Protein 3LY0 (pdb70)

Foldseek 3Di:
DFFAFEALEAALLVVCLVPVVCLLCCADPNDPDFFDHLVLCLLLRHQAYEHEQEDADPCGCVRPVNQVQLQDDQHWDDADAEDAQVRSQVSSVSSLVSVVVSCVSVPQLEEEDQALVVSVVSNVVNRYYYAYEYAAVRNAHLVRPVVVVVVVVGHAEYENHACHDYLFAHFNTWGPQDALQHDAATDPSNLVVLVVCLVSLRHYACQRHGPNNLVSSLVRHPFQYEHREAWECVQARISRHDYLVSLLSNLVRLAAYAYEQQPQRQHNSSRRDLADDCVSVVVRVVVSCVRNNLLHYAHHYHGRNHRGHPCQRHSSSNVVNLVVVVVVPQDDVSSNSHRPPSVSVSSVRRD/DFEAFEALEAALLVVCLVPVVCLLCCADPNPPDFFDHLVLCLLLRHQAYEHEQEDADPCGCVHPVNQVQLQDDQHWDDADAEAAQVRSQVSSVSSVVSVVVSPVSVPQQEEEDQALVVSVVSNVVNRYYYAYEYAAVRNAHLVRPVVVVVNVSGHQAYANHACHDYLFAHFNTWGPQDALQHDAATDPSNLVVLVVCLVSLRHYACQRHGDNNLVSSLVRHPFQYEHREAWECVQARISRHDYLVSLLSNLVRLEAYAYEQQPLRQDSRSRRDLADDCVSVVVRVVVSCVRNNLLHYAHHYHGRNHRGHPCQVHSSSNVVNVVVVVVVPQDDVSSNNHRPVSVSVSSVRRND

B-factor: mean 16.58, std 6.33, range [4.58, 47.88]

Sequence (703 aa):
DTIPVFDGHNDFLLRLLRNPANRETIWLKGDGTGHLDLPRMKEGGFAGGFFAIYVPSPQAHDAAHFEAMMDAPPFELPLPPMIRAEQAQPVALAMAGHLLWMERAARGRFKVCRTAAEVRSCHADGIVSGIMHMEGAEAIGADLDALHLFHSLGLRSLGPVWSRPTVFGHGVPFRFPGSPDTGEGLTEAGRRLVAECNRLKIMLDLSHLNEKGFDDVARLSDAPLVATHSNAHAVTPSTRNLTDRQLAMMIRESRGMVGLNFATSFLREDGRRSAEMGWEPVLRHLDHLIDRLGEDHVGMGSDFDGATIPQGIADVTGLPALQAAMRAHGYDEPLMRKLCHENWYGLLERTWDTIPVFDGHNDFLLRLLRNPANRETIWLKGDGTGHLDLPRMKEGGFAGGFFAIYVPSPQAHDAAHFEAMMDAPPFELPLPPMIRAEQAQPVALAMAGHLLWMERAARGRFKVCRTAAEVRSCHADGIVSGIMHMEGAEAIGADLDALHLFHSLGLRSSLGPVWSRPTVFGHGVPFRFPGSPDTGEGLTEAGRRLVAECNRLKIMLDLSHLNEKGFDDVARLSDAPLVATHSNAHAVTPSTRNLTDRQLAMIRESRGMVGLNFATSFLREDGRRSAEMGWEPVLRHLDHLIDRLGEDHVGMGSDFDGATIPQGIADVTGLPALQAAMRAHGYDEPLMRKLCHENWYGLLERTWG

Radius of gyration: 28.45 Å; Cα contacts (8 Å, |Δi|>4): 1675; chains: 2; bounding box: 44×56×81 Å

CATH classification: 3.20.20.140

Structure (mmCIF, N/CA/C/O backbone):
data_3LY0
#
_entry.id   3LY0
#
_cell.length_a   46.649
_cell.length_b   50.325
_cell.length_c   81.436
_cell.angle_alpha   83.65
_cell.angle_beta   73.64
_cell.angle_gamma   67.65
#
_symmetry.space_group_name_H-M   'P 1'
#
loop_
_entity.id
_entity.type
_entity.pdbx_description
1 polymer 'Dipeptidase AC. Metallo peptidase. MEROPS family M19'
2 non-polymer '(2R)-3-[(R)-[(1R)-1-aminoethyl](hydroxy)phosphoryl]-2-methylpropanoic acid'
3 non-polymer 'ZINC ION'
4 water water
#
loop_
_atom_site.group_PDB
_atom_site.id
_atom_site.type_symbol
_atom_site.label_atom_id
_atom_site.label_alt_id
_atom_site.label_comp_id
_atom_site.label_asym_id
_atom_site.label_entity_id
_atom_site.label_seq_id
_atom_site.pdbx_PDB_ins_code
_atom_site.Cartn_x
_atom_site.Cartn_y
_atom_site.Cartn_z
_atom_site.occupancy
_atom_site.B_iso_or_equiv
_atom_site.auth_seq_id
_atom_site.auth_comp_id
_atom_site.auth_asym_id
_atom_site.auth_atom_id
_atom_site.pdbx_PDB_model_num
ATOM 1 N N . ASP A 1 5 ? 41.465 12.504 36.185 1.00 38.23 3 ASP A N 1
ATOM 2 C CA . ASP A 1 5 ? 41.089 13.804 36.732 1.00 36.83 3 ASP A CA 1
ATOM 3 C C . ASP A 1 5 ? 42.191 14.850 36.561 1.00 30.21 3 ASP A C 1
ATOM 4 O O . ASP A 1 5 ? 42.338 15.747 37.392 1.00 33.68 3 ASP A O 1
ATOM 9 N N . THR A 1 6 ? 42.965 14.729 35.487 1.00 29.11 4 THR A N 1
ATOM 10 C CA . THR A 1 6 ? 43.979 15.730 35.170 1.00 25.60 4 THR A CA 1
ATOM 11 C C . THR A 1 6 ? 43.323 16.972 34.588 1.00 22.51 4 THR A C 1
ATOM 12 O O . THR A 1 6 ? 42.598 16.893 33.598 1.00 25.07 4 THR A O 1
ATOM 16 N N . ILE A 1 7 ? 43.576 18.122 35.198 1.00 16.77 5 ILE A N 1
ATOM 17 C CA . ILE A 1 7 ? 43.046 19.372 34.671 1.00 16.39 5 ILE A CA 1
ATOM 18 C C . ILE A 1 7 ? 43.987 19.881 33.589 1.00 15.20 5 ILE A C 1
ATOM 19 O O . ILE A 1 7 ? 45.188 19.881 33.786 1.00 15.70 5 ILE A O 1
ATOM 24 N N . PRO A 1 8 ? 43.450 20.299 32.433 1.00 12.53 6 PRO A N 1
ATOM 25 C CA . PRO A 1 8 ? 44.361 20.788 31.394 1.00 12.69 6 PRO A CA 1
ATOM 26 C C . PRO A 1 8 ? 45.147 21.995 31.896 1.00 13.40 6 PRO A C 1
ATOM 27 O O . PRO A 1 8 ? 44.612 22.823 32.632 1.00 13.43 6 PRO A O 1
ATOM 31 N N . VAL A 1 9 ? 46.412 22.073 31.503 1.00 12.62 7 VAL A N 1
ATOM 32 C CA . VAL A 1 9 ? 47.278 23.161 31.942 1.00 12.08 7 VAL A CA 1
ATOM 33 C C . VAL A 1 9 ? 47.634 24.053 30.773 1.00 11.93 7 VAL A C 1
ATOM 34 O O . VAL A 1 9 ? 48.116 23.573 29.746 1.00 12.76 7 VAL A O 1
ATOM 38 N N . PHE A 1 10 ? 47.359 25.346 30.921 1.00 10.65 8 PHE A N 1
ATOM 39 C CA . PHE A 1 10 ? 47.901 26.323 29.992 1.00 10.20 8 PHE A CA 1
ATOM 40 C C . PHE A 1 10 ? 49.110 26.945 30.666 1.00 8.48 8 PHE A C 1
ATOM 41 O O . PHE A 1 10 ? 49.036 27.406 31.812 1.00 10.43 8 PHE A O 1
ATOM 49 N N . ASP A 1 11 ? 50.220 26.969 29.935 1.00 9.69 9 ASP A N 1
ATOM 50 C CA . ASP A 1 11 ? 51.507 27.287 30.545 1.00 9.07 9 ASP A CA 1
ATOM 51 C C . ASP A 1 11 ? 52.124 28.606 30.094 1.00 8.60 9 ASP A C 1
ATOM 52 O O . ASP A 1 11 ? 52.013 29.008 28.927 1.00 10.71 9 ASP A O 1
ATOM 57 N N . GLY A 1 12 ? 52.838 29.241 31.016 1.00 8.49 10 GLY A N 1
ATOM 58 C CA . GLY A 1 12 ? 53.372 30.580 30.804 1.00 9.59 10 GLY A CA 1
ATOM 59 C C . GLY A 1 12 ? 54.652 30.706 29.988 1.00 7.79 10 GLY A C 1
ATOM 60 O O . GLY A 1 12 ? 54.945 31.795 29.504 1.00 8.58 10 GLY A O 1
ATOM 61 N N . HIS A 1 13 ? 55.426 29.635 29.838 1.00 9.20 11 HIS A N 1
ATOM 62 C CA . HIS A 1 13 ? 56.722 29.755 29.170 1.00 6.96 11 HIS A CA 1
ATOM 63 C C . HIS A 1 13 ? 57.393 28.426 28.878 1.00 7.95 11 HIS A C 1
ATOM 64 O O . HIS A 1 13 ? 57.692 27.674 29.804 1.00 8.76 11 HIS A O 1
ATOM 71 N N . ASN A 1 14 ? 57.670 28.156 27.603 1.00 9.23 12 ASN A N 1
ATOM 72 C CA . ASN A 1 14 ? 58.537 27.024 27.281 1.00 9.10 12 ASN A CA 1
ATOM 73 C C . ASN A 1 14 ? 59.508 27.369 26.171 1.00 9.16 12 ASN A C 1
ATOM 74 O O . ASN A 1 14 ? 59.259 28.288 25.389 1.00 9.78 12 ASN A O 1
ATOM 79 N N . ASP A 1 15 ? 60.616 26.631 26.126 1.00 10.20 13 ASP A N 1
ATOM 80 C CA . ASP A 1 15 ? 61.647 26.834 25.124 1.00 10.27 13 ASP A CA 1
ATOM 81 C C . ASP A 1 15 ? 61.772 25.663 24.153 1.00 10.23 13 ASP A C 1
ATOM 82 O O . ASP A 1 15 ? 62.855 25.375 23.654 1.00 9.99 13 ASP A O 1
ATOM 87 N N . PHE A 1 16 ? 60.656 24.999 23.869 1.00 9.85 14 PHE A N 1
ATOM 88 C CA . PHE A 1 16 ? 60.680 23.926 22.888 1.00 12.51 14 PHE A CA 1
ATOM 89 C C . PHE A 1 16 ? 61.280 24.367 21.551 1.00 10.27 14 PHE A C 1
ATOM 90 O O . PHE A 1 16 ? 61.966 23.588 20.898 1.00 10.35 14 PHE A O 1
ATOM 98 N N . LEU A 1 17 ? 61.032 25.607 21.140 1.00 9.44 15 LEU A N 1
ATOM 99 C CA . LEU A 1 17 ? 61.542 26.071 19.852 1.00 9.78 15 LEU A CA 1
ATOM 100 C C . LEU A 1 17 ? 63.071 26.019 19.790 1.00 10.63 15 LEU A C 1
ATOM 101 O O . LEU A 1 17 ? 63.647 25.871 18.714 1.00 12.24 15 LEU A O 1
ATOM 106 N N . LEU A 1 18 ? 63.731 26.130 20.939 1.00 12.51 16 LEU A N 1
ATOM 107 C CA . LEU A 1 18 ? 65.182 26.060 20.943 1.00 11.82 16 LEU A CA 1
ATOM 108 C C . LEU A 1 18 ? 65.647 24.689 20.469 1.00 11.76 16 LEU A C 1
ATOM 109 O O . LEU A 1 18 ? 66.697 24.553 19.835 1.00 13.43 16 LEU A O 1
ATOM 114 N N . ARG A 1 19 ? 64.856 23.663 20.753 1.00 11.46 17 ARG A N 1
ATOM 115 C CA . ARG A 1 19 ? 65.226 22.324 20.321 1.00 12.68 17 ARG A CA 1
ATOM 116 C C . ARG A 1 19 ? 65.112 22.165 18.817 1.00 13.41 17 ARG A C 1
ATOM 117 O O . ARG A 1 19 ? 65.904 21.448 18.199 1.00 14.93 17 ARG A O 1
ATOM 125 N N . LEU A 1 20 ? 64.150 22.858 18.220 1.00 11.46 18 LEU A N 1
ATOM 126 C CA . LEU A 1 20 ? 64.033 22.842 16.767 1.00 12.93 18 LEU A CA 1
ATOM 127 C C . LEU A 1 20 ? 65.139 23.672 16.123 1.00 12.62 18 LEU A C 1
ATOM 128 O O . LEU A 1 20 ? 65.668 23.299 15.074 1.00 14.84 18 LEU A O 1
ATOM 133 N N . LEU A 1 21 ? 65.496 24.785 16.757 1.00 12.83 19 LEU A N 1
ATOM 134 C CA . LEU A 1 21 ? 66.613 25.608 16.292 1.00 14.36 19 LEU A CA 1
ATOM 135 C C . LEU A 1 21 ? 67.890 24.781 16.245 1.00 16.52 19 LEU A C 1
ATOM 136 O O . LEU A 1 21 ? 68.682 24.898 15.306 1.00 18.81 19 LEU A O 1
ATOM 141 N N . ARG A 1 22 ? 68.079 23.942 17.257 1.00 16.24 20 ARG A N 1
ATOM 142 C CA . ARG A 1 22 ? 69.327 23.195 17.406 1.00 17.73 20 ARG A CA 1
ATOM 143 C C . ARG A 1 22 ? 69.426 21.955 16.522 1.00 16.98 20 ARG A C 1
ATOM 144 O O . ARG A 1 22 ? 70.524 21.469 16.264 1.00 19.89 20 ARG A O 1
ATOM 152 N N . ASN A 1 23 ? 68.291 21.450 16.051 1.00 16.59 21 ASN A N 1
ATOM 153 C CA . ASN A 1 23 ? 68.293 20.281 15.167 1.00 17.55 21 ASN A CA 1
ATOM 154 C C . ASN A 1 23 ? 67.145 20.348 14.162 1.00 17.35 21 ASN A C 1
ATOM 155 O O . ASN A 1 23 ? 66.231 19.528 14.197 1.00 16.25 21 ASN A O 1
ATOM 160 N N . PRO A 1 24 ? 67.179 21.347 13.271 1.00 18.17 22 PRO A N 1
ATOM 161 C CA . PRO A 1 24 ? 66.045 21.541 12.365 1.00 17.01 22 PRO A CA 1
ATOM 162 C C . PRO A 1 24 ? 65.821 20.355 11.427 1.00 17.71 22 PRO A C 1
ATOM 163 O O . PRO A 1 24 ? 64.688 20.086 11.032 1.00 18.15 22 PRO A O 1
ATOM 167 N N . ALA A 1 25 ? 66.895 19.651 11.084 1.00 17.59 23 ALA A N 1
ATOM 168 C CA . ALA A 1 25 ? 66.793 18.518 10.173 1.00 21.02 23 ALA A CA 1
ATOM 169 C C . ALA A 1 25 ? 65.913 17.412 10.746 1.00 19.61 23 ALA A C 1
ATOM 170 O O . ALA A 1 25 ? 65.276 16.672 9.997 1.00 20.24 23 ALA A O 1
ATOM 172 N N . ASN A 1 26 ? 65.871 17.304 12.072 1.00 19.38 24 ASN A N 1
ATOM 173 C CA . ASN A 1 26 ? 65.085 16.253 12.704 1.00 17.69 24 ASN A CA 1
ATOM 174 C C . ASN A 1 26 ? 63.756 16.738 13.289 1.00 16.68 24 ASN A C 1
ATOM 175 O O . ASN A 1 26 ? 63.142 16.054 14.107 1.00 16.82 24 ASN A O 1
ATOM 180 N N . ARG A 1 27 ? 63.298 17.909 12.854 1.00 15.29 25 ARG A N 1
ATOM 181 C CA . ARG A 1 27 ? 62.127 18.508 13.481 1.00 13.97 25 ARG A CA 1
ATOM 182 C C . ARG A 1 27 ? 60.839 17.686 13.393 1.00 15.18 25 ARG A C 1
ATOM 183 O O . ARG A 1 27 ? 60.059 17.672 14.340 1.00 13.99 25 ARG A O 1
ATOM 191 N N . GLU A 1 28 ? 60.605 17.007 12.272 1.00 15.31 26 GLU A N 1
ATOM 192 C CA . GLU A 1 28 ? 59.401 16.193 12.144 1.00 14.69 26 GLU A CA 1
ATOM 193 C C . GLU A 1 28 ? 59.296 15.166 13.282 1.00 15.11 26 GLU A C 1
ATOM 194 O O . GLU A 1 28 ? 58.249 15.018 13.921 1.00 15.86 26 GLU A O 1
ATOM 200 N N . THR A 1 29 ? 60.397 14.471 13.539 1.00 15.85 27 THR A N 1
ATOM 201 C CA . THR A 1 29 ? 60.422 13.482 14.607 1.00 16.07 27 THR A CA 1
ATOM 202 C C . THR A 1 29 ? 60.341 14.146 15.980 1.00 16.34 27 THR A C 1
ATOM 203 O O . THR A 1 29 ? 59.546 13.738 16.824 1.00 15.69 27 THR A O 1
ATOM 207 N N . ILE A 1 30 ? 61.157 15.174 16.198 1.00 15.09 28 ILE A N 1
ATOM 208 C CA . ILE A 1 30 ? 61.203 15.825 17.505 1.00 14.98 28 ILE A CA 1
ATOM 209 C C . ILE A 1 30 ? 59.813 16.289 17.939 1.00 15.07 28 ILE A C 1
ATOM 210 O O . ILE A 1 30 ? 59.399 16.062 19.066 1.00 15.02 28 ILE A O 1
ATOM 215 N N . TRP A 1 31 ? 59.094 16.937 17.033 1.00 13.29 29 TRP A N 1
ATOM 216 C CA . TRP A 1 31 ? 57.781 17.496 17.343 1.00 10.29 29 TRP A CA 1
ATOM 217 C C . TRP A 1 31 ? 56.669 16.453 17.328 1.00 13.11 29 TRP A C 1
ATOM 218 O O . TRP A 1 31 ? 55.897 16.356 18.275 1.00 12.21 29 TRP A O 1
ATOM 229 N N . LEU A 1 32 ? 56.579 15.679 16.251 1.00 15.27 30 LEU A N 1
ATOM 230 C CA . LEU A 1 32 ? 55.434 14.790 16.094 1.00 13.12 30 LEU A CA 1
ATOM 231 C C . LEU A 1 32 ? 55.559 13.462 16.844 1.00 14.91 30 LEU A C 1
ATOM 232 O O . LEU A 1 32 ? 54.553 12.847 17.171 1.00 17.92 30 LEU A O 1
ATOM 237 N N . LYS A 1 33 ? 56.787 13.034 17.107 1.00 15.10 31 LYS A N 1
ATOM 238 C CA . LYS A 1 33 ? 57.015 11.753 17.775 1.00 17.02 31 LYS A CA 1
ATOM 239 C C . LYS A 1 33 ? 57.726 11.882 19.118 1.00 16.34 31 LYS A C 1
ATOM 240 O O . LYS A 1 33 ? 57.548 11.047 20.007 1.00 16.37 31 LYS A O 1
ATOM 246 N N . GLY A 1 34 ? 58.537 12.923 19.264 1.00 15.51 32 GLY A N 1
ATOM 247 C CA . GLY A 1 34 ? 59.475 13.000 20.366 1.00 15.37 32 GLY A CA 1
ATOM 248 C C . GLY A 1 34 ? 60.756 12.314 19.926 1.00 16.74 32 GLY A C 1
ATOM 249 O O . GLY A 1 34 ? 60.723 11.449 19.044 1.00 19.60 32 GLY A O 1
ATOM 250 N N . ASP A 1 35 ? 61.885 12.705 20.505 1.00 14.85 33 ASP A N 1
ATOM 251 C CA . ASP A 1 35 ? 63.156 12.062 20.186 1.00 16.62 33 ASP A CA 1
ATOM 252 C C . ASP A 1 35 ? 63.799 11.427 21.414 1.00 17.43 33 ASP A C 1
ATOM 253 O O . ASP A 1 35 ? 64.980 11.090 21.392 1.00 17.54 33 ASP A O 1
ATOM 258 N N . GLY A 1 36 ? 63.018 11.271 22.477 1.00 16.98 34 GLY A N 1
ATOM 259 C CA . GLY A 1 36 ? 63.508 10.650 23.695 1.00 18.69 34 GLY A CA 1
ATOM 260 C C . GLY A 1 36 ? 64.245 11.593 24.623 1.00 18.47 34 GLY A C 1
ATOM 261 O O . GLY A 1 36 ? 64.771 11.166 25.657 1.00 23.31 34 GLY A O 1
ATOM 262 N N . THR A 1 37 ? 64.292 12.876 24.265 1.00 16.01 35 THR A N 1
ATOM 263 C CA . THR A 1 37 ? 64.983 13.862 25.088 1.00 17.52 35 THR A CA 1
ATOM 264 C C . THR A 1 37 ? 64.068 15.007 25.503 1.00 15.58 35 THR A C 1
ATOM 265 O O . THR A 1 37 ? 62.953 15.154 25.001 1.00 14.27 35 THR A O 1
ATOM 269 N N . GLY A 1 38 ? 64.556 15.823 26.427 1.00 13.38 36 GLY A N 1
ATOM 270 C CA . GLY A 1 38 ? 63.879 17.060 26.768 1.00 14.30 36 GLY A CA 1
ATOM 271 C C . GLY A 1 38 ? 62.545 16.863 27.458 1.00 13.02 36 GLY A C 1
ATOM 272 O O . GLY A 1 38 ? 62.237 15.778 27.966 1.00 13.07 36 GLY A O 1
ATOM 273 N N . HIS A 1 39 ? 61.748 17.925 27.472 1.00 11.24 37 HIS A N 1
ATOM 274 C CA . HIS A 1 39 ? 60.547 17.976 28.292 1.00 11.58 37 HIS A CA 1
ATOM 275 C C . HIS A 1 39 ? 59.259 17.890 27.497 1.00 10.84 37 HIS A C 1
ATOM 276 O O . HIS A 1 39 ? 58.256 17.386 28.000 1.00 12.96 37 HIS A O 1
ATOM 283 N N . LEU A 1 40 ? 59.286 18.400 26.270 1.00 9.93 38 LEU A N 1
ATOM 284 C CA . LEU A 1 40 ? 58.080 18.558 25.459 1.00 11.09 38 LEU A CA 1
ATOM 285 C C . LEU A 1 40 ? 58.176 17.883 24.096 1.00 12.62 38 LEU A C 1
ATOM 286 O O . LEU A 1 40 ? 59.262 17.757 23.517 1.00 13.25 38 LEU A O 1
ATOM 291 N N . ASP A 1 41 ? 57.012 17.470 23.596 1.00 10.64 39 ASP A N 1
ATOM 292 C CA . ASP A 1 41 ? 56.761 17.126 22.201 1.00 12.47 39 ASP A CA 1
ATOM 293 C C . ASP A 1 41 ? 55.259 16.880 22.132 1.00 10.98 39 ASP A C 1
ATOM 294 O O . ASP A 1 41 ? 54.596 16.842 23.168 1.00 11.82 39 ASP A O 1
ATOM 299 N N . LEU A 1 42 ? 54.709 16.745 20.936 1.00 12.80 40 LEU A N 1
ATOM 300 C CA . LEU A 1 42 ? 53.252 16.676 20.836 1.00 13.99 40 LEU A CA 1
ATOM 301 C C . LEU A 1 42 ? 52.639 15.472 21.588 1.00 13.51 40 LEU A C 1
ATOM 302 O O . LEU A 1 42 ? 51.696 15.647 22.364 1.00 13.02 40 LEU A O 1
ATOM 307 N N . PRO A 1 43 ? 53.185 14.257 21.380 1.00 13.37 41 PRO A N 1
ATOM 308 C CA . PRO A 1 43 ? 52.607 13.119 22.103 1.00 14.12 41 PRO A CA 1
ATOM 309 C C . PRO A 1 43 ? 52.659 13.288 23.620 1.00 13.90 41 PRO A C 1
ATOM 310 O O . PRO A 1 43 ? 51.657 13.008 24.289 1.00 13.96 41 PRO A O 1
ATOM 314 N N . ARG A 1 44 ? 53.788 13.733 24.167 1.00 11.84 42 ARG A N 1
ATOM 315 C CA . ARG A 1 44 ? 53.862 13.888 25.615 1.00 11.76 42 ARG A CA 1
ATOM 316 C C . ARG A 1 44 ? 52.960 15.009 26.130 1.00 10.59 42 ARG A C 1
ATOM 317 O O . ARG A 1 44 ? 52.438 14.922 27.242 1.00 11.87 42 ARG A O 1
ATOM 325 N N . MET A 1 45 ? 52.782 16.068 25.335 1.00 11.18 43 MET A N 1
ATOM 326 C CA . MET A 1 45 ? 51.818 17.103 25.704 1.00 10.38 43 MET A CA 1
ATOM 327 C C . MET A 1 45 ? 50.442 16.496 25.929 1.00 12.44 43 MET A C 1
ATOM 328 O O . MET A 1 45 ? 49.760 16.819 26.899 1.00 12.70 43 MET A O 1
ATOM 333 N N . LYS A 1 46 ? 50.015 15.626 25.015 1.00 12.56 44 LYS A N 1
ATOM 334 C CA . LYS A 1 46 ? 48.687 15.031 25.157 1.00 13.91 44 LYS A CA 1
ATOM 335 C C . LYS A 1 46 ? 48.615 14.131 26.390 1.00 14.05 44 LYS A C 1
ATOM 336 O O . LYS A 1 46 ? 47.616 14.139 27.100 1.00 14.96 44 LYS A O 1
ATOM 342 N N . GLU A 1 47 ? 49.676 13.379 26.658 1.00 13.35 45 GLU A N 1
ATOM 343 C CA . GLU A 1 47 ? 49.679 12.490 27.823 1.00 13.73 45 GLU A CA 1
ATOM 344 C C . GLU A 1 47 ? 49.662 13.256 29.142 1.00 13.98 45 GLU A C 1
ATOM 345 O O . GLU A 1 47 ? 49.063 12.813 30.119 1.00 17.38 45 GLU A O 1
ATOM 351 N N . GLY A 1 48 ? 50.321 14.411 29.172 1.00 12.97 46 GLY A N 1
ATOM 352 C CA . GLY A 1 48 ? 50.456 15.169 30.403 1.00 13.15 46 GLY A CA 1
ATOM 353 C C . GLY A 1 48 ? 49.361 16.183 30.657 1.00 12.06 46 GLY A C 1
ATOM 354 O O . GLY A 1 48 ? 49.340 16.798 31.725 1.00 13.18 46 GLY A O 1
ATOM 355 N N . GLY A 1 49 ? 48.457 16.356 29.699 1.00 13.13 47 GLY A N 1
ATOM 356 C CA . GLY A 1 49 ? 47.371 17.306 29.850 1.00 12.47 47 GLY A CA 1
ATOM 357 C C . GLY A 1 49 ? 47.797 18.746 29.620 1.00 15.58 47 GLY A C 1
ATOM 358 O O . GLY A 1 49 ? 47.246 19.670 30.230 1.00 14.76 47 GLY A O 1
ATOM 359 N N . PHE A 1 50 ? 48.781 18.934 28.743 1.00 13.22 48 PHE A N 1
ATOM 360 C CA . PHE A 1 50 ? 49.258 20.268 28.383 1.00 12.79 48 PHE A CA 1
ATOM 361 C C . PHE A 1 50 ? 48.291 20.821 27.348 1.00 11.10 48 PHE A C 1
ATOM 362 O O . PHE A 1 50 ? 48.258 20.347 26.212 1.00 12.59 48 PHE A O 1
ATOM 370 N N . ALA A 1 51 ? 47.489 21.810 27.750 1.00 11.38 49 ALA A N 1
ATOM 371 C CA . ALA A 1 51 ? 46.488 22.426 26.863 1.00 11.69 49 ALA A CA 1
ATOM 372 C C . ALA A 1 51 ? 47.089 23.402 25.852 1.00 11.38 49 ALA A C 1
ATOM 373 O O . ALA A 1 51 ? 46.519 23.657 24.794 1.00 12.47 49 ALA A O 1
ATOM 375 N N . GLY A 1 52 ? 48.244 23.949 26.198 1.00 11.15 50 GLY A N 1
ATOM 376 C CA . GLY A 1 52 ? 48.876 24.960 25.378 1.00 10.37 50 GLY A CA 1
ATOM 377 C C . GLY A 1 52 ? 49.759 25.844 26.231 1.00 8.62 50 GLY A C 1
ATOM 378 O O . GLY A 1 52 ? 49.880 25.657 27.441 1.00 8.99 50 GLY A O 1
ATOM 379 N N . GLY A 1 53 ? 50.374 26.829 25.587 1.00 9.06 51 GLY A N 1
ATOM 380 C CA . GLY A 1 53 ? 51.220 27.751 26.319 1.00 10.47 51 GLY A CA 1
ATOM 381 C C . GLY A 1 53 ? 51.894 28.791 25.456 1.00 8.21 51 GLY A C 1
ATOM 382 O O . GLY A 1 53 ? 51.693 28.855 24.236 1.00 9.69 51 GLY A O 1
ATOM 383 N N . PHE A 1 54 ? 52.697 29.623 26.119 1.00 8.81 52 PHE A N 1
ATOM 384 C CA . PHE A 1 54 ? 53.562 30.565 25.428 1.00 8.81 52 PHE A CA 1
ATOM 385 C C . PHE A 1 54 ? 54.806 29.817 24.949 1.00 7.59 52 PHE A C 1
ATOM 386 O O . PHE A 1 54 ? 55.504 29.184 25.762 1.00 9.55 52 PHE A O 1
ATOM 394 N N . PHE A 1 55 ? 55.082 29.923 23.651 1.00 8.97 53 PHE A N 1
ATOM 395 C CA . PHE A 1 55 ? 56.272 29.342 23.033 1.00 9.00 53 PHE A CA 1
ATOM 396 C C . PHE A 1 55 ? 57.284 30.449 22.768 1.00 8.74 53 PHE A C 1
ATOM 397 O O . PHE A 1 55 ? 57.068 31.309 21.919 1.00 10.17 53 PHE A O 1
ATOM 405 N N . ALA A 1 56 ? 58.372 30.424 23.528 1.00 8.42 54 ALA A N 1
ATOM 406 C CA . ALA A 1 56 ? 59.357 31.491 23.482 1.00 8.36 54 ALA A CA 1
ATOM 407 C C . ALA A 1 56 ? 60.298 31.388 22.301 1.00 10.45 54 ALA A C 1
ATOM 408 O O . ALA A 1 56 ? 60.847 30.320 22.006 1.00 9.47 54 ALA A O 1
ATOM 410 N N . ILE A 1 57 ? 60.478 32.531 21.649 1.00 9.79 55 ILE A N 1
ATOM 411 C CA . ILE A 1 57 ? 61.562 32.760 20.709 1.00 9.45 55 ILE A CA 1
ATOM 412 C C . ILE A 1 57 ? 62.651 33.455 21.514 1.00 10.48 55 ILE A C 1
ATOM 413 O O . ILE A 1 57 ? 62.472 34.586 21.959 1.00 10.82 55 ILE A O 1
ATOM 418 N N . TYR A 1 58 ? 63.767 32.765 21.717 1.00 12.00 56 TYR A N 1
ATOM 419 C CA . TYR A 1 58 ? 64.858 33.264 22.541 1.00 11.22 56 TYR A CA 1
ATOM 420 C C . TYR A 1 58 ? 66.152 33.056 21.776 1.00 10.04 56 TYR A C 1
ATOM 421 O O . TYR A 1 58 ? 66.402 31.963 21.285 1.00 11.24 56 TYR A O 1
ATOM 430 N N . VAL A 1 59 ? 66.953 34.114 21.659 1.00 9.32 57 VAL A N 1
ATOM 431 C CA . VAL A 1 59 ? 68.188 34.067 20.883 1.00 11.96 57 VAL A CA 1
ATOM 432 C C . VAL A 1 59 ? 69.361 33.752 21.807 1.00 10.68 57 VAL A C 1
ATOM 433 O O . VAL A 1 59 ? 69.694 34.548 22.682 1.00 11.65 57 VAL A O 1
ATOM 437 N N . PRO A 1 60 ? 69.991 32.576 21.631 1.00 12.20 58 PRO A N 1
ATOM 438 C CA . PRO A 1 60 ? 71.112 32.237 22.523 1.00 14.13 58 PRO 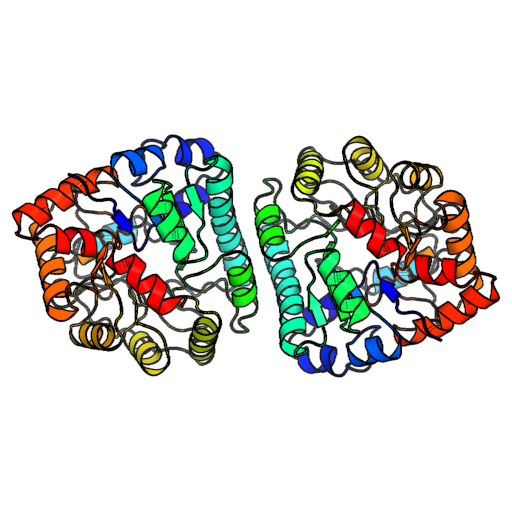A CA 1
ATOM 439 C C . PRO A 1 60 ? 72.379 33.033 22.232 1.00 13.41 58 PRO A C 1
ATOM 440 O O . PRO A 1 60 ? 72.651 33.385 21.085 1.00 14.24 58 PRO A O 1
ATOM 444 N N . SER A 1 61 ? 73.152 33.292 23.285 1.00 12.79 59 SER A N 1
ATOM 445 C CA . SER A 1 61 ? 74.485 33.874 23.162 1.00 15.12 59 SER A CA 1
ATOM 446 C C . SER A 1 61 ? 75.489 32.789 22.780 1.00 15.97 59 SER A C 1
ATOM 447 O O . SER A 1 61 ? 75.203 31.599 22.931 1.00 16.32 59 SER A O 1
ATOM 450 N N . PRO A 1 62 ? 76.679 33.194 22.294 1.00 17.34 60 PRO A N 1
ATOM 451 C CA . PRO A 1 62 ? 77.698 32.217 21.881 1.00 19.68 60 PRO A CA 1
ATOM 452 C C . PRO A 1 62 ? 78.044 31.225 22.992 1.00 20.45 60 PRO A C 1
ATOM 453 O O . PRO A 1 62 ? 78.210 30.030 22.716 1.00 19.79 60 PRO A O 1
ATOM 457 N N . GLN A 1 63 ? 78.156 31.712 24.226 1.00 19.03 61 GLN A N 1
ATOM 458 C CA . GLN A 1 63 ? 78.168 30.842 25.391 1.00 19.36 61 GLN A CA 1
ATOM 459 C C . GLN A 1 63 ? 76.710 30.694 25.802 1.00 19.91 61 GLN A C 1
ATOM 460 O O . GLN A 1 63 ? 76.176 31.549 26.505 1.00 22.77 61 GLN A O 1
ATOM 466 N N . ALA A 1 64 ? 76.062 29.627 25.355 1.00 20.32 62 ALA A N 1
ATOM 467 C CA . ALA A 1 64 ? 74.628 29.486 25.593 1.00 23.30 62 ALA A CA 1
ATOM 468 C C . ALA A 1 64 ? 74.329 29.290 27.079 1.00 22.25 62 ALA A C 1
ATOM 469 O O . ALA A 1 64 ? 75.224 28.978 27.870 1.00 20.69 62 ALA A O 1
ATOM 471 N N . HIS A 1 65 ? 73.065 29.482 27.451 1.00 20.75 63 HIS A N 1
ATOM 472 C CA . HIS A 1 65 ? 72.636 29.385 28.848 1.00 21.33 63 HIS A CA 1
ATOM 473 C C . HIS A 1 65 ? 72.982 28.041 29.474 1.00 19.91 63 HIS A C 1
ATOM 474 O O . HIS A 1 65 ? 73.199 27.953 30.683 1.00 20.52 63 HIS A O 1
ATOM 481 N N . ASP A 1 66 ? 73.024 26.991 28.660 1.00 19.19 64 ASP A N 1
ATOM 482 C CA . ASP A 1 66 ? 73.323 25.658 29.172 1.00 21.86 64 ASP A CA 1
ATOM 483 C C . ASP A 1 66 ? 74.762 25.215 28.896 1.00 23.13 64 ASP A C 1
ATOM 484 O O . ASP A 1 66 ? 75.068 24.024 28.936 1.00 22.39 64 ASP A O 1
ATOM 489 N N . ALA A 1 67 ? 75.640 26.175 28.626 1.00 20.65 65 ALA A N 1
ATOM 490 C CA . ALA A 1 67 ? 77.067 25.878 28.522 1.00 21.22 65 ALA A CA 1
ATOM 491 C C . ALA A 1 67 ? 77.530 25.186 29.806 1.00 24.13 65 ALA A C 1
ATOM 492 O O . ALA A 1 67 ? 77.034 25.481 30.897 1.00 22.01 65 ALA A O 1
ATOM 494 N N . ALA A 1 68 ? 78.473 24.258 29.673 1.00 20.39 66 ALA A N 1
ATOM 495 C CA . ALA A 1 68 ? 78.913 23.436 30.797 1.00 24.22 66 ALA A CA 1
ATOM 496 C C . ALA A 1 68 ? 79.391 24.263 31.985 1.00 20.05 66 ALA A C 1
ATOM 497 O O . ALA A 1 68 ? 79.092 23.938 33.135 1.00 21.97 66 ALA A O 1
ATOM 499 N N . HIS A 1 69 ? 80.137 25.331 31.722 1.00 20.63 67 HIS A N 1
ATOM 500 C CA . HIS A 1 69 ? 80.670 26.129 32.822 1.00 19.66 67 HIS A CA 1
ATOM 501 C C . HIS A 1 69 ? 79.566 26.834 33.617 1.00 20.40 67 HIS A C 1
ATOM 502 O O . HIS A 1 69 ? 79.676 26.992 34.827 1.00 21.79 67 HIS A O 1
ATOM 509 N N . PHE A 1 70 ? 78.491 27.229 32.940 1.00 21.59 68 PHE A N 1
ATOM 510 C CA . PHE A 1 70 ? 77.370 27.866 33.625 1.00 20.58 68 PHE A CA 1
ATOM 511 C C . PHE A 1 70 ? 76.594 26.866 34.477 1.00 21.49 68 PHE A C 1
ATOM 512 O O . PHE A 1 70 ? 76.228 27.156 35.615 1.00 19.43 68 PHE A O 1
ATOM 520 N N . GLU A 1 71 ? 76.329 25.693 33.916 1.00 19.68 69 GLU A N 1
ATOM 521 C CA . GLU A 1 71 ? 75.630 24.658 34.663 1.00 21.86 69 GLU A CA 1
ATOM 522 C C . GLU A 1 71 ? 76.406 24.310 35.925 1.00 21.99 69 GLU A C 1
ATOM 523 O O . GLU A 1 71 ? 75.832 24.218 37.005 1.00 20.61 69 GLU A O 1
ATOM 529 N N . ALA A 1 72 ? 77.718 24.139 35.792 1.00 21.51 70 ALA A N 1
ATOM 530 C CA . ALA A 1 72 ? 78.549 23.802 36.943 1.00 21.58 70 ALA A CA 1
ATOM 531 C C . ALA A 1 72 ? 78.504 24.880 38.023 1.00 19.57 70 ALA A C 1
ATOM 532 O O . ALA A 1 72 ? 78.443 24.577 39.212 1.00 20.55 70 ALA A O 1
ATOM 534 N N . MET A 1 73 ? 78.543 26.141 37.610 1.00 21.07 71 MET A N 1
ATOM 535 C CA . MET A 1 73 ? 78.485 27.236 38.569 1.00 19.70 71 MET A CA 1
ATOM 536 C C . MET A 1 73 ? 77.158 27.241 39.315 1.00 20.29 71 MET A C 1
ATOM 537 O O . MET A 1 73 ? 77.117 27.414 40.533 1.00 21.27 71 MET A O 1
ATOM 542 N N . MET A 1 74 ? 76.069 27.047 38.580 1.00 19.33 72 MET A N 1
ATOM 543 C CA . MET A 1 74 ? 74.744 27.050 39.189 1.00 17.96 72 MET A CA 1
ATOM 544 C C . MET A 1 74 ? 74.499 25.830 40.088 1.00 18.81 72 MET A C 1
ATOM 545 O O . MET A 1 74 ? 73.561 25.823 40.884 1.00 18.19 72 MET A O 1
ATOM 550 N N . ASP A 1 75 ? 75.346 24.808 39.979 1.00 19.49 73 ASP A N 1
ATOM 551 C CA . ASP A 1 75 ? 75.228 23.624 40.837 1.00 20.60 73 ASP A CA 1
ATOM 552 C C . ASP A 1 75 ? 75.627 23.915 42.280 1.00 22.71 73 ASP A C 1
ATOM 553 O O . ASP A 1 75 ? 75.144 23.263 43.203 1.00 25.35 73 ASP A O 1
ATOM 558 N N . ALA A 1 76 ? 76.527 24.874 42.470 1.00 19.98 74 ALA A N 1
ATOM 559 C CA . ALA A 1 76 ? 77.084 25.132 43.792 1.00 22.57 74 ALA A CA 1
ATOM 560 C C . ALA A 1 76 ? 77.071 26.608 44.160 1.00 19.91 74 ALA A C 1
ATOM 561 O O . ALA A 1 76 ? 78.075 27.302 44.010 1.00 20.68 74 ALA A O 1
ATOM 563 N N . PRO A 1 77 ? 75.922 27.095 44.641 1.00 19.90 75 PRO A N 1
ATOM 564 C CA . PRO A 1 77 ? 75.830 28.462 45.149 1.00 18.75 75 PRO A CA 1
ATOM 565 C C . PRO A 1 77 ? 76.716 28.608 46.376 1.00 19.78 75 PRO A C 1
ATOM 566 O O . PRO A 1 77 ? 77.002 27.601 47.032 1.00 24.32 75 PRO A O 1
ATOM 570 N N . PRO A 1 78 ? 77.135 29.838 46.694 1.00 19.71 76 PRO A N 1
ATOM 571 C CA . PRO A 1 78 ? 76.760 31.067 45.981 1.00 19.11 76 PRO A CA 1
ATOM 572 C C . PRO A 1 78 ? 77.405 31.153 44.605 1.00 17.66 76 PRO A C 1
ATOM 573 O O . PRO A 1 78 ? 78.517 30.655 44.411 1.00 19.94 76 PRO A O 1
ATOM 577 N N . PHE A 1 79 ? 76.717 31.790 43.663 1.00 14.49 77 PHE A N 1
ATOM 578 C CA . PHE A 1 79 ? 77.271 31.993 42.335 1.00 17.17 77 PHE A CA 1
ATOM 579 C C . PHE A 1 79 ? 76.790 33.300 41.716 1.00 16.07 77 PHE A C 1
ATOM 580 O O . PHE A 1 79 ? 75.786 33.884 42.145 1.00 15.72 77 PHE A O 1
ATOM 588 N N . GLU A 1 80 ? 77.517 33.740 40.693 1.00 17.16 78 GLU A N 1
ATOM 589 C CA . GLU A 1 80 ? 77.202 34.932 39.918 1.00 17.27 78 GLU A CA 1
ATOM 590 C C . GLU A 1 80 ? 77.694 34.659 38.512 1.00 22.29 78 GLU A C 1
ATOM 591 O O . GLU A 1 80 ? 78.892 34.490 38.307 1.00 23.56 78 GLU A O 1
ATOM 597 N N . LEU A 1 81 ? 76.789 34.614 37.544 1.00 17.40 79 LEU A N 1
ATOM 598 C CA . LEU A 1 81 ? 77.190 34.421 36.161 1.00 17.07 79 LEU A CA 1
ATOM 599 C C . LEU A 1 81 ? 77.351 35.767 35.477 1.00 16.96 79 LEU A C 1
ATOM 600 O O . LEU A 1 81 ? 76.570 36.682 35.711 1.00 17.72 79 LEU A O 1
ATOM 605 N N . PRO A 1 82 ? 78.385 35.897 34.637 1.00 16.54 80 PRO A N 1
ATOM 606 C CA . PRO A 1 82 ? 78.625 37.139 33.901 1.00 17.82 80 PRO A CA 1
ATOM 607 C C . PRO A 1 82 ? 77.514 37.384 32.885 1.00 15.05 80 PRO A C 1
ATOM 608 O O . PRO A 1 82 ? 76.972 36.423 32.347 1.00 19.88 80 PRO A O 1
ATOM 612 N N . LEU A 1 83 ? 77.180 38.642 32.629 1.00 14.51 81 LEU A N 1
ATOM 613 C CA . LEU A 1 83 ? 76.230 38.964 31.560 1.00 15.84 81 LEU A CA 1
ATOM 614 C C . LEU A 1 83 ? 76.930 38.855 30.212 1.00 17.72 81 LEU A C 1
ATOM 615 O O . LEU A 1 83 ? 78.058 39.328 30.058 1.00 20.52 81 LEU A O 1
ATOM 620 N N . PRO A 1 84 ? 76.267 38.239 29.226 1.00 15.09 82 PRO A N 1
ATOM 621 C CA . PRO A 1 84 ? 76.816 38.208 27.869 1.00 14.55 82 PRO A CA 1
ATOM 622 C C . PRO A 1 84 ? 76.755 39.587 27.235 1.00 13.01 82 PRO A C 1
ATOM 623 O O . PRO A 1 84 ? 76.040 40.476 27.712 1.00 14.34 82 PRO A O 1
ATOM 627 N N . PRO A 1 85 ? 77.499 39.771 26.141 1.00 14.75 83 PRO A N 1
ATOM 628 C CA . PRO A 1 85 ? 77.415 41.016 25.376 1.00 15.23 83 PRO A CA 1
ATOM 629 C C . PRO A 1 85 ? 76.060 41.169 24.684 1.00 14.60 83 PRO A C 1
ATOM 630 O O . PRO A 1 85 ? 75.371 40.179 24.420 1.00 14.87 83 PRO A O 1
ATOM 634 N N . MET A 1 86 ? 75.693 42.413 24.395 1.00 15.15 84 MET A N 1
ATOM 635 C CA . MET A 1 86 ? 74.466 42.719 23.673 1.00 14.25 84 MET A CA 1
ATOM 636 C C . MET A 1 86 ? 74.499 42.099 22.272 1.00 16.49 84 MET A C 1
ATOM 637 O O . MET A 1 86 ? 75.537 42.086 21.613 1.00 17.90 84 MET A O 1
ATOM 642 N N . ILE A 1 87 ? 73.362 41.560 21.838 1.00 14.99 85 ILE A N 1
ATOM 643 C CA . ILE A 1 87 ? 73.196 41.093 20.466 1.00 14.48 85 ILE A CA 1
ATOM 644 C C . ILE A 1 87 ? 72.312 42.106 19.752 1.00 16.19 85 ILE A C 1
ATOM 645 O O . ILE A 1 87 ? 71.252 42.476 20.262 1.00 17.62 85 ILE A O 1
ATOM 650 N N . ARG A 1 88 ? 72.766 42.601 18.602 1.00 20.00 86 ARG A N 1
ATOM 651 C CA . ARG A 1 88 ? 72.008 43.614 17.879 1.00 20.49 86 ARG A CA 1
ATOM 652 C C . ARG A 1 88 ? 71.046 42.970 16.885 1.00 14.12 86 ARG A C 1
ATOM 653 O O . ARG A 1 88 ? 71.158 41.777 16.591 1.00 13.95 86 ARG A O 1
ATOM 661 N N . ALA A 1 89 ? 70.114 43.767 16.380 1.00 14.76 87 ALA A N 1
ATOM 662 C CA . ALA A 1 89 ? 69.059 43.262 15.501 1.00 12.87 87 ALA A CA 1
ATOM 663 C C . ALA A 1 89 ? 69.564 42.501 14.267 1.00 14.83 87 ALA A C 1
ATOM 664 O O . ALA A 1 89 ? 69.015 41.457 13.910 1.00 13.83 87 ALA A O 1
ATOM 666 N N . GLU A 1 90 ? 70.606 43.012 13.617 1.00 15.48 88 GLU A N 1
ATOM 667 C CA . GLU A 1 90 ? 71.132 42.353 12.426 1.00 15.84 88 GLU A CA 1
ATOM 668 C C . GLU A 1 90 ? 71.490 40.883 12.672 1.00 15.45 88 GLU A C 1
ATOM 669 O O . GLU A 1 90 ? 71.281 40.031 11.805 1.00 16.57 88 GLU A O 1
ATOM 675 N N . GLN A 1 91 ? 72.018 40.579 13.857 1.00 12.21 89 GLN A N 1
ATOM 676 C CA . GLN A 1 91 ? 72.385 39.213 14.199 1.00 13.99 89 GLN A CA 1
ATOM 677 C C . GLN A 1 91 ? 71.222 38.420 14.803 1.00 14.00 89 GLN A C 1
ATOM 678 O O . GLN A 1 91 ? 71.112 37.208 14.605 1.00 15.77 89 GLN A O 1
ATOM 684 N N . ALA A 1 92 ? 70.359 39.103 15.551 1.00 12.59 90 ALA A N 1
ATOM 685 C CA . ALA A 1 92 ? 69.257 38.428 16.227 1.00 10.71 90 ALA A CA 1
ATOM 686 C C . ALA A 1 92 ? 68.134 38.073 15.261 1.00 10.27 90 ALA A C 1
ATOM 687 O O . ALA A 1 92 ? 67.455 37.057 15.430 1.00 12.02 90 ALA A O 1
ATOM 689 N N . GLN A 1 93 ? 67.934 38.906 14.243 1.00 10.31 91 GLN A N 1
ATOM 690 C CA . GLN A 1 93 ? 66.775 38.719 13.369 1.00 10.12 91 GLN A CA 1
ATOM 691 C C . GLN A 1 93 ? 66.700 37.376 12.640 1.00 9.82 91 GLN A C 1
ATOM 692 O O . GLN A 1 93 ? 65.645 36.755 12.631 1.00 10.38 91 GLN A O 1
ATOM 698 N N . PRO A 1 94 ? 67.807 36.908 12.051 1.00 10.97 92 PRO A N 1
ATOM 699 C CA . PRO A 1 94 ? 67.736 35.600 11.387 1.00 12.53 92 PRO A CA 1
ATOM 700 C C . PRO A 1 94 ? 67.389 34.471 12.366 1.00 9.74 92 PRO A C 1
ATOM 701 O O . PRO A 1 94 ? 66.691 33.516 12.007 1.00 10.82 92 PRO A O 1
ATOM 705 N N . VAL A 1 95 ? 67.853 34.581 13.608 1.00 10.05 93 VAL A N 1
ATOM 706 C CA . VAL A 1 95 ? 67.607 33.514 14.577 1.00 11.34 93 VAL A CA 1
ATOM 707 C C . VAL A 1 95 ? 66.139 33.557 14.996 1.00 10.20 93 VAL A C 1
ATOM 708 O O . VAL A 1 95 ? 65.476 32.518 15.067 1.00 10.32 93 VAL A O 1
ATOM 712 N N . ALA A 1 96 ? 65.628 34.759 15.247 1.00 10.41 94 ALA A N 1
ATOM 713 C CA . ALA A 1 96 ? 64.235 34.928 15.641 1.00 9.30 94 ALA A CA 1
ATOM 714 C C . ALA A 1 96 ? 63.317 34.490 14.499 1.00 10.01 94 ALA A C 1
ATOM 715 O O . ALA A 1 96 ? 62.277 33.864 14.731 1.00 10.35 94 ALA A O 1
ATOM 717 N N . LEU A 1 97 ? 63.677 34.838 13.262 1.00 10.72 95 LEU A N 1
ATOM 718 C CA . LEU A 1 97 ? 62.904 34.363 12.111 1.00 10.55 95 LEU A CA 1
ATOM 719 C C . LEU A 1 97 ? 62.925 32.840 12.012 1.00 10.17 95 LEU A C 1
ATOM 720 O O . LEU A 1 97 ? 61.906 32.234 11.702 1.00 10.90 95 LEU A O 1
ATOM 725 N N . ALA A 1 98 ? 64.078 32.221 12.253 1.00 10.58 96 ALA A N 1
ATOM 726 C CA . ALA A 1 98 ? 64.155 30.766 12.215 1.00 10.65 96 ALA A CA 1
ATOM 727 C C . ALA A 1 98 ? 63.178 30.157 13.213 1.00 9.71 96 ALA A C 1
ATOM 728 O O . ALA A 1 98 ? 62.435 29.233 12.892 1.00 11.84 96 ALA A O 1
ATOM 730 N N . MET A 1 99 ? 63.172 30.676 14.436 1.00 9.91 97 MET A N 1
ATOM 731 C CA . MET A 1 99 ? 62.342 30.090 15.476 1.00 10.01 97 MET A CA 1
ATOM 732 C C . MET A 1 99 ? 60.852 30.359 15.217 1.00 8.88 97 MET A C 1
ATOM 733 O O . MET A 1 99 ? 60.011 29.475 15.384 1.00 9.67 97 MET A O 1
ATOM 738 N N . ALA A 1 100 ? 60.520 31.576 14.790 1.00 9.99 98 ALA A N 1
ATOM 739 C CA . ALA A 1 100 ? 59.135 31.863 14.406 1.00 9.58 98 ALA A CA 1
ATOM 740 C C . ALA A 1 100 ? 58.691 30.955 13.257 1.00 9.46 98 ALA A C 1
ATOM 741 O O . ALA A 1 100 ? 57.553 30.500 13.227 1.00 10.31 98 ALA A O 1
ATOM 743 N N . GLY A 1 101 ? 59.605 30.690 12.327 1.00 9.63 99 GLY A N 1
ATOM 744 C CA . GLY A 1 101 ? 59.324 29.803 11.209 1.00 11.40 99 GLY A CA 1
ATOM 745 C C . GLY A 1 101 ? 59.060 28.370 11.650 1.00 10.40 99 GLY A C 1
ATOM 746 O O . GLY A 1 101 ? 58.191 27.691 11.096 1.00 11.86 99 GLY A O 1
ATOM 747 N N . HIS A 1 102 ? 59.792 27.905 12.657 1.00 9.19 100 HIS A N 1
ATOM 748 C CA . HIS A 1 102 ? 59.548 26.571 13.222 1.00 9.38 100 HIS A CA 1
ATOM 749 C C . HIS A 1 102 ? 58.179 26.505 13.903 1.00 10.44 100 HIS A C 1
ATOM 750 O O . HIS A 1 102 ? 57.498 25.482 13.830 1.00 11.59 100 HIS A O 1
ATOM 757 N N . LEU A 1 103 ? 57.773 27.593 14.552 1.00 10.44 101 LEU A N 1
ATOM 758 C CA . LEU A 1 103 ? 56.496 27.615 15.254 1.00 10.73 101 LEU A CA 1
ATOM 759 C C . LEU A 1 103 ? 55.352 27.479 14.248 1.00 9.86 101 LEU A C 1
ATOM 760 O O . LEU A 1 103 ? 54.416 26.710 14.454 1.00 10.84 101 LEU A O 1
ATOM 765 N N . LEU A 1 104 ? 55.423 28.227 13.148 1.00 9.97 102 LEU A N 1
ATOM 766 C CA . LEU A 1 104 ? 54.392 28.114 12.119 1.00 10.32 102 LEU A CA 1
ATOM 767 C C . LEU A 1 104 ? 54.429 26.727 11.496 1.00 9.77 102 LEU A C 1
ATOM 768 O O . LEU A 1 104 ? 53.373 26.124 11.224 1.00 12.35 102 LEU A O 1
ATOM 773 N N . TRP A 1 105 ? 55.633 26.225 11.253 1.00 9.95 103 TRP A N 1
ATOM 774 C CA . TRP A 1 105 ? 55.780 24.865 10.748 1.00 9.95 103 TRP A CA 1
ATOM 775 C C . TRP A 1 105 ? 55.105 23.834 11.663 1.00 12.00 103 TRP A C 1
ATOM 776 O O . TRP A 1 105 ? 54.456 22.913 11.177 1.00 13.40 103 TRP A O 1
ATOM 787 N N . MET A 1 106 ? 55.258 23.983 12.981 1.00 10.08 104 MET A N 1
ATOM 788 C CA . MET A 1 106 ? 54.645 23.047 13.928 1.00 10.21 104 MET A CA 1
ATOM 789 C C . MET A 1 106 ? 53.140 22.929 13.691 1.00 11.57 104 MET A C 1
ATOM 790 O O . MET A 1 106 ? 52.556 21.841 13.759 1.00 11.89 104 MET A O 1
ATOM 795 N N . GLU A 1 107 ? 52.510 24.062 13.430 1.00 10.78 105 GLU A N 1
ATOM 796 C CA . GLU A 1 107 ? 51.081 24.101 13.162 1.00 11.53 105 GLU A CA 1
ATOM 797 C C . GLU A 1 107 ? 50.740 23.439 11.822 1.00 13.98 105 GLU A C 1
ATOM 798 O O . GLU A 1 107 ? 49.761 22.697 11.725 1.00 15.18 105 GLU A O 1
ATOM 804 N N . ARG A 1 108 ? 51.534 23.694 10.791 1.00 12.25 106 ARG A N 1
ATOM 805 C CA . ARG A 1 108 ? 51.300 23.031 9.510 1.00 12.66 106 ARG A CA 1
ATOM 806 C C . ARG A 1 108 ? 51.421 21.526 9.666 1.00 15.07 106 ARG A C 1
ATOM 807 O O . ARG A 1 108 ? 50.560 20.775 9.212 1.00 15.53 106 ARG A O 1
ATOM 815 N N . ALA A 1 109 ? 52.486 21.091 10.331 1.00 13.89 107 ALA A N 1
ATOM 816 C CA . ALA A 1 109 ? 52.823 19.669 10.438 1.00 13.20 107 ALA A CA 1
ATOM 817 C C . ALA A 1 109 ? 51.853 18.871 11.305 1.00 17.65 107 ALA A C 1
ATOM 818 O O . ALA A 1 109 ? 51.683 17.660 11.113 1.00 17.80 107 ALA A O 1
ATOM 820 N N . ALA A 1 110 ? 51.226 19.539 12.267 1.00 15.19 108 ALA A N 1
ATOM 821 C CA . ALA A 1 110 ? 50.367 18.850 13.223 1.00 16.51 108 ALA A CA 1
ATOM 822 C C . ALA A 1 110 ? 48.941 18.680 12.712 1.00 20.06 108 ALA A C 1
ATOM 823 O O . ALA A 1 110 ? 48.105 18.079 13.390 1.00 18.79 108 ALA A O 1
ATOM 825 N N . ARG A 1 111 ? 48.670 19.211 11.519 1.00 18.81 109 ARG A N 1
ATOM 826 C CA . ARG A 1 111 ? 47.397 18.965 10.837 1.00 20.47 109 ARG A CA 1
ATOM 827 C C . ARG A 1 111 ? 46.175 19.245 11.718 1.00 25.24 109 ARG A C 1
ATOM 828 O O . ARG A 1 111 ? 45.250 18.429 11.789 1.00 25.67 109 ARG A O 1
ATOM 836 N N . GLY A 1 112 ? 46.174 20.393 12.387 1.00 22.33 110 GLY A N 1
ATOM 837 C CA . GLY A 1 112 ? 45.027 20.818 13.169 1.00 20.73 110 GLY A CA 1
ATOM 838 C C . GLY A 1 112 ? 45.053 20.484 14.652 1.00 20.91 110 GLY A C 1
ATOM 839 O O . GLY A 1 112 ? 44.155 20.887 15.393 1.00 22.22 110 GLY A O 1
ATOM 840 N N . ARG A 1 113 ? 46.065 19.740 15.091 1.00 16.70 111 ARG A N 1
ATOM 841 C CA . ARG A 1 113 ? 46.176 19.348 16.498 1.00 16.45 111 ARG A CA 1
ATOM 842 C C . ARG A 1 113 ? 46.904 20.389 17.348 1.00 15.63 111 ARG A C 1
ATOM 843 O O . ARG A 1 113 ? 46.965 20.272 18.576 1.00 14.96 111 ARG A O 1
ATOM 851 N N . PHE A 1 114 ? 47.448 21.401 16.679 1.00 14.65 112 PHE A N 1
ATOM 852 C CA . PHE A 1 114 ? 48.152 22.494 17.343 1.00 13.10 112 PHE A CA 1
ATOM 853 C C . PHE A 1 114 ? 47.785 23.757 16.595 1.00 13.95 112 PHE A C 1
ATOM 854 O O . PHE A 1 114 ? 47.714 23.749 15.367 1.00 14.99 112 PHE A O 1
ATOM 862 N N . LYS A 1 115 ? 47.541 24.842 17.317 1.00 11.97 113 LYS A N 1
ATOM 863 C CA . LYS A 1 115 ? 47.187 26.098 16.661 1.00 11.12 113 LYS A CA 1
ATOM 864 C C . LYS A 1 115 ? 47.908 27.265 17.309 1.00 11.23 113 LYS A C 1
ATOM 865 O O . LYS A 1 115 ? 47.857 27.421 18.528 1.00 11.34 113 LYS A O 1
ATOM 871 N N . VAL A 1 116 ? 48.551 28.090 16.486 1.00 10.55 114 VAL A N 1
ATOM 872 C CA . VAL A 1 116 ? 49.095 29.361 16.945 1.00 12.17 114 VAL A CA 1
ATOM 873 C C . VAL A 1 116 ? 47.931 30.336 17.091 1.00 12.98 114 VAL A C 1
ATOM 874 O O . VAL A 1 116 ? 47.244 30.643 16.116 1.00 13.34 114 VAL A O 1
ATOM 878 N N . CYS A 1 117 ? 47.682 30.780 18.316 1.00 11.43 115 CYS A N 1
ATOM 879 C CA . CYS A 1 117 ? 46.539 31.636 18.599 1.00 11.06 115 CYS A CA 1
ATOM 880 C C . CYS A 1 117 ? 46.922 33.100 18.695 1.00 12.45 115 CYS A C 1
ATOM 881 O O . CYS A 1 117 ? 47.984 33.446 19.229 1.00 14.40 115 CYS A O 1
ATOM 884 N N . ARG A 1 118 ? 46.035 33.957 18.207 1.00 11.60 116 ARG A N 1
ATOM 885 C CA . ARG A 1 118 ? 46.283 35.387 18.158 1.00 12.08 116 ARG A CA 1
ATOM 886 C C . ARG A 1 118 ? 45.282 36.175 18.998 1.00 13.83 116 ARG A C 1
ATOM 887 O O . ARG A 1 118 ? 45.455 37.379 19.206 1.00 16.75 116 ARG A O 1
ATOM 895 N N . THR A 1 119 ? 44.245 35.496 19.484 1.00 13.94 117 THR A N 1
ATOM 896 C CA . THR A 1 119 ? 43.217 36.122 20.322 1.00 14.17 117 THR A CA 1
ATOM 897 C C . THR A 1 119 ? 42.847 35.215 21.497 1.00 14.46 117 THR A C 1
ATOM 898 O O . THR A 1 119 ? 43.065 34.003 21.441 1.00 13.45 117 THR A O 1
ATOM 902 N N . ALA A 1 120 ? 42.261 35.790 22.546 1.00 13.69 118 ALA A N 1
ATOM 903 C CA . ALA A 1 120 ? 41.859 35.000 23.708 1.00 14.29 118 ALA A CA 1
ATOM 904 C C . ALA A 1 120 ? 40.726 34.041 23.333 1.00 13.66 118 ALA A C 1
ATOM 905 O O . ALA A 1 120 ? 40.648 32.923 23.842 1.00 15.25 118 ALA A O 1
ATOM 907 N N . ALA A 1 121 ? 39.860 34.479 22.423 1.00 14.75 119 ALA A N 1
ATOM 908 C CA . ALA A 1 121 ? 38.773 33.629 21.961 1.00 16.23 119 ALA A CA 1
ATOM 909 C C . ALA A 1 121 ? 39.318 32.370 21.296 1.00 14.88 119 ALA A C 1
ATOM 910 O O . ALA A 1 121 ? 38.789 31.273 21.491 1.00 17.17 119 ALA A O 1
ATOM 912 N N . GLU A 1 122 ? 40.387 32.518 20.516 1.00 13.43 120 GLU A N 1
ATOM 913 C CA . GLU A 1 122 ? 40.992 31.359 19.878 1.00 14.01 120 GLU A CA 1
ATOM 914 C C . GLU A 1 122 ? 41.581 30.403 20.913 1.00 14.87 120 GLU A C 1
ATOM 915 O O . GLU A 1 122 ? 41.442 29.184 20.813 1.00 15.17 120 GLU A O 1
ATOM 921 N N . VAL A 1 123 ? 42.250 30.957 21.916 1.00 14.44 121 VAL A N 1
ATOM 922 C CA . VAL A 1 123 ? 42.787 30.127 22.980 1.00 14.53 121 VAL A CA 1
ATOM 923 C C . VAL A 1 123 ? 41.682 29.327 23.678 1.00 13.99 121 VAL A C 1
ATOM 924 O O . VAL A 1 123 ? 41.821 28.126 23.894 1.00 14.90 121 VAL A O 1
ATOM 928 N N . ARG A 1 124 ? 40.591 29.995 24.035 1.00 14.23 122 ARG A N 1
ATOM 929 C CA . ARG A 1 124 ? 39.495 29.311 24.716 1.00 14.79 122 ARG A CA 1
ATOM 930 C C . ARG A 1 124 ? 38.829 28.264 23.826 1.00 16.03 122 ARG A C 1
ATOM 931 O O . ARG A 1 124 ? 38.401 27.216 24.312 1.00 16.67 122 ARG A O 1
ATOM 939 N N . SER A 1 125 ? 38.745 28.540 22.530 1.00 14.93 123 SER A N 1
ATOM 940 C CA . SER A 1 125 ? 38.156 27.587 21.608 1.00 15.55 123 SER A CA 1
ATOM 941 C C . SER A 1 125 ? 39.043 26.354 21.538 1.00 17.23 123 SER A C 1
ATOM 942 O O . SER A 1 125 ? 38.558 25.232 21.556 1.00 18.08 123 SER A O 1
ATOM 945 N N . CYS A 1 126 ? 40.355 26.564 21.480 1.00 15.78 124 CYS A N 1
ATOM 946 C CA . CYS A 1 126 ? 41.286 25.445 21.495 1.00 15.96 124 CYS A CA 1
ATOM 947 C C . CYS A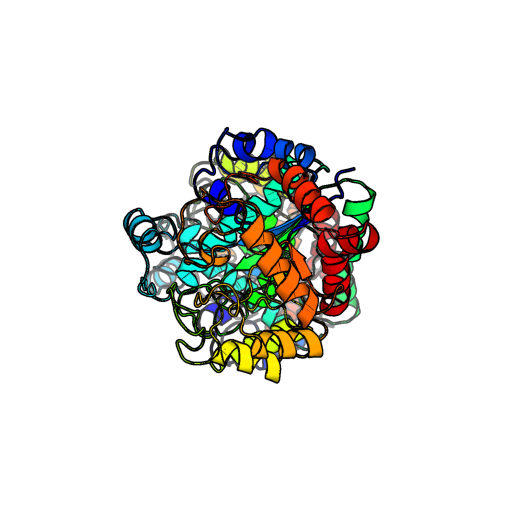 1 126 ? 41.121 24.599 22.751 1.00 16.30 124 CYS A C 1
ATOM 948 O O . CYS A 1 126 ? 41.155 23.369 22.683 1.00 16.10 124 CYS A O 1
ATOM 951 N N . HIS A 1 127 ? 40.938 25.263 23.890 1.00 14.86 125 HIS A N 1
ATOM 952 C CA . HIS A 1 127 ? 40.777 24.572 25.161 1.00 17.12 125 HIS A CA 1
ATOM 953 C C . HIS A 1 127 ? 39.554 23.665 25.088 1.00 17.80 125 HIS A C 1
ATOM 954 O O . HIS A 1 127 ? 39.627 22.477 25.413 1.00 20.23 125 HIS A O 1
ATOM 961 N N . ALA A 1 128 ? 38.436 24.224 24.640 1.00 16.83 126 ALA A N 1
ATOM 962 C CA . ALA A 1 128 ? 37.196 23.455 24.544 1.00 20.35 126 ALA A CA 1
ATOM 963 C C . ALA A 1 128 ? 37.320 22.279 23.577 1.00 20.27 126 ALA A C 1
ATOM 964 O O . ALA A 1 128 ? 36.750 21.207 23.813 1.00 22.87 126 ALA A O 1
ATOM 966 N N . ASP A 1 129 ? 38.080 22.472 22.505 1.00 19.48 127 ASP A N 1
ATOM 967 C CA . ASP A 1 129 ? 38.213 21.469 21.452 1.00 20.99 127 ASP A CA 1
ATOM 968 C C . 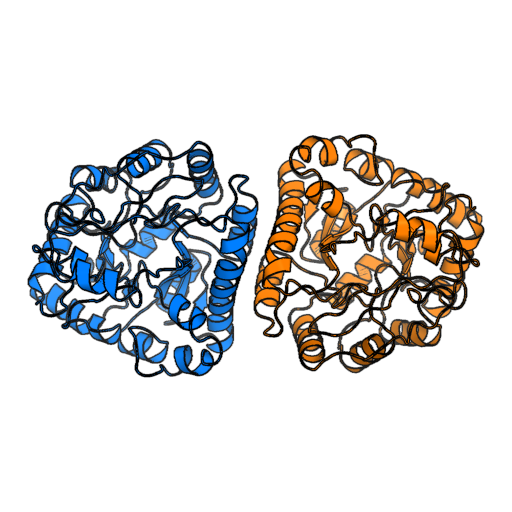ASP A 1 129 ? 39.339 20.462 21.685 1.00 22.71 127 ASP A C 1
ATOM 969 O O . ASP A 1 129 ? 39.498 19.525 20.906 1.00 24.23 127 ASP A O 1
ATOM 974 N N . GLY A 1 130 ? 40.125 20.655 22.741 1.00 18.24 128 GLY A N 1
ATOM 975 C CA . GLY A 1 130 ? 41.272 19.794 22.979 1.00 19.47 128 GLY A CA 1
ATOM 976 C C . GLY A 1 130 ? 42.381 19.928 21.941 1.00 21.20 128 GLY A C 1
ATOM 977 O O . GLY A 1 130 ? 43.133 18.983 21.700 1.00 21.25 128 GLY A O 1
ATOM 978 N N . ILE A 1 131 ? 42.478 21.099 21.316 1.00 16.78 129 ILE A N 1
ATOM 979 C CA . ILE A 1 131 ? 43.563 21.393 20.385 1.00 16.68 129 ILE A CA 1
ATOM 980 C C . ILE A 1 131 ? 44.640 22.154 21.157 1.00 14.68 129 ILE A C 1
ATOM 981 O O . ILE A 1 131 ? 44.333 23.092 21.882 1.00 16.07 129 ILE A O 1
ATOM 986 N N . VAL A 1 132 ? 45.896 21.739 21.037 1.00 12.75 130 VAL A N 1
ATOM 987 C CA . VAL A 1 132 ? 46.959 22.415 21.783 1.00 12.55 130 VAL A CA 1
ATOM 988 C C . VAL A 1 132 ? 47.152 23.828 21.231 1.00 11.56 130 VAL A C 1
ATOM 989 O O . VAL A 1 132 ? 47.274 24.020 20.015 1.00 11.51 130 VAL A O 1
ATOM 993 N N . SER A 1 133 ? 47.149 24.812 22.126 1.00 9.73 131 SER A N 1
ATOM 994 C CA . SER A 1 133 ? 47.302 26.205 21.723 1.00 9.97 131 SER A CA 1
ATOM 995 C C . SER A 1 133 ? 48.734 26.694 21.918 1.00 10.52 131 SER A C 1
ATOM 996 O O . SER A 1 133 ? 49.463 26.232 22.806 1.00 10.29 131 SER A O 1
ATOM 999 N N . GLY A 1 134 ? 49.129 27.641 21.076 1.00 10.71 132 GLY A N 1
ATOM 1000 C CA . GLY A 1 134 ? 50.437 28.257 21.203 1.00 10.60 132 GLY A CA 1
ATOM 1001 C C . GLY A 1 134 ? 50.347 29.756 21.056 1.00 11.22 132 GLY A C 1
ATOM 1002 O O . GLY A 1 134 ? 49.700 30.247 20.136 1.00 12.14 132 GLY A O 1
ATOM 1003 N N . ILE A 1 135 ? 51.004 30.485 21.953 1.00 8.87 133 ILE A N 1
ATOM 1004 C CA . ILE A 1 135 ? 51.167 31.928 21.803 1.00 9.14 133 ILE A CA 1
ATOM 1005 C C . ILE A 1 135 ? 52.610 32.206 21.398 1.00 9.75 133 ILE A C 1
ATOM 1006 O O . ILE A 1 135 ? 53.545 31.755 22.065 1.00 10.04 133 ILE A O 1
ATOM 1011 N N . MET A 1 136 ? 52.789 32.930 20.294 1.00 8.68 134 MET A N 1
ATOM 1012 C CA . MET A 1 136 ? 54.129 33.368 19.884 1.00 9.03 134 MET A CA 1
ATOM 1013 C C . MET A 1 136 ? 54.657 34.450 20.831 1.00 10.01 134 MET A C 1
ATOM 1014 O O . MET A 1 136 ? 54.066 35.533 20.957 1.00 10.11 134 MET A O 1
ATOM 1019 N N . HIS A 1 137 ? 55.778 34.140 21.474 1.00 10.56 135 HIS A N 1
ATOM 1020 C CA . HIS A 1 137 ? 56.365 34.966 22.518 1.00 8.98 135 HIS A CA 1
ATOM 1021 C C . HIS A 1 137 ? 57.814 35.241 22.173 1.00 9.55 135 HIS A C 1
ATOM 1022 O O . HIS A 1 137 ? 58.506 34.359 21.669 1.00 11.35 135 HIS A O 1
ATOM 1029 N N . MET A 1 138 ? 58.283 36.457 22.444 1.00 8.67 136 MET A N 1
ATOM 1030 C CA . MET A 1 138 ? 59.687 36.793 22.232 1.00 9.41 136 MET A CA 1
ATOM 1031 C C . MET A 1 138 ? 60.337 37.055 23.590 1.00 11.20 136 MET A C 1
ATOM 1032 O O . MET A 1 138 ? 59.902 37.931 24.326 1.00 10.91 136 MET A O 1
ATOM 1037 N N . GLU A 1 139 ? 61.355 36.269 23.932 1.00 7.85 137 GLU A N 1
ATOM 1038 C CA . GLU A 1 139 ? 62.040 36.391 25.214 1.00 8.39 137 GLU A CA 1
ATOM 1039 C C . GLU A 1 139 ? 63.329 37.145 24.967 1.00 10.66 137 GLU A C 1
ATOM 1040 O O . GLU A 1 139 ? 64.330 36.549 24.572 1.00 10.41 137 GLU A O 1
ATOM 1046 N N . GLY A 1 140 ? 63.304 38.453 25.217 1.00 9.12 138 GLY A N 1
ATOM 1047 C CA . GLY A 1 140 ? 64.396 39.339 24.827 1.00 9.05 138 GLY A CA 1
ATOM 1048 C C . GLY A 1 140 ? 64.061 39.910 23.469 1.00 10.34 138 GLY A C 1
ATOM 1049 O O . GLY A 1 140 ? 63.704 39.175 22.548 1.00 11.84 138 GLY A O 1
ATOM 1050 N N . ALA A 1 141 ? 64.137 41.229 23.343 1.00 9.00 139 ALA A N 1
ATOM 1051 C CA . ALA A 1 141 ? 63.649 41.895 22.146 1.00 10.03 139 ALA A CA 1
ATOM 1052 C C . ALA A 1 141 ? 64.758 42.317 21.178 1.00 10.48 139 ALA A C 1
ATOM 1053 O O . ALA A 1 141 ? 64.593 43.293 20.444 1.00 10.56 139 ALA A O 1
ATOM 1055 N N . GLU A 1 142 ? 65.860 41.574 21.156 1.00 10.27 140 GLU A N 1
ATOM 1056 C CA . GLU A 1 142 ? 66.977 41.913 20.282 1.00 11.14 140 GLU A CA 1
ATOM 1057 C C . GLU A 1 142 ? 66.599 41.966 18.808 1.00 10.59 140 GLU A C 1
ATOM 1058 O O . GLU A 1 142 ? 67.207 42.715 18.045 1.00 11.36 140 GLU A O 1
ATOM 1064 N N . ALA A 1 143 ? 65.620 41.172 18.394 1.00 11.13 141 ALA A N 1
ATOM 1065 C CA . ALA A 1 143 ? 65.205 41.183 17.000 1.00 10.98 141 ALA A CA 1
ATOM 1066 C C . ALA A 1 143 ? 64.409 42.435 16.639 1.00 11.38 141 ALA A C 1
ATOM 1067 O O . ALA A 1 143 ? 64.031 42.612 15.482 1.00 12.60 141 ALA A O 1
ATOM 1069 N N . ILE A 1 144 ? 64.137 43.281 17.630 1.00 11.98 142 ILE A N 1
ATOM 1070 C CA . ILE A 1 144 ? 63.439 44.543 17.406 1.00 12.48 142 ILE A CA 1
ATOM 1071 C C . ILE A 1 144 ? 64.439 45.694 17.499 1.00 11.54 142 ILE A C 1
ATOM 1072 O O . ILE A 1 144 ? 65.099 45.873 18.523 1.00 12.09 142 ILE A O 1
ATOM 1077 N N . GLY A 1 145 ? 64.585 46.463 16.429 1.00 12.47 143 GLY A N 1
ATOM 1078 C CA . GLY A 1 145 ? 65.461 47.618 16.496 1.00 12.48 143 GLY A CA 1
ATOM 1079 C C . GLY A 1 145 ? 64.872 48.707 17.373 1.00 12.14 143 GLY A C 1
ATOM 1080 O O . GLY A 1 145 ? 63.679 48.698 17.665 1.00 12.82 143 GLY A O 1
ATOM 1081 N N . ALA A 1 146 ? 65.707 49.660 17.785 1.00 14.84 144 ALA A N 1
ATOM 1082 C CA . ALA A 1 146 ? 65.238 50.757 18.632 1.00 14.79 144 ALA A CA 1
ATOM 1083 C C . ALA A 1 146 ? 64.158 51.605 17.950 1.00 13.47 144 ALA A C 1
ATOM 1084 O O . ALA A 1 146 ? 63.341 52.242 18.609 1.00 15.56 144 ALA A O 1
ATOM 1086 N N . ASP A 1 147 ? 64.149 51.581 16.621 1.00 14.49 145 ASP A N 1
ATOM 1087 C CA . ASP A 1 147 ? 63.126 52.255 15.826 1.00 15.83 145 ASP A CA 1
ATOM 1088 C C . ASP A 1 147 ? 61.735 51.623 15.977 1.00 12.62 145 ASP A C 1
ATOM 1089 O O . ASP A 1 147 ? 60.713 52.256 15.702 1.00 14.99 145 ASP A O 1
ATOM 1094 N N . LEU A 1 148 ? 61.714 50.367 16.423 1.00 12.08 146 LEU A N 1
ATOM 1095 C CA . LEU A 1 148 ? 60.487 49.594 16.629 1.00 12.61 146 LEU A CA 1
ATOM 1096 C C . LEU A 1 148 ? 59.799 49.082 15.361 1.00 11.83 146 LEU A C 1
ATOM 1097 O O . LEU A 1 148 ? 58.720 48.494 15.438 1.00 11.75 146 LEU A O 1
ATOM 1102 N N . ASP A 1 149 ? 60.403 49.306 14.196 1.00 11.50 147 ASP A N 1
ATOM 1103 C CA . ASP A 1 149 ? 59.750 48.896 12.955 1.00 11.52 147 ASP A CA 1
ATOM 1104 C C . ASP A 1 149 ? 59.425 47.411 12.948 1.00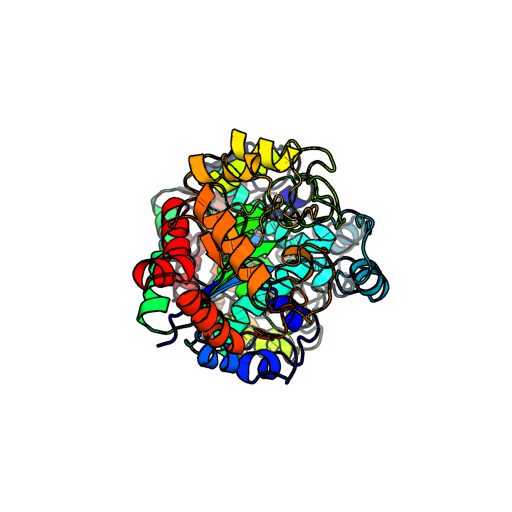 11.41 147 ASP A C 1
ATOM 1105 O O . ASP A 1 149 ? 58.358 47.008 12.477 1.00 11.80 147 ASP A O 1
ATOM 1110 N N . ALA A 1 150 ? 60.348 46.598 13.457 1.00 10.40 148 ALA A N 1
ATOM 1111 C CA . ALA A 1 150 ? 60.139 45.152 13.442 1.00 10.68 148 ALA A CA 1
ATOM 1112 C C . ALA A 1 150 ? 59.090 44.693 14.448 1.00 12.86 148 ALA A C 1
ATOM 1113 O O . ALA A 1 150 ? 58.574 43.595 14.329 1.00 11.92 148 ALA A O 1
ATOM 1115 N N . LEU A 1 151 ? 58.791 45.514 15.454 1.00 10.28 149 LEU A N 1
ATOM 1116 C CA . LEU A 1 151 ? 57.698 45.184 16.361 1.00 9.83 149 LEU A CA 1
ATOM 1117 C C . LEU A 1 151 ? 56.394 45.050 15.582 1.00 11.12 149 LEU A C 1
ATOM 1118 O O . LEU A 1 151 ? 55.620 44.126 15.802 1.00 10.88 149 LEU A O 1
ATOM 1123 N N . HIS A 1 152 ? 56.166 45.967 14.647 1.00 10.94 150 HIS A N 1
ATOM 1124 C CA . HIS A 1 152 ? 54.959 45.913 13.842 1.00 11.31 150 HIS A CA 1
ATOM 1125 C C . HIS A 1 152 ? 54.972 44.715 12.910 1.00 11.14 150 HIS A C 1
ATOM 1126 O O . HIS A 1 152 ? 53.949 44.061 12.723 1.00 12.17 150 HIS A O 1
ATOM 1133 N N . LEU A 1 153 ? 56.133 44.413 12.338 1.00 11.17 151 LEU A N 1
ATOM 1134 C CA . LEU A 1 153 ? 56.263 43.232 11.493 1.00 12.52 151 LEU A CA 1
ATOM 1135 C C . LEU A 1 153 ? 55.951 41.955 12.264 1.00 10.54 151 LEU A C 1
ATOM 1136 O O . LEU A 1 153 ? 55.124 41.151 11.832 1.00 11.79 151 LEU A O 1
ATOM 1141 N N . PHE A 1 154 ? 56.596 41.773 13.413 1.00 11.49 152 PHE A N 1
ATOM 1142 C CA . PHE A 1 154 ? 56.371 40.559 14.188 1.00 10.63 152 PHE A CA 1
ATOM 1143 C C . PHE A 1 154 ? 54.926 40.470 14.662 1.00 11.76 152 PHE A C 1
ATOM 1144 O O . PHE A 1 154 ? 54.342 39.395 14.659 1.00 10.76 152 PHE A O 1
ATOM 1152 N N . HIS A 1 155 ? 54.346 41.593 15.065 1.00 10.71 153 HIS A N 1
ATOM 1153 C CA . HIS A 1 155 ? 52.950 41.601 15.470 1.00 11.94 153 HIS A CA 1
ATOM 1154 C C . HIS A 1 155 ? 52.050 41.126 14.327 1.00 12.07 153 HIS A C 1
ATOM 1155 O O . HIS A 1 155 ? 51.113 40.345 14.541 1.00 11.36 153 HIS A O 1
ATOM 1162 N N . SER A 1 156 ? 52.348 41.590 13.120 1.00 12.12 154 SER A N 1
ATOM 1163 C CA . SER A 1 156 ? 51.554 41.245 11.953 1.00 12.95 154 SER A CA 1
ATOM 1164 C C . SER A 1 156 ? 51.561 39.754 11.687 1.00 16.35 154 SER A C 1
ATOM 1165 O O . SER A 1 156 ? 50.565 39.202 11.211 1.00 19.73 154 SER A O 1
ATOM 1168 N N . LEU A 1 157 ? 52.674 39.095 11.983 1.00 14.18 155 LEU A N 1
ATOM 1169 C CA . LEU A 1 157 ? 52.754 37.661 11.741 1.00 14.57 155 LEU A CA 1
ATOM 1170 C C . LEU A 1 157 ? 52.405 36.785 12.951 1.00 14.87 155 LEU A C 1
ATOM 1171 O O . LEU A 1 157 ? 52.483 35.556 12.872 1.00 17.15 155 LEU A O 1
ATOM 1176 N N . GLY A 1 158 ? 52.004 37.410 14.059 1.00 11.81 156 GLY A N 1
ATOM 1177 C CA . GLY A 1 158 ? 51.415 36.670 15.161 1.00 12.69 156 GLY A CA 1
ATOM 1178 C C . GLY A 1 158 ? 52.016 36.877 16.539 1.00 10.74 156 GLY A C 1
ATOM 1179 O O . GLY A 1 158 ? 51.558 36.272 17.501 1.00 11.05 156 GLY A O 1
ATOM 1180 N N . LEU A 1 159 ? 53.035 37.717 16.656 1.00 10.71 157 LEU A N 1
ATOM 1181 C CA . LEU A 1 159 ? 53.636 37.935 17.970 1.00 10.66 157 LEU A CA 1
ATOM 1182 C C . LEU A 1 159 ? 52.617 38.573 18.908 1.00 10.91 157 LEU A C 1
ATOM 1183 O O . LEU A 1 159 ? 52.022 39.607 18.565 1.00 10.45 157 LEU A O 1
ATOM 1188 N N . ARG A 1 160 ? 52.429 37.988 20.096 1.00 9.56 158 ARG A N 1
ATOM 1189 C CA . ARG A 1 160 ? 51.453 38.533 21.036 1.00 10.09 158 ARG A CA 1
ATOM 1190 C C . ARG A 1 160 ? 51.996 38.797 22.438 1.00 10.91 158 ARG A C 1
ATOM 1191 O O . ARG A 1 160 ? 51.271 39.292 23.304 1.00 10.93 158 ARG A O 1
ATOM 1199 N N . SER A 1 161 ? 53.273 38.488 22.650 1.00 8.92 159 SER A N 1
ATOM 1200 C CA . SER A 1 161 ? 53.881 38.587 23.965 1.00 8.95 159 SER A CA 1
ATOM 1201 C C . SER A 1 161 ? 55.359 38.850 23.794 1.00 10.65 159 SER A C 1
ATOM 1202 O O . SER A 1 161 ? 55.993 38.279 22.910 1.00 9.52 159 SER A O 1
ATOM 1205 N N . LEU A 1 162 ? 55.916 39.701 24.649 1.00 8.81 160 LEU A N 1
ATOM 1206 C CA . LEU A 1 162 ? 57.302 40.116 24.515 1.00 8.90 160 LEU A CA 1
ATOM 1207 C C . LEU A 1 162 ? 57.900 40.467 25.874 1.00 10.21 160 LEU A C 1
ATOM 1208 O O . LEU A 1 162 ? 57.362 41.304 26.611 1.00 10.15 160 LEU A O 1
ATOM 1213 N N . GLY A 1 163 ? 59.020 39.823 26.201 1.00 8.72 161 GLY A N 1
ATOM 1214 C CA . GLY A 1 163 ? 59.872 40.291 27.283 1.00 9.02 161 GLY A CA 1
ATOM 1215 C C . GLY A 1 163 ? 60.960 41.181 26.701 1.00 9.64 161 GLY A C 1
ATOM 1216 O O . GLY A 1 163 ? 61.739 40.746 25.860 1.00 10.82 161 GLY A O 1
ATOM 1217 N N . PRO A 1 164 ? 61.026 42.447 27.132 1.00 9.99 162 PRO A N 1
ATOM 1218 C CA . PRO A 1 164 ? 62.029 43.341 26.537 1.00 9.99 162 PRO A CA 1
ATOM 1219 C C . PRO A 1 164 ? 63.459 42.821 26.651 1.00 10.32 162 PRO A C 1
ATOM 1220 O O . PRO A 1 164 ? 64.284 43.089 25.768 1.00 11.85 162 PRO A O 1
ATOM 1224 N N . VAL A 1 165 ? 63.766 42.118 27.736 1.00 9.59 163 VAL A N 1
ATOM 1225 C CA . VAL A 1 165 ? 65.100 41.573 27.912 1.00 9.49 163 VAL A CA 1
ATOM 1226 C C . VAL A 1 165 ? 65.098 40.118 28.355 1.00 9.12 163 VAL A C 1
ATOM 1227 O O . VAL A 1 165 ? 64.155 39.644 28.998 1.00 9.62 163 VAL A O 1
ATOM 1231 N N . TRP A 1 166 ? 66.173 39.421 27.999 1.00 9.35 164 TRP A N 1
ATOM 1232 C CA . TRP A 1 166 ? 66.556 38.177 28.632 1.00 9.57 164 TRP A CA 1
ATOM 1233 C C . TRP A 1 166 ? 67.600 38.604 29.680 1.00 9.08 164 TRP A C 1
ATOM 1234 O O . TRP A 1 166 ? 67.667 39.791 30.027 1.00 10.73 164 TRP A O 1
ATOM 1245 N N . SER A 1 167 ? 68.401 37.670 30.185 1.00 10.12 165 SER A N 1
ATOM 1246 C CA . SER A 1 167 ? 69.437 38.029 31.159 1.00 9.16 165 SER A CA 1
ATOM 1247 C C . SER A 1 167 ? 70.695 38.507 30.419 1.00 12.73 165 SER A C 1
ATOM 1248 O O . SER A 1 167 ? 71.741 37.849 30.436 1.00 11.38 165 SER A O 1
ATOM 1251 N N . ARG A 1 168 ? 70.560 39.657 29.754 1.00 11.04 166 ARG A N 1
ATOM 1252 C CA . ARG A 1 168 ? 71.554 40.149 28.805 1.00 12.34 166 ARG A CA 1
ATOM 1253 C C . ARG A 1 168 ? 71.101 41.539 28.371 1.00 11.52 166 ARG A C 1
ATOM 1254 O O . ARG A 1 168 ? 69.909 41.768 28.209 1.00 11.62 166 ARG A O 1
ATOM 1262 N N . PRO A 1 169 ? 72.043 42.487 28.217 1.00 11.28 167 PRO A N 1
ATOM 1263 C CA . PRO A 1 169 ? 71.622 43.852 27.880 1.00 11.78 167 PRO A CA 1
ATOM 1264 C C . PRO A 1 169 ? 71.017 43.942 26.478 1.00 12.18 167 PRO A C 1
ATOM 1265 O O . PRO A 1 169 ? 71.450 43.212 25.585 1.00 14.28 167 PRO A O 1
ATOM 1269 N N . THR A 1 170 ? 70.041 44.829 26.300 1.00 12.91 168 THR A N 1
ATOM 1270 C CA . THR A 1 170 ? 69.476 45.104 24.979 1.00 10.45 168 THR A CA 1
ATOM 1271 C C . THR A 1 170 ? 69.404 46.616 24.787 1.00 12.23 168 THR A C 1
ATOM 1272 O O . THR A 1 170 ? 69.684 47.371 25.720 1.00 13.69 168 THR A O 1
ATOM 1276 N N . VAL A 1 171 ? 69.022 47.062 23.592 1.00 14.42 169 VAL A N 1
ATOM 1277 C CA . VAL A 1 171 ? 68.831 48.493 23.364 1.00 14.37 169 VAL A CA 1
ATOM 1278 C C . VAL A 1 171 ? 67.677 49.065 24.189 1.00 11.98 169 VAL A C 1
ATOM 1279 O O . VAL A 1 171 ? 67.475 50.275 24.225 1.00 13.36 169 VAL A O 1
ATOM 1283 N N . PHE A 1 172 ? 66.919 48.194 24.859 1.00 11.35 170 PHE A N 1
ATOM 1284 C CA . PHE A 1 172 ? 65.693 48.606 25.543 1.00 10.85 170 PHE A CA 1
ATOM 1285 C C . PHE A 1 172 ? 65.846 48.681 27.058 1.00 11.45 170 PHE A C 1
ATOM 1286 O O . PHE A 1 172 ? 65.016 49.272 27.734 1.00 12.02 170 PHE A O 1
ATOM 1294 N N . GLY A 1 173 ? 66.902 48.074 27.577 1.00 10.48 171 GLY A N 1
ATOM 1295 C CA . GLY A 1 173 ? 67.066 47.962 29.011 1.00 10.82 171 GLY A CA 1
ATOM 1296 C C . GLY A 1 173 ? 67.917 46.780 29.387 1.00 12.69 171 GLY A C 1
ATOM 1297 O O . GLY A 1 173 ? 68.648 46.223 28.559 1.00 11.57 171 GLY A O 1
ATOM 1298 N N . HIS A 1 174 ? 67.827 46.410 30.662 1.00 11.64 172 HIS A N 1
ATOM 1299 C CA . HIS A 1 174 ? 68.772 45.487 31.263 1.00 11.10 172 HIS A CA 1
ATOM 1300 C C . HIS A 1 174 ? 68.117 44.360 32.031 1.00 10.87 172 HIS A C 1
ATOM 1301 O O . HIS A 1 174 ? 67.182 44.578 32.800 1.00 11.86 172 HIS A O 1
ATOM 1308 N N . GLY A 1 175 ? 68.618 43.153 31.792 1.00 10.38 173 GLY A N 1
ATOM 1309 C CA . GLY A 1 175 ? 68.164 41.964 32.495 1.00 9.15 173 GLY A CA 1
ATOM 1310 C C . GLY A 1 175 ? 69.074 41.608 33.657 1.00 11.62 173 GLY A C 1
ATOM 1311 O O . GLY A 1 175 ? 70.231 42.048 33.737 1.00 11.75 173 GLY A O 1
ATOM 1312 N N . VAL A 1 176 ? 68.567 40.787 34.566 1.00 10.62 174 VAL A N 1
ATOM 1313 C CA . VAL A 1 176 ? 69.367 40.398 35.715 1.00 10.16 174 VAL A CA 1
ATOM 1314 C C . VAL A 1 176 ? 70.393 39.364 35.305 1.00 11.92 174 VAL A C 1
ATOM 1315 O O . VAL A 1 176 ? 70.117 38.495 34.488 1.00 11.63 174 VAL A O 1
ATOM 1319 N N . PRO A 1 177 ? 71.597 39.442 35.876 1.00 12.43 175 PRO A N 1
ATOM 1320 C CA . PRO A 1 177 ? 72.488 38.293 35.754 1.00 11.94 175 PRO A CA 1
ATOM 1321 C C . PRO A 1 177 ? 71.956 37.169 36.625 1.00 12.30 175 PRO A C 1
ATOM 1322 O O . PRO A 1 177 ? 71.205 37.442 37.572 1.00 14.79 175 PRO A O 1
ATOM 1326 N N . PHE A 1 178 ? 72.318 35.931 36.319 1.00 11.29 176 PHE A N 1
ATOM 1327 C CA . PHE A 1 178 ? 71.955 34.810 37.180 1.00 12.61 176 PHE A CA 1
ATOM 1328 C C . PHE A 1 178 ? 72.867 34.793 38.391 1.00 12.51 176 PHE A C 1
ATOM 1329 O O . PHE A 1 178 ? 74.077 34.606 38.258 1.00 14.65 176 PHE A O 1
ATOM 1337 N N . ARG A 1 179 ? 72.288 34.994 39.571 1.00 12.38 177 ARG A N 1
ATOM 1338 C CA . ARG A 1 179 ? 73.074 35.055 40.795 1.00 12.65 177 ARG A CA 1
ATOM 1339 C C . ARG A 1 179 ? 72.262 34.515 41.962 1.00 13.44 177 ARG A C 1
ATOM 1340 O O . ARG A 1 179 ? 71.044 34.652 42.000 1.00 12.53 177 ARG A O 1
ATOM 1348 N N . PHE A 1 180 ? 72.938 33.892 42.920 1.00 13.22 178 PHE A N 1
ATOM 1349 C CA . PHE A 1 180 ? 72.290 33.484 44.163 1.00 13.39 178 PHE A CA 1
ATOM 1350 C C . PHE A 1 180 ? 73.316 33.516 45.287 1.00 12.85 178 PHE A C 1
ATOM 1351 O O . PHE A 1 180 ? 74.394 32.956 45.131 1.00 14.76 178 PHE A O 1
ATOM 1359 N N . PRO A 1 181 ? 72.988 34.166 46.415 1.00 13.17 179 PRO A N 1
ATOM 1360 C CA . PRO A 1 181 ? 71.772 34.952 46.618 1.00 11.76 179 PRO A CA 1
ATOM 1361 C C . PRO A 1 181 ? 71.991 36.366 46.090 1.00 12.72 179 PRO A C 1
ATOM 1362 O O . PRO A 1 181 ? 73.135 36.809 45.964 1.00 14.11 179 PRO A O 1
ATOM 1366 N N . GLY A 1 182 ? 70.918 37.069 45.761 1.00 12.07 180 GLY A N 1
ATOM 1367 C CA . GLY A 1 182 ? 71.056 38.453 45.370 1.00 14.92 180 GLY A CA 1
ATOM 1368 C C . GLY A 1 182 ? 69.733 39.123 45.078 1.00 13.19 180 GLY A C 1
ATOM 1369 O O . GLY A 1 182 ? 68.748 38.463 44.758 1.00 13.49 180 GLY A O 1
ATOM 1370 N N . SER A 1 183 ? 69.732 40.445 45.194 1.00 13.97 181 SER A N 1
ATOM 1371 C CA . SER A 1 183 ? 68.580 41.276 44.899 1.00 13.20 181 SER A CA 1
ATOM 1372 C C . SER A 1 183 ? 68.382 41.366 43.388 1.00 13.61 181 SER A C 1
ATOM 1373 O O . SER A 1 183 ? 69.347 41.301 42.636 1.00 13.53 181 SER A O 1
ATOM 1376 N N . PRO A 1 184 ? 67.129 41.526 42.937 1.00 13.07 182 PRO A N 1
ATOM 1377 C CA . PRO A 1 184 ? 66.886 41.764 41.508 1.00 11.47 182 PRO A CA 1
ATOM 1378 C C . PRO A 1 184 ? 67.330 43.160 41.061 1.00 12.52 182 PRO A C 1
ATOM 1379 O O . PRO A 1 184 ? 67.272 43.465 39.875 1.00 11.75 182 PRO A O 1
ATOM 1383 N N . ASP A 1 185 ? 67.768 44.005 41.989 1.00 13.03 183 ASP A N 1
ATOM 1384 C CA . ASP A 1 185 ? 68.207 45.356 41.631 1.00 14.36 183 ASP A CA 1
ATOM 1385 C C . ASP A 1 185 ? 69.665 45.327 41.200 1.00 15.83 183 ASP A C 1
ATOM 1386 O O . ASP A 1 185 ? 70.563 45.722 41.946 1.00 16.91 183 ASP A O 1
ATOM 1391 N N . THR A 1 186 ? 69.889 44.868 39.974 1.00 13.84 184 THR A N 1
ATOM 1392 C CA . THR A 1 186 ? 71.228 44.552 39.496 1.00 13.60 184 THR A CA 1
ATOM 1393 C C . THR A 1 186 ? 71.806 45.553 38.502 1.00 13.33 184 THR A C 1
ATOM 1394 O O . THR A 1 186 ? 72.975 45.447 38.118 1.00 15.90 184 THR A O 1
ATOM 1398 N N . GLY A 1 187 ? 70.992 46.515 38.078 1.00 13.14 185 GLY A N 1
ATOM 1399 C CA . GLY A 1 187 ? 71.456 47.493 37.104 1.00 14.47 185 GLY A CA 1
ATOM 1400 C C . GLY A 1 187 ? 70.476 48.587 36.725 1.00 13.73 185 GLY A C 1
ATOM 1401 O O . GLY A 1 187 ? 69.502 48.859 37.435 1.00 15.21 185 GLY A O 1
ATOM 1402 N N . GLU A 1 188 ? 70.736 49.215 35.580 1.00 15.10 186 GLU A N 1
ATOM 1403 C CA . GLU A 1 188 ? 69.964 50.368 35.144 1.00 16.02 186 GLU A CA 1
ATOM 1404 C C . GLU A 1 188 ? 68.584 49.996 34.619 1.00 14.12 186 GLU A C 1
ATOM 1405 O O . GLU A 1 188 ? 68.338 48.851 34.231 1.00 14.17 186 GLU A O 1
ATOM 1411 N N . GLY A 1 189 ? 67.685 50.972 34.608 1.00 14.99 187 GLY A N 1
ATOM 1412 C CA . GLY A 1 189 ? 66.342 50.762 34.110 1.00 13.90 187 GLY A CA 1
ATOM 1413 C C . GLY A 1 189 ? 66.228 50.820 32.598 1.00 13.35 187 GLY A C 1
ATOM 1414 O O . GLY A 1 189 ? 67.219 50.661 31.880 1.00 13.43 187 GLY A O 1
ATOM 1415 N N . LEU A 1 190 ? 65.007 51.033 32.126 1.00 13.46 188 LEU A N 1
ATOM 1416 C CA . LEU A 1 190 ? 64.736 51.088 30.699 1.00 12.38 188 LEU A CA 1
ATOM 1417 C C . LEU A 1 190 ? 65.444 52.267 30.060 1.00 13.40 188 LEU A C 1
ATOM 1418 O O . LEU A 1 190 ? 65.617 53.324 30.680 1.00 15.67 188 LEU A O 1
ATOM 1423 N N . THR A 1 191 ? 65.856 52.071 28.813 1.00 12.01 189 THR A N 1
ATOM 1424 C CA . THR A 1 191 ? 66.355 53.157 27.981 1.00 12.08 189 THR A CA 1
ATOM 1425 C C . THR A 1 191 ? 65.168 53.911 27.392 1.00 14.22 189 THR A C 1
ATOM 1426 O O . THR A 1 191 ? 64.014 53.510 27.555 1.00 14.16 189 THR A O 1
ATOM 1430 N N . GLU A 1 192 ? 65.438 55.006 26.682 1.00 13.51 190 GLU A N 1
ATOM 1431 C CA . GLU A 1 192 ? 64.366 55.743 26.052 1.00 16.14 190 GLU A CA 1
ATOM 1432 C C . GLU A 1 192 ? 63.634 54.824 25.064 1.00 13.53 190 GLU A C 1
ATOM 1433 O O . GLU A 1 192 ? 62.404 54.836 24.980 1.00 14.44 190 GLU A O 1
ATOM 1439 N N . ALA A 1 193 ? 64.404 54.016 24.340 1.00 14.02 191 ALA A N 1
ATOM 1440 C CA . ALA A 1 193 ? 63.817 53.051 23.410 1.00 14.08 191 ALA A CA 1
ATOM 1441 C C . ALA A 1 193 ? 62.920 52.049 24.141 1.00 11.77 191 ALA A C 1
ATOM 1442 O O . ALA A 1 193 ? 61.853 51.688 23.640 1.00 11.72 191 ALA A O 1
ATOM 1444 N N . GLY A 1 194 ? 63.357 51.610 25.319 1.00 12.93 192 GLY A N 1
ATOM 1445 C CA . GLY A 1 194 ? 62.557 50.718 26.143 1.00 13.44 192 GLY A CA 1
ATOM 1446 C C . GLY A 1 194 ? 61.243 51.346 26.575 1.00 12.66 192 GLY A C 1
ATOM 1447 O O . GLY A 1 194 ? 60.201 50.692 26.609 1.00 13.21 192 GLY A O 1
ATOM 1448 N N . ARG A 1 195 ? 61.280 52.633 26.909 1.00 13.61 193 ARG A N 1
ATOM 1449 C CA . ARG A 1 195 ? 60.063 53.340 27.264 1.00 13.97 193 ARG A CA 1
ATOM 1450 C C . ARG A 1 195 ? 59.126 53.411 26.058 1.00 13.21 193 ARG A C 1
ATOM 1451 O O . ARG A 1 195 ? 57.925 53.181 26.185 1.00 14.60 193 ARG A O 1
ATOM 1459 N N . ARG A 1 196 ? 59.673 53.709 24.879 1.00 13.82 194 ARG A N 1
ATOM 1460 C CA . ARG A 1 196 ? 58.859 53.684 23.667 1.00 14.77 194 ARG A CA 1
ATOM 1461 C C . ARG A 1 196 ? 58.305 52.291 23.365 1.00 12.37 194 ARG A C 1
ATOM 1462 O O . ARG A 1 196 ? 57.168 52.154 22.909 1.00 13.12 194 ARG A O 1
ATOM 1470 N N . LEU A 1 197 ? 59.114 51.267 23.622 1.00 12.95 195 LEU A N 1
ATOM 1471 C CA . LEU A 1 197 ? 58.676 49.881 23.446 1.00 11.65 195 LEU A CA 1
ATOM 1472 C C . LEU A 1 197 ? 57.474 49.529 24.328 1.00 11.68 195 LEU A C 1
ATOM 1473 O O . LEU A 1 197 ? 56.528 48.885 23.873 1.00 11.28 195 LEU A O 1
ATOM 1478 N N . VAL A 1 198 ? 57.503 49.958 25.588 1.00 12.12 196 VAL A N 1
ATOM 1479 C CA . VAL A 1 198 ? 56.360 49.744 26.468 1.00 12.38 196 VAL A CA 1
ATOM 1480 C C . VAL A 1 198 ? 55.106 50.398 25.899 1.00 12.21 196 VAL A C 1
ATOM 1481 O O . VAL A 1 198 ? 54.051 49.784 25.826 1.00 12.57 196 VAL A O 1
ATOM 1485 N N . ALA A 1 199 ? 55.236 51.654 25.482 1.00 12.70 197 ALA A N 1
ATOM 1486 C CA . ALA A 1 199 ? 54.097 52.386 24.952 1.00 15.70 197 ALA A CA 1
ATOM 1487 C C . ALA A 1 199 ? 53.522 51.713 23.704 1.00 11.40 197 ALA A C 1
ATOM 1488 O O . ALA A 1 199 ? 52.309 51.614 23.551 1.00 13.33 197 ALA A O 1
ATOM 1490 N N . GLU A 1 200 ? 54.405 51.241 22.824 1.00 13.11 198 GLU A N 1
ATOM 1491 C CA . GLU A 1 200 ? 53.973 50.646 21.564 1.00 13.06 198 GLU A CA 1
ATOM 1492 C C . GLU A 1 200 ? 53.357 49.272 21.783 1.00 11.36 198 GLU A C 1
ATOM 1493 O O . GLU A 1 200 ? 52.375 48.915 21.127 1.00 12.90 198 GLU A O 1
ATOM 1499 N N . CYS A 1 201 ? 53.911 48.511 22.726 1.00 11.39 199 CYS A N 1
ATOM 1500 C CA . CYS A 1 201 ? 53.295 47.223 23.062 1.00 12.24 199 CYS A CA 1
ATOM 1501 C C . CYS A 1 201 ? 51.903 47.427 23.649 1.00 11.69 199 CYS A C 1
ATOM 1502 O O . CYS A 1 201 ? 50.971 46.687 23.327 1.00 12.11 199 CYS A O 1
ATOM 1505 N N . ASN A 1 202 ? 51.756 48.428 24.520 1.00 11.42 200 ASN A N 1
ATOM 1506 C CA . ASN A 1 202 ? 50.428 48.757 25.032 1.00 12.07 200 ASN A CA 1
ATOM 1507 C C . ASN A 1 202 ? 49.450 49.089 23.900 1.00 13.89 200 ASN A C 1
ATOM 1508 O O . ASN A 1 202 ? 48.306 48.645 23.899 1.00 14.17 200 ASN A O 1
ATOM 1513 N N . ARG A 1 203 ? 49.904 49.888 22.940 1.00 14.04 201 ARG A N 1
ATOM 1514 C CA . ARG A 1 203 ? 49.031 50.293 21.844 1.00 16.55 201 ARG A CA 1
ATOM 1515 C C . ARG A 1 203 ? 48.643 49.105 20.969 1.00 13.97 201 ARG A C 1
ATOM 1516 O O . ARG A 1 203 ? 47.490 48.971 20.563 1.00 17.10 201 ARG A O 1
ATOM 1524 N N . LEU A 1 204 ? 49.613 48.242 20.687 1.00 11.67 202 LEU A N 1
ATOM 1525 C CA . LEU A 1 204 ? 49.381 47.052 19.878 1.00 12.39 202 LEU A CA 1
ATOM 1526 C C . LEU A 1 204 ? 48.728 45.908 20.645 1.00 12.64 202 LEU A C 1
ATOM 1527 O O . LEU A 1 204 ? 48.371 44.892 20.045 1.00 14.02 202 LEU A O 1
ATOM 1532 N N . LYS A 1 205 ? 48.574 46.078 21.962 1.00 12.39 203 LYS A N 1
ATOM 1533 C CA . LYS A 1 205 ? 48.035 45.028 22.833 1.00 13.28 203 LYS A CA 1
ATOM 1534 C C . LYS A 1 205 ? 48.902 43.771 22.785 1.00 12.05 203 LYS A C 1
ATOM 1535 O O . LYS A 1 205 ? 48.396 42.645 22.705 1.00 14.58 203 LYS A O 1
ATOM 1541 N N . ILE A 1 206 ? 50.211 43.984 22.810 1.00 9.99 204 ILE A N 1
ATOM 1542 C CA . ILE A 1 206 ? 51.205 42.928 23.001 1.00 10.98 204 ILE A CA 1
ATOM 1543 C C . ILE A 1 206 ? 51.529 42.851 24.489 1.00 10.25 204 ILE A C 1
ATOM 1544 O O . ILE A 1 206 ? 51.905 43.850 25.095 1.00 11.39 204 ILE A O 1
ATOM 1549 N N . MET A 1 207 ? 51.379 41.667 25.080 1.00 9.70 205 MET A N 1
ATOM 1550 C CA . MET A 1 207 ? 51.668 41.482 26.504 1.00 10.00 205 MET A CA 1
ATOM 1551 C C . MET A 1 207 ? 53.148 41.695 26.772 1.00 10.57 205 MET A C 1
ATOM 1552 O O . MET A 1 207 ? 53.993 41.169 26.059 1.00 12.12 205 MET A O 1
ATOM 1557 N N . LEU A 1 208 ? 53.457 42.465 27.810 1.00 9.88 206 LEU A N 1
ATOM 1558 C CA . LEU A 1 208 ? 54.836 42.625 28.253 1.00 9.87 206 LEU A CA 1
ATOM 1559 C C . LEU A 1 208 ? 55.149 41.623 29.350 1.00 9.85 206 LEU A C 1
ATOM 1560 O O . LEU A 1 208 ? 54.356 41.436 30.270 1.00 9.85 206 LEU A O 1
ATOM 1565 N N . ASP A 1 209 ? 56.309 40.986 29.243 1.00 9.42 207 ASP A N 1
ATOM 1566 C CA . ASP A 1 209 ? 56.748 39.985 30.206 1.00 9.12 207 ASP A CA 1
ATOM 1567 C C . ASP A 1 209 ? 57.947 40.536 30.977 1.00 9.36 207 ASP A C 1
ATOM 1568 O O . ASP A 1 209 ? 58.976 40.889 30.382 1.00 10.47 207 ASP A O 1
ATOM 1573 N N . LEU A 1 210 ? 57.810 40.604 32.298 1.00 8.58 208 LEU A N 1
ATOM 1574 C CA . LEU A 1 210 ? 58.843 41.152 33.168 1.00 9.95 208 LEU A CA 1
ATOM 1575 C C . LEU A 1 210 ? 59.886 40.132 33.620 1.00 10.09 208 LEU A C 1
ATOM 1576 O O . LEU A 1 210 ? 60.896 40.510 34.214 1.00 9.18 208 LEU A O 1
ATOM 1581 N N . SER A 1 211 ? 59.653 38.838 33.380 1.00 9.89 209 SER A N 1
ATOM 1582 C CA . SER A 1 211 ? 60.670 37.848 33.735 1.00 9.34 209 SER A CA 1
ATOM 1583 C C . SER A 1 211 ? 61.994 38.196 33.046 1.00 8.68 209 SER A C 1
ATOM 1584 O O . SER A 1 211 ? 62.029 38.464 31.838 1.00 9.55 209 SER A O 1
ATOM 1587 N N . HIS A 1 212 ? 63.054 38.210 33.854 1.00 10.15 210 HIS A N 1
ATOM 1588 C CA . HIS A 1 212 ? 64.431 38.595 33.475 1.00 8.50 210 HIS A CA 1
ATOM 1589 C C . HIS A 1 212 ? 64.743 40.064 33.628 1.00 9.74 210 HIS A C 1
ATOM 1590 O O . HIS A 1 212 ? 65.905 40.416 33.754 1.00 9.54 210 HIS A O 1
ATOM 1597 N N . LEU A 1 213 ? 63.726 40.917 33.585 1.00 9.98 211 LEU A N 1
ATOM 1598 C CA . LEU A 1 213 ? 63.955 42.352 33.717 1.00 9.31 211 LEU A CA 1
ATOM 1599 C C . LEU A 1 213 ? 64.428 42.640 35.137 1.00 10.85 211 LEU A C 1
ATOM 1600 O O . LEU A 1 213 ? 63.926 42.055 36.087 1.00 11.10 211 LEU A O 1
ATOM 1605 N N . ASN A 1 214 ? 65.417 43.518 35.271 1.00 11.03 212 ASN A N 1
ATOM 1606 C CA . ASN A 1 214 ? 65.890 43.882 36.599 1.00 10.83 212 ASN A CA 1
ATOM 1607 C C . ASN A 1 214 ? 64.889 44.790 37.318 1.00 10.83 212 ASN A C 1
ATOM 1608 O O . ASN A 1 214 ? 63.853 45.170 36.766 1.00 11.63 212 ASN A O 1
ATOM 1613 N N . GLU A 1 215 ? 65.184 45.112 38.570 1.00 10.69 213 GLU A N 1
ATOM 1614 C CA . GLU A 1 215 ? 64.192 45.782 39.399 1.00 11.97 213 GLU A CA 1
ATOM 1615 C C . GLU A 1 215 ? 63.899 47.209 38.925 1.00 11.22 213 GLU A C 1
ATOM 1616 O O . GLU A 1 215 ? 62.750 47.668 38.948 1.00 11.62 213 GLU A O 1
ATOM 1622 N N . LYS A 1 216 ? 64.932 47.914 38.482 1.00 12.14 214 LYS A N 1
ATOM 1623 C CA . LYS A 1 216 ? 64.710 49.271 37.991 1.00 12.64 214 LYS A CA 1
ATOM 1624 C C . LYS A 1 216 ? 63.872 49.249 36.719 1.00 13.07 214 LYS A C 1
ATOM 1625 O O . LYS A 1 216 ? 62.980 50.077 36.552 1.00 13.33 214 LYS A O 1
ATOM 1631 N N . GLY A 1 217 ? 64.140 48.286 35.841 1.00 11.80 215 GLY A N 1
ATOM 1632 C CA . GLY A 1 217 ? 63.353 48.164 34.622 1.00 10.90 215 GLY A CA 1
ATOM 1633 C C . GLY A 1 217 ? 61.917 47.799 34.961 1.00 10.44 215 GLY A C 1
ATOM 1634 O O . GLY A 1 217 ? 60.966 48.316 34.363 1.00 11.73 215 GLY A O 1
ATOM 1635 N N . PHE A 1 218 ? 61.764 46.904 35.940 1.00 10.88 216 PHE A N 1
ATOM 1636 C CA . PHE A 1 218 ? 60.451 46.513 36.429 1.00 11.58 216 PHE A CA 1
ATOM 1637 C C . PHE A 1 218 ? 59.682 47.742 36.922 1.00 11.35 216 PHE A C 1
ATOM 1638 O O . PHE A 1 218 ? 58.515 47.936 36.590 1.00 11.85 216 PHE A O 1
ATOM 1646 N N . ASP A 1 219 ? 60.344 48.574 37.722 1.00 12.11 217 ASP A N 1
ATOM 1647 C CA . ASP A 1 219 ? 59.697 49.783 38.225 1.00 15.28 217 ASP A CA 1
ATOM 1648 C C . ASP A 1 219 ? 59.245 50.705 37.088 1.00 14.93 217 ASP A C 1
ATOM 1649 O O . ASP A 1 219 ? 58.185 51.322 37.167 1.00 15.28 217 ASP A O 1
ATOM 1654 N N . ASP A 1 220 ? 60.061 50.798 36.044 1.00 13.37 218 ASP A N 1
ATOM 1655 C CA . ASP A 1 220 ? 59.730 51.602 34.872 1.00 13.66 218 ASP A CA 1
ATOM 1656 C C . ASP A 1 220 ? 58.475 51.076 34.179 1.00 14.47 218 ASP A C 1
ATOM 1657 O O . ASP A 1 220 ? 57.569 51.835 33.844 1.00 14.68 218 ASP A O 1
ATOM 1662 N N . VAL A 1 221 ? 58.401 49.762 33.983 1.00 14.76 219 VAL A N 1
ATOM 1663 C CA . VAL A 1 221 ? 57.218 49.194 33.357 1.00 14.79 219 VAL A CA 1
ATOM 1664 C C . VAL A 1 221 ? 55.990 49.402 34.243 1.00 11.67 219 VAL A C 1
ATOM 1665 O O . VAL A 1 221 ? 54.912 49.745 33.758 1.00 12.76 219 VAL A O 1
ATOM 1669 N N . ALA A 1 222 ? 56.157 49.208 35.552 1.00 11.99 220 ALA A N 1
ATOM 1670 C CA . ALA A 1 222 ? 55.041 49.410 36.471 1.00 14.77 220 ALA A CA 1
ATOM 1671 C C . ALA A 1 222 ? 54.498 50.833 36.396 1.00 13.03 220 ALA A C 1
ATOM 1672 O O . ALA A 1 222 ? 53.301 51.061 36.550 1.00 15.09 220 ALA A O 1
ATOM 1674 N N . ARG A 1 223 ? 55.393 51.787 36.166 1.00 14.51 221 ARG A N 1
ATOM 1675 C CA . ARG A 1 223 ? 55.009 53.191 36.091 1.00 15.70 221 ARG A CA 1
ATOM 1676 C C . ARG A 1 223 ? 54.376 53.538 34.743 1.00 17.58 221 ARG A C 1
ATOM 1677 O O . ARG A 1 223 ? 53.479 54.375 34.671 1.00 17.77 221 ARG A O 1
ATOM 1685 N N . LEU A 1 224 ? 54.830 52.872 33.685 1.00 14.17 222 LEU A N 1
ATOM 1686 C CA . LEU A 1 224 ? 54.487 53.275 32.316 1.00 14.68 222 LEU A CA 1
ATOM 1687 C C . LEU A 1 224 ? 53.388 52.470 31.636 1.00 15.98 222 LEU A C 1
ATOM 1688 O O . LEU A 1 224 ? 52.656 52.998 30.800 1.00 16.49 222 LEU A O 1
ATOM 1693 N N . SER A 1 225 ? 53.286 51.188 31.964 1.00 13.25 223 SER A N 1
ATOM 1694 C CA . SER A 1 225 ? 52.363 50.320 31.254 1.00 13.70 223 SER A CA 1
ATOM 1695 C C . SER A 1 225 ? 50.928 50.563 31.682 1.00 14.65 223 SER A C 1
ATOM 1696 O O . SER A 1 225 ? 50.653 50.742 32.875 1.00 15.57 223 SER A O 1
ATOM 1699 N N . ASP A 1 226 ? 50.013 50.564 30.715 1.00 14.57 224 ASP A N 1
ATOM 1700 C CA . ASP A 1 226 ? 48.590 50.708 31.016 1.00 14.22 224 ASP A CA 1
ATOM 1701 C C . ASP A 1 226 ? 47.890 49.349 31.150 1.00 14.19 224 ASP A C 1
ATOM 1702 O O . ASP A 1 226 ? 46.658 49.266 31.253 1.00 16.28 224 ASP A O 1
ATOM 1707 N N . ALA A 1 227 ? 48.690 48.288 31.171 1.00 12.97 225 ALA A N 1
ATOM 1708 C CA . ALA A 1 227 ? 48.169 46.926 31.164 1.00 13.69 225 ALA A CA 1
ATOM 1709 C C . ALA A 1 227 ? 48.674 46.129 32.373 1.00 13.30 225 ALA A C 1
ATOM 1710 O O . ALA A 1 227 ? 49.644 46.515 33.022 1.00 13.75 225 ALA A O 1
ATOM 1712 N N . PRO A 1 228 ? 48.009 45.013 32.679 1.00 10.86 226 PRO A N 1
ATOM 1713 C CA . PRO A 1 228 ? 48.412 44.251 33.871 1.00 11.77 226 PRO A CA 1
ATOM 1714 C C . PRO A 1 228 ? 49.873 43.837 33.793 1.00 11.07 226 PRO A C 1
ATOM 1715 O O . PRO A 1 228 ? 50.391 43.575 32.704 1.00 11.60 226 PRO A O 1
ATOM 1719 N N . LEU A 1 229 ? 50.540 43.783 34.944 1.00 10.50 227 LEU A N 1
ATOM 1720 C CA . LEU A 1 229 ? 51.945 43.392 34.981 1.00 10.52 227 LEU A CA 1
ATOM 1721 C C . LEU A 1 229 ? 52.069 41.884 35.038 1.00 12.32 227 LEU A C 1
ATOM 1722 O O . LEU A 1 229 ? 51.377 41.228 35.811 1.00 11.69 227 LEU A O 1
ATOM 1727 N N . VAL A 1 230 ? 52.969 41.339 34.231 1.00 9.79 228 VAL A N 1
ATOM 1728 C CA . VAL A 1 230 ? 53.069 39.896 34.093 1.00 8.30 228 VAL A CA 1
ATOM 1729 C C . VAL A 1 230 ? 54.519 39.467 34.157 1.00 9.05 228 VAL A C 1
ATOM 1730 O O . VAL A 1 230 ? 55.372 40.062 33.508 1.00 9.66 228 VAL A O 1
ATOM 1734 N N . ALA A 1 231 ? 54.792 38.429 34.942 1.00 9.32 229 ALA A N 1
ATOM 1735 C CA . ALA A 1 231 ? 56.074 37.733 34.889 1.00 7.50 229 ALA A CA 1
ATOM 1736 C C . ALA A 1 231 ? 55.734 36.286 34.556 1.00 8.91 229 ALA A C 1
ATOM 1737 O O . ALA A 1 231 ? 55.116 35.594 35.367 1.00 9.36 229 ALA A O 1
ATOM 1739 N N . THR A 1 232 ? 56.071 35.839 33.349 1.00 9.33 230 THR A N 1
ATOM 1740 C CA . THR A 1 232 ? 55.596 34.530 32.906 1.00 9.47 230 THR A CA 1
ATOM 1741 C C . THR A 1 232 ? 56.245 33.344 33.608 1.00 8.34 230 THR A C 1
ATOM 1742 O O . THR A 1 232 ? 55.644 32.274 33.680 1.00 9.37 230 THR A O 1
ATOM 1746 N N . HIS A 1 233 ? 57.472 33.519 34.103 1.00 8.81 231 HIS A N 1
ATOM 1747 C CA . HIS A 1 233 ? 58.192 32.409 34.719 1.00 8.54 231 HIS A CA 1
ATOM 1748 C C . HIS A 1 233 ? 59.153 32.903 35.802 1.00 8.76 231 HIS A C 1
ATOM 1749 O O . HIS A 1 233 ? 60.376 32.919 35.623 1.00 9.20 231 HIS A O 1
ATOM 1756 N N . SER A 1 234 ? 58.571 33.300 36.932 1.00 8.82 232 SER A N 1
ATOM 1757 C CA . SER A 1 234 ? 59.333 33.866 38.055 1.00 8.59 232 SER A CA 1
ATOM 1758 C C . SER A 1 234 ? 58.685 33.451 39.361 1.00 8.56 232 SER A C 1
ATOM 1759 O O . SER A 1 234 ? 57.457 33.358 39.443 1.00 9.87 232 SER A O 1
ATOM 1762 N N . ASN A 1 235 ? 59.508 33.238 40.390 1.00 9.28 233 ASN A N 1
ATOM 1763 C CA . ASN A 1 235 ? 59.019 32.777 41.684 1.00 9.97 233 ASN A CA 1
ATOM 1764 C C . ASN A 1 235 ? 59.197 33.810 42.787 1.00 9.16 233 ASN A C 1
ATOM 1765 O O . ASN A 1 235 ? 59.435 34.987 42.505 1.00 10.72 233 ASN A O 1
ATOM 1770 N N . ALA A 1 236 ? 59.064 33.381 44.042 1.00 9.87 234 ALA A N 1
ATOM 1771 C CA . ALA A 1 236 ? 59.045 34.323 45.158 1.00 10.43 234 ALA A CA 1
ATOM 1772 C C . ALA A 1 236 ? 60.421 34.524 45.774 1.00 9.86 234 ALA A C 1
ATOM 1773 O O . ALA A 1 236 ? 60.986 33.593 46.348 1.00 10.30 234 ALA A O 1
ATOM 1775 N N . HIS A 1 237 ? 60.938 35.745 45.669 1.00 9.53 235 HIS A N 1
ATOM 1776 C CA . HIS A 1 237 ? 62.253 36.073 46.213 1.00 10.38 235 HIS A CA 1
ATOM 1777 C C . HIS A 1 237 ? 62.330 35.816 47.716 1.00 12.26 235 HIS A C 1
ATOM 1778 O O . HIS A 1 237 ? 63.383 35.445 48.233 1.00 12.99 235 HIS A O 1
ATOM 1785 N N . ALA A 1 238 ? 61.208 36.015 48.402 1.00 9.94 236 ALA A N 1
ATOM 1786 C CA . ALA A 1 238 ? 61.155 35.836 49.854 1.00 12.16 236 ALA A CA 1
ATOM 1787 C C . ALA A 1 238 ? 61.405 34.385 50.240 1.00 14.50 236 ALA A C 1
ATOM 1788 O O . ALA A 1 238 ? 61.842 34.111 51.362 1.00 17.10 236 ALA A O 1
ATOM 1790 N N . VAL A 1 239 ? 61.139 33.459 49.325 1.00 13.24 237 VAL A N 1
ATOM 1791 C CA . VAL A 1 239 ? 61.386 32.040 49.554 1.00 13.06 237 VAL A CA 1
ATOM 1792 C C . VAL A 1 239 ? 62.760 31.620 49.032 1.00 13.61 237 VAL A C 1
ATOM 1793 O O . VAL A 1 239 ? 63.515 30.937 49.731 1.00 16.56 237 VAL A O 1
ATOM 1797 N N . THR A 1 240 ? 63.072 32.023 47.801 1.00 11.02 238 THR A N 1
ATOM 1798 C CA . THR A 1 240 ? 64.356 31.718 47.176 1.00 12.77 238 THR A CA 1
ATOM 1799 C C . THR A 1 240 ? 64.939 33.013 46.622 1.00 10.47 238 THR A C 1
ATOM 1800 O O . THR A 1 240 ? 64.448 33.529 45.620 1.00 10.10 238 THR A O 1
ATOM 1804 N N . PRO A 1 241 ? 65.974 33.560 47.281 1.00 11.16 239 PRO A N 1
ATOM 1805 C CA . PRO A 1 241 ? 66.527 34.869 46.902 1.00 10.09 239 PRO A CA 1
ATOM 1806 C C . PRO A 1 241 ? 67.453 34.819 45.687 1.00 10.61 239 PRO A C 1
ATOM 1807 O O . PRO A 1 241 ? 68.602 35.269 45.741 1.00 12.01 239 PRO A O 1
ATOM 1811 N N . SER A 1 242 ? 66.928 34.288 44.587 1.00 10.21 240 SER A N 1
ATOM 1812 C CA . SER A 1 242 ? 67.581 34.357 43.282 1.00 11.98 240 SER A CA 1
ATOM 1813 C C . SER A 1 242 ? 67.305 35.714 42.642 1.00 9.54 240 SER A C 1
ATOM 1814 O O . SER A 1 242 ? 66.215 36.257 42.790 1.00 10.33 240 SER A O 1
ATOM 1817 N N . THR A 1 243 ? 68.277 36.259 41.917 1.00 10.17 241 THR A N 1
ATOM 1818 C CA . THR A 1 243 ? 68.051 37.504 41.170 1.00 10.65 241 THR A CA 1
ATOM 1819 C C . THR A 1 243 ? 66.854 37.429 40.208 1.00 10.10 241 THR A C 1
ATOM 1820 O O . THR A 1 243 ? 66.307 38.465 39.817 1.00 10.85 241 THR A O 1
ATOM 1824 N N . ARG A 1 244 ? 66.477 36.210 39.827 1.00 10.02 242 ARG A N 1
ATOM 1825 C CA . ARG A 1 244 ? 65.377 35.995 38.882 1.00 10.71 242 ARG A CA 1
ATOM 1826 C C . ARG A 1 244 ? 63.982 36.041 39.506 1.00 9.81 242 ARG A C 1
ATOM 1827 O O . ARG A 1 244 ? 62.977 36.119 38.788 1.00 10.17 242 ARG A O 1
ATOM 1835 N N . ASN A 1 245 ? 63.909 35.978 40.831 1.00 10.54 243 ASN A N 1
ATOM 1836 C CA . ASN A 1 245 ? 62.616 35.964 41.517 1.00 9.52 243 ASN A CA 1
ATOM 1837 C C . ASN A 1 245 ? 62.089 37.354 41.890 1.00 9.84 243 ASN A C 1
ATOM 1838 O O . ASN A 1 245 ? 62.776 38.367 41.697 1.00 11.34 243 ASN A O 1
ATOM 1843 N N . LEU A 1 246 ? 60.859 37.391 42.394 1.00 9.81 244 LEU A N 1
ATOM 1844 C CA . LEU A 1 246 ? 60.152 38.642 42.624 1.00 10.48 244 LEU A CA 1
ATOM 1845 C C . LEU A 1 246 ? 60.048 38.928 44.120 1.00 10.38 244 LEU A C 1
ATOM 1846 O O . LEU A 1 246 ? 59.641 38.067 44.893 1.00 11.54 244 LEU A O 1
ATOM 1851 N N . THR A 1 247 ? 60.390 40.147 44.516 1.00 11.45 245 THR A N 1
ATOM 1852 C CA . THR A 1 247 ? 60.260 40.533 45.925 1.00 12.47 245 THR A CA 1
ATOM 1853 C C . THR A 1 247 ? 58.797 40.785 46.269 1.00 12.01 245 THR A C 1
ATOM 1854 O O . THR A 1 247 ? 57.946 40.931 45.380 1.00 12.25 245 THR A O 1
ATOM 1858 N N . ASP A 1 248 ? 58.497 40.833 47.562 1.00 13.59 246 ASP A N 1
ATOM 1859 C CA . ASP A 1 248 ? 57.127 41.090 47.984 1.00 12.76 246 ASP A CA 1
ATOM 1860 C C . ASP A 1 248 ? 56.636 42.445 47.491 1.00 14.86 246 ASP A C 1
ATOM 1861 O O . ASP A 1 248 ? 55.454 42.604 47.171 1.00 16.03 246 ASP A O 1
ATOM 1866 N N . ARG A 1 249 ? 57.545 43.414 47.414 1.00 14.96 247 ARG A N 1
ATOM 1867 C CA . ARG A 1 249 ? 57.204 44.729 46.895 1.00 14.22 247 ARG A CA 1
ATOM 1868 C C . ARG A 1 249 ? 56.786 44.620 45.434 1.00 14.98 247 ARG A C 1
ATOM 1869 O O . ARG A 1 249 ? 55.797 45.214 45.012 1.00 14.95 247 ARG A O 1
ATOM 1877 N N . GLN A 1 250 ? 57.549 43.850 44.668 1.00 12.41 248 GLN A N 1
ATOM 1878 C CA . GLN A 1 250 ? 57.198 43.623 43.270 1.00 11.96 248 GLN A CA 1
ATOM 1879 C C . GLN A 1 250 ? 55.862 42.879 43.137 1.00 12.28 248 GLN A C 1
ATOM 1880 O O . GLN A 1 250 ? 55.019 43.212 42.298 1.00 14.21 248 GLN A O 1
ATOM 1886 N N . LEU A 1 251 ? 55.667 41.862 43.968 1.00 11.61 249 LEU A N 1
ATOM 1887 C CA . LEU A 1 251 ? 54.407 41.133 43.957 1.00 11.97 249 LEU A CA 1
ATOM 1888 C C . LEU A 1 251 ? 53.222 42.065 44.240 1.00 12.23 249 LEU A C 1
ATOM 1889 O O . LEU A 1 251 ? 52.159 41.932 43.628 1.00 12.88 249 LEU A O 1
ATOM 1894 N N . ALA A 1 252 ? 53.395 42.992 45.180 1.00 14.14 250 ALA A N 1
ATOM 1895 C CA . ALA A 1 252 ? 52.308 43.902 45.531 1.00 14.46 250 ALA A CA 1
ATOM 1896 C C . ALA A 1 252 ? 51.940 44.790 44.346 1.00 15.02 250 ALA A C 1
ATOM 1897 O O . ALA A 1 252 ? 50.772 45.076 44.118 1.00 16.42 250 ALA A O 1
ATOM 1899 N N . MET A 1 253 ? 52.945 45.223 43.597 1.00 16.45 251 MET A N 1
ATOM 1900 C CA A MET A 1 253 ? 52.702 46.032 42.411 0.63 15.42 251 MET A CA 1
ATOM 1901 C CA B MET A 1 253 ? 52.716 46.025 42.396 0.37 15.44 251 MET A CA 1
ATOM 1902 C C . MET A 1 253 ? 51.982 45.218 41.331 1.00 16.13 251 MET A C 1
ATOM 1903 O O . MET A 1 253 ? 51.065 45.714 40.681 1.00 14.49 251 MET A O 1
ATOM 1912 N N . ILE A 1 254 ? 52.390 43.963 41.153 1.00 13.27 252 ILE A N 1
ATOM 1913 C CA . ILE A 1 254 ? 51.726 43.084 40.196 1.00 11.95 252 ILE A CA 1
ATOM 1914 C C . ILE A 1 254 ? 50.261 42.901 40.598 1.00 13.46 252 ILE A C 1
ATOM 1915 O O . ILE A 1 254 ? 49.359 42.995 39.758 1.00 13.81 252 ILE A O 1
ATOM 1920 N N . ARG A 1 255 ? 50.023 42.654 41.885 1.00 13.42 253 ARG A N 1
ATOM 1921 C CA . ARG A 1 255 ? 48.661 42.506 42.382 1.00 14.00 253 ARG A CA 1
ATOM 1922 C C . ARG A 1 255 ? 47.808 43.736 42.085 1.00 13.12 253 ARG A C 1
ATOM 1923 O O . ARG A 1 255 ? 46.679 43.612 41.610 1.00 15.16 253 ARG A O 1
ATOM 1931 N N . GLU A 1 256 ? 48.346 44.915 42.381 1.00 16.44 254 GLU A N 1
ATOM 1932 C CA . GLU A 1 256 ? 47.592 46.153 42.190 1.00 16.39 254 GLU A CA 1
ATOM 1933 C C . GLU A 1 256 ? 47.156 46.287 40.735 1.00 18.11 254 GLU A C 1
ATOM 1934 O O . GLU A 1 256 ? 46.060 46.769 40.441 1.00 18.00 254 GLU A O 1
ATOM 1940 N N . SER A 1 257 ? 48.014 45.830 39.828 1.00 15.75 255 SER A N 1
ATOM 1941 C CA . SER A 1 257 ? 47.742 45.945 38.397 1.00 15.29 255 SER A CA 1
ATOM 1942 C C . SER A 1 257 ? 46.809 44.856 37.871 1.00 14.00 255 SER A C 1
ATOM 1943 O O . SER A 1 257 ? 46.508 44.841 36.680 1.00 14.25 255 SER A O 1
ATOM 1946 N N . ARG A 1 258 ? 46.364 43.953 38.746 1.00 17.46 256 ARG A N 1
ATOM 1947 C CA . ARG A 1 258 ? 45.559 42.793 38.343 1.00 15.12 256 ARG A CA 1
ATOM 1948 C C . ARG A 1 258 ? 46.342 41.917 37.373 1.00 12.77 256 ARG A C 1
ATOM 1949 O O . ARG A 1 258 ? 45.818 41.471 36.346 1.00 13.75 256 ARG A O 1
ATOM 1957 N N . GLY A 1 259 ? 47.600 41.671 37.723 1.00 12.15 257 GLY A N 1
ATOM 1958 C CA . GLY A 1 259 ? 48.531 40.984 36.843 1.00 12.59 257 GLY A CA 1
ATOM 1959 C C . GLY A 1 259 ? 48.588 39.472 36.986 1.00 11.61 257 GLY A C 1
ATOM 1960 O O . GLY A 1 259 ? 47.595 38.818 37.285 1.00 13.69 257 GLY A O 1
ATOM 1961 N N . MET A 1 260 ? 49.763 38.903 36.743 1.00 10.02 258 MET A N 1
ATOM 1962 C CA . MET A 1 260 ? 49.873 37.451 36.695 1.00 9.66 258 MET A CA 1
ATOM 1963 C C . MET A 1 260 ? 51.320 37.039 36.858 1.00 9.58 258 MET A C 1
ATOM 1964 O O . MET A 1 260 ? 52.234 37.672 36.297 1.00 10.73 258 MET A O 1
ATOM 1969 N N . VAL A 1 261 ? 51.526 35.986 37.650 1.00 9.86 259 VAL A N 1
ATOM 1970 C CA . VAL A 1 261 ? 52.846 35.378 37.776 1.00 9.58 259 VAL A CA 1
ATOM 1971 C C . VAL A 1 261 ? 52.743 33.892 37.488 1.00 9.90 259 VAL A C 1
ATOM 1972 O O . VAL A 1 261 ? 51.901 33.197 38.064 1.00 9.29 259 VAL A O 1
ATOM 1976 N N . GLY A 1 262 ? 53.588 33.413 36.577 1.00 9.15 260 GLY A N 1
ATOM 1977 C CA . GLY A 1 262 ? 53.677 31.990 36.312 1.00 9.81 260 GLY A CA 1
ATOM 1978 C C . GLY A 1 262 ? 54.802 31.343 37.104 1.00 9.83 260 GLY A C 1
ATOM 1979 O O . GLY A 1 262 ? 55.940 31.819 37.078 1.00 8.67 260 GLY A O 1
ATOM 1980 N N . LEU A 1 263 ? 54.478 30.264 37.816 1.00 9.04 261 LEU A N 1
ATOM 1981 C CA . LEU A 1 263 ? 55.465 29.521 38.591 1.00 9.21 261 LEU A CA 1
ATOM 1982 C C . LEU A 1 263 ? 56.494 28.831 37.699 1.00 9.26 261 LEU A C 1
ATOM 1983 O O . LEU A 1 263 ? 56.141 27.992 36.872 1.00 9.64 261 LEU A O 1
ATOM 1988 N N . ASN A 1 264 ? 57.766 29.181 37.893 1.00 9.30 262 ASN A N 1
ATOM 1989 C CA . ASN A 1 264 ? 58.870 28.608 37.130 1.00 9.02 262 ASN A CA 1
ATOM 1990 C C . ASN A 1 264 ? 59.299 27.284 37.773 1.00 10.55 262 ASN A C 1
ATOM 1991 O O . ASN A 1 264 ? 59.514 27.229 38.990 1.00 10.36 262 ASN A O 1
ATOM 1996 N N . PHE A 1 265 ? 59.381 26.217 36.979 1.00 8.52 263 PHE A N 1
ATOM 1997 C CA . PHE A 1 265 ? 59.763 24.909 37.515 1.00 10.80 263 PHE A CA 1
ATOM 1998 C C . PHE A 1 265 ? 61.278 24.762 37.671 1.00 10.92 263 PHE A C 1
ATOM 1999 O O . PHE A 1 265 ? 61.753 23.725 38.135 1.00 11.42 263 PHE A O 1
ATOM 2007 N N . ALA A 1 266 ? 62.042 25.776 37.285 1.00 10.57 264 ALA A N 1
ATOM 2008 C CA . ALA A 1 266 ? 63.495 25.695 37.406 1.00 10.99 264 ALA A CA 1
ATOM 2009 C C . ALA A 1 266 ? 63.907 25.441 38.846 1.00 11.99 264 ALA A C 1
ATOM 2010 O O . ALA A 1 266 ? 63.534 26.192 39.746 1.00 11.66 264 ALA A O 1
ATOM 2012 N N . THR A 1 267 ? 64.686 24.380 39.049 1.00 11.39 265 THR A N 1
ATOM 2013 C CA . THR A 1 267 ? 65.178 24.003 40.369 1.00 10.87 265 THR A CA 1
ATOM 2014 C C . THR A 1 267 ? 65.826 25.200 41.072 1.00 10.82 265 THR A C 1
ATOM 2015 O O . THR A 1 267 ? 65.591 25.443 42.267 1.00 12.27 265 THR A O 1
ATOM 2019 N N . SER A 1 268 ? 66.619 25.954 40.316 1.00 11.04 266 SER A N 1
ATOM 2020 C CA . SER A 1 268 ? 67.385 27.075 40.859 1.00 11.88 266 SER A CA 1
ATOM 2021 C C . SER A 1 268 ? 66.509 28.151 41.484 1.00 11.80 266 SER A C 1
ATOM 2022 O O . SER A 1 268 ? 66.964 28.896 42.347 1.00 11.93 266 SER A O 1
ATOM 2025 N N . PHE A 1 269 ? 65.255 28.234 41.043 1.00 11.07 267 PHE A N 1
ATOM 2026 C CA . PHE A 1 269 ? 64.380 29.320 41.467 1.00 9.29 267 PHE A CA 1
ATOM 2027 C C . PHE A 1 269 ? 63.327 28.845 42.458 1.00 9.86 267 PHE A C 1
ATOM 2028 O O . PHE A 1 269 ? 62.556 29.653 42.968 1.00 10.44 267 PHE A O 1
ATOM 2036 N N . LEU A 1 270 ? 63.303 27.537 42.716 1.00 10.36 268 LEU A N 1
ATOM 2037 C CA . LEU A 1 270 ? 62.346 26.920 43.640 1.00 10.80 268 LEU A CA 1
ATOM 2038 C C . LEU A 1 270 ? 62.974 26.539 44.980 1.00 11.26 268 LEU A C 1
ATOM 2039 O O . LEU A 1 270 ? 62.384 26.756 46.027 1.00 10.91 268 LEU A O 1
ATOM 2044 N N . ARG A 1 271 ? 64.162 25.942 44.928 1.00 11.39 269 ARG A N 1
ATOM 2045 C CA . ARG A 1 271 ? 64.812 25.452 46.145 1.00 11.93 269 ARG A CA 1
ATOM 2046 C C . ARG A 1 271 ? 65.239 26.616 47.026 1.00 11.99 269 ARG A C 1
ATOM 2047 O O . ARG A 1 271 ? 65.733 27.627 46.544 1.00 12.82 269 ARG A O 1
ATOM 2055 N N . GLU A 1 272 ? 65.066 26.478 48.332 1.00 13.75 270 GLU A N 1
ATOM 2056 C CA . GLU A 1 272 ? 65.485 27.554 49.214 1.00 16.54 270 GLU A CA 1
ATOM 2057 C C . GLU A 1 272 ? 67.001 27.763 49.155 1.00 15.82 270 GLU A C 1
ATOM 2058 O O . GLU A 1 272 ? 67.481 28.871 49.390 1.00 17.28 270 GLU A O 1
ATOM 2064 N N . ASP A 1 273 ? 67.737 26.707 48.816 1.00 14.27 271 ASP A N 1
ATOM 2065 C CA . ASP A 1 273 ? 69.200 26.787 48.678 1.00 15.76 271 ASP A CA 1
ATOM 2066 C C . ASP A 1 273 ? 69.675 27.251 47.295 1.00 16.04 271 ASP A C 1
ATOM 2067 O O . ASP A 1 273 ? 70.870 27.400 47.063 1.00 15.99 271 ASP A O 1
ATOM 2072 N N . GLY A 1 274 ? 68.745 27.462 46.370 1.00 12.98 272 GLY A N 1
ATOM 2073 C CA . GLY A 1 274 ? 69.085 28.018 45.071 1.00 14.75 272 GLY A CA 1
ATOM 2074 C C . GLY A 1 274 ? 69.972 27.157 44.187 1.00 14.82 272 GLY A C 1
ATOM 2075 O O . GLY A 1 274 ? 70.563 27.659 43.229 1.00 14.95 272 GLY A O 1
ATOM 2076 N N . ARG A 1 275 ? 70.053 25.867 44.505 1.00 15.11 273 ARG A N 1
ATOM 2077 C CA . ARG A 1 275 ? 70.893 24.930 43.764 1.00 14.96 273 ARG A CA 1
ATOM 2078 C C . ARG A 1 275 ? 70.170 24.448 42.518 1.00 17.26 273 ARG A C 1
ATOM 2079 O O . ARG A 1 275 ? 68.948 24.544 42.428 1.00 16.13 273 ARG A O 1
ATOM 2087 N N . ARG A 1 276 ? 70.926 23.906 41.568 1.00 16.15 274 ARG A N 1
ATOM 2088 C CA . ARG A 1 276 ? 70.358 23.427 40.306 1.00 17.05 274 ARG A CA 1
ATOM 2089 C C . ARG A 1 276 ? 69.832 21.979 40.340 1.00 18.34 274 ARG A C 1
ATOM 2090 O O . ARG A 1 276 ? 69.085 21.566 39.448 1.00 20.66 274 ARG A O 1
ATOM 2098 N N . SER A 1 277 ? 70.214 21.216 41.356 1.00 21.16 275 SER A N 1
ATOM 2099 C CA . SER A 1 277 ? 69.876 19.792 41.420 1.00 19.91 275 SER A CA 1
ATOM 2100 C C . SER A 1 277 ? 68.374 19.473 41.369 1.00 18.17 275 SER A C 1
ATOM 2101 O O . SER A 1 277 ? 67.573 20.058 42.102 1.00 17.09 275 SER A O 1
ATOM 2104 N N . ALA A 1 278 ? 68.011 18.522 40.512 1.00 16.02 276 ALA A N 1
ATOM 2105 C CA . ALA A 1 278 ? 66.638 18.043 40.408 1.00 15.64 276 ALA A CA 1
ATOM 2106 C C . ALA A 1 278 ? 66.201 17.190 41.604 1.00 15.20 276 ALA A C 1
ATOM 2107 O O . ALA A 1 278 ? 65.030 16.807 41.692 1.00 15.20 276 ALA A O 1
ATOM 2109 N N . GLU A 1 279 ? 67.136 16.878 42.506 1.00 16.94 277 GLU A N 1
ATOM 2110 C CA . GLU A 1 279 ? 66.844 16.024 43.660 1.00 18.55 277 GLU A CA 1
ATOM 2111 C C . GLU A 1 279 ? 66.195 16.830 44.779 1.00 17.40 277 GLU A C 1
ATOM 2112 O O . GLU A 1 279 ? 66.868 17.380 45.658 1.00 19.51 277 GLU A O 1
ATOM 2118 N N . MET A 1 280 ? 64.870 16.899 44.720 1.00 17.15 278 MET A N 1
ATOM 2119 C CA . MET A 1 280 ? 64.077 17.692 45.643 1.00 16.10 278 MET A CA 1
ATOM 2120 C C . MET A 1 280 ? 62.673 17.112 45.647 1.00 14.93 278 MET A C 1
ATOM 2121 O O . MET A 1 280 ? 62.317 16.323 44.775 1.00 18.35 278 MET A O 1
ATOM 2126 N N . GLY A 1 281 ? 61.875 17.518 46.627 1.00 16.84 279 GLY A N 1
ATOM 2127 C CA . GLY A 1 281 ? 60.507 17.047 46.726 1.00 18.36 279 GLY A CA 1
ATOM 2128 C C . GLY A 1 281 ? 59.500 18.121 46.364 1.00 16.91 279 GLY A C 1
ATOM 2129 O O . GLY A 1 281 ? 59.844 19.137 45.750 1.00 15.85 279 GLY A O 1
ATOM 2130 N N . TRP A 1 282 ? 58.248 17.897 46.742 1.00 15.21 280 TRP A N 1
ATOM 2131 C CA . TRP A 1 282 ? 57.173 18.847 46.440 1.00 13.98 280 TRP A CA 1
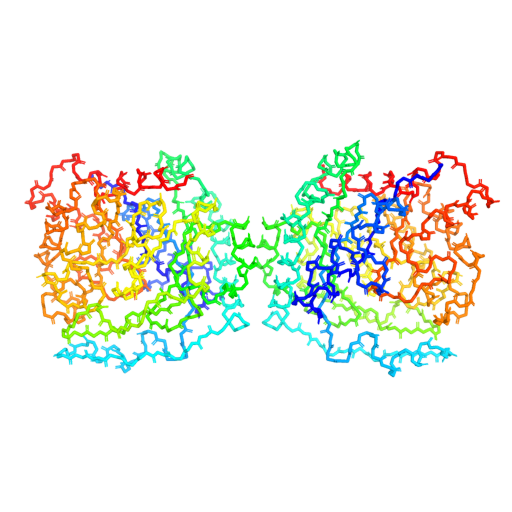ATOM 2132 C C . TRP A 1 282 ? 57.165 20.091 47.339 1.00 14.21 280 TRP A C 1
ATOM 2133 O O . TRP A 1 282 ? 56.595 21.120 46.968 1.00 14.66 280 TRP A O 1
ATOM 2144 N N . GLU A 1 283 ? 57.766 20.003 48.525 1.00 15.32 281 GLU A N 1
ATOM 2145 C CA . GLU A 1 283 ? 57.689 21.101 49.491 1.00 13.82 281 GLU A CA 1
ATOM 2146 C C . GLU A 1 283 ? 58.048 22.479 48.915 1.00 14.00 281 GLU A C 1
ATOM 2147 O O . GLU A 1 283 ? 57.334 23.451 49.150 1.00 13.84 281 GLU A O 1
ATOM 2153 N N . PRO A 1 284 ? 59.173 22.581 48.187 1.00 14.14 282 PRO A N 1
ATOM 2154 C CA . PRO A 1 284 ? 59.528 23.921 47.698 1.00 15.32 282 PRO A CA 1
ATOM 2155 C C . PRO A 1 284 ? 58.539 24.447 46.660 1.00 12.86 282 PRO A C 1
ATOM 2156 O O . PRO A 1 284 ? 58.292 25.653 46.593 1.00 12.69 282 PRO A O 1
ATOM 2160 N N . VAL A 1 285 ? 57.986 23.555 45.851 1.00 12.84 283 VAL A N 1
ATOM 2161 C CA . VAL A 1 285 ? 56.990 23.956 44.858 1.00 10.75 283 VAL A CA 1
ATOM 2162 C C . VAL A 1 285 ? 55.779 24.568 45.566 1.00 13.64 283 VAL A C 1
ATOM 2163 O O . VAL A 1 285 ? 55.312 25.645 45.209 1.00 13.30 283 VAL A O 1
ATOM 2167 N N . LEU A 1 286 ? 55.291 23.892 46.602 1.00 14.04 284 LEU A N 1
ATOM 2168 C CA . LEU A 1 286 ? 54.115 24.374 47.316 1.00 14.55 284 LEU A CA 1
ATOM 2169 C C . LEU A 1 286 ? 54.416 25.589 48.175 1.00 12.03 284 LEU A C 1
ATOM 2170 O O . LEU A 1 286 ? 53.545 26.413 48.435 1.00 13.56 284 LEU A O 1
ATOM 2175 N N . ARG A 1 287 ? 55.656 25.702 48.631 1.00 12.34 285 ARG A N 1
ATOM 2176 C CA . ARG A 1 287 ? 56.074 26.857 49.396 1.00 13.37 285 ARG A CA 1
ATOM 2177 C C . ARG A 1 287 ? 55.954 28.103 48.520 1.00 12.19 285 ARG A C 1
ATOM 2178 O O . ARG A 1 287 ? 55.387 29.113 48.925 1.00 13.17 285 ARG A O 1
ATOM 2186 N N . HIS A 1 288 ? 56.487 28.029 47.304 1.00 11.14 286 HIS A N 1
ATOM 2187 C CA . HIS A 1 288 ? 56.382 29.163 46.389 1.00 11.49 286 HIS A CA 1
ATOM 2188 C C . HIS A 1 288 ? 54.941 29.441 45.993 1.00 11.48 286 HIS A C 1
ATOM 2189 O O . HIS A 1 288 ? 54.517 30.592 45.978 1.00 11.87 286 HIS A O 1
ATOM 2196 N N . LEU A 1 289 ? 54.189 28.393 45.675 1.00 12.12 287 LEU A N 1
ATOM 2197 C CA . LEU A 1 289 ? 52.793 28.600 45.280 1.00 11.39 287 LEU A CA 1
ATOM 2198 C C . LEU A 1 289 ? 51.997 29.245 46.399 1.00 10.75 287 LEU A C 1
ATOM 2199 O O . LEU A 1 289 ? 51.253 30.190 46.165 1.00 13.47 287 LEU A O 1
ATOM 2204 N N . ASP A 1 290 ? 52.166 28.758 47.623 1.00 12.31 288 ASP A N 1
ATOM 2205 C CA . ASP A 1 290 ? 51.462 29.358 48.749 1.00 11.92 288 ASP A CA 1
ATOM 2206 C C . ASP A 1 290 ? 51.814 30.823 48.890 1.00 14.08 288 ASP A C 1
ATOM 2207 O O . ASP A 1 290 ? 50.946 31.660 49.128 1.00 16.10 288 ASP A O 1
ATOM 2212 N N . HIS A 1 291 ? 53.100 31.139 48.782 1.00 12.62 289 HIS A N 1
ATOM 2213 C CA . HIS A 1 291 ? 53.532 32.518 48.966 1.00 13.26 289 HIS A CA 1
ATOM 2214 C C . HIS A 1 291 ? 52.965 33.418 47.875 1.00 13.54 289 HIS A C 1
ATOM 2215 O O . HIS A 1 291 ? 52.479 34.517 48.150 1.00 14.37 289 HIS A O 1
ATOM 2222 N N . LEU A 1 292 ? 53.030 32.945 46.636 1.00 10.90 290 LEU A N 1
ATOM 2223 C CA . LEU A 1 292 ? 52.495 33.704 45.508 1.00 12.61 290 LEU A CA 1
ATOM 2224 C C . LEU A 1 292 ? 50.987 33.890 45.633 1.00 12.28 290 LEU A C 1
ATOM 2225 O O . LEU A 1 292 ? 50.485 35.000 45.467 1.00 12.65 290 LEU A O 1
ATOM 2230 N N . ILE A 1 293 ? 50.277 32.809 45.947 1.00 12.38 291 ILE A N 1
ATOM 2231 C CA . ILE A 1 293 ? 48.827 32.872 46.071 1.00 13.29 291 ILE A CA 1
ATOM 2232 C C . ILE A 1 293 ? 48.412 33.805 47.200 1.00 14.50 291 ILE A C 1
ATOM 2233 O O . ILE A 1 293 ? 47.471 34.583 47.070 1.00 15.42 291 ILE A O 1
ATOM 2238 N N . ASP A 1 294 ? 49.123 33.727 48.318 1.00 13.70 292 ASP A N 1
ATOM 2239 C CA . ASP A 1 294 ? 48.791 34.559 49.465 1.00 13.28 292 ASP A CA 1
ATOM 2240 C C . ASP A 1 294 ? 48.909 36.052 49.168 1.00 18.04 292 ASP A C 1
ATOM 2241 O O . ASP A 1 294 ? 48.068 36.843 49.594 1.00 20.31 292 ASP A O 1
ATOM 2246 N N . ARG A 1 295 ? 49.955 36.443 48.447 1.00 15.37 293 ARG A N 1
ATOM 2247 C CA . ARG A 1 295 ? 50.204 37.858 48.212 1.00 16.18 293 ARG A CA 1
ATOM 2248 C C . ARG A 1 295 ? 49.523 38.369 46.938 1.00 17.19 293 ARG A C 1
ATOM 2249 O O . ARG A 1 295 ? 48.999 39.480 46.908 1.00 19.97 293 ARG A O 1
ATOM 2257 N N . LEU A 1 296 ? 49.530 37.566 45.881 1.00 15.22 294 LEU A N 1
ATOM 2258 C CA . LEU A 1 296 ? 48.929 37.999 44.619 1.00 15.53 294 LEU A CA 1
ATOM 2259 C C . LEU A 1 296 ? 47.420 37.807 44.556 1.00 18.05 294 LEU A C 1
ATOM 2260 O O . LEU A 1 296 ? 46.725 38.527 43.836 1.00 17.75 294 LEU A O 1
ATOM 2265 N N . GLY A 1 297 ? 46.923 36.822 45.294 1.00 16.77 295 GLY A N 1
ATOM 2266 C CA . GLY A 1 297 ? 45.529 36.433 45.205 1.00 16.50 295 GLY A CA 1
ATOM 2267 C C . GLY A 1 297 ? 45.370 35.219 44.313 1.00 16.38 295 GLY A C 1
ATOM 2268 O O . GLY A 1 297 ? 46.198 34.976 43.425 1.00 14.71 295 GLY A O 1
ATOM 2269 N N . GLU A 1 298 ? 44.293 34.473 44.533 1.00 14.70 296 GLU A N 1
ATOM 2270 C CA . GLU A 1 298 ? 44.052 33.224 43.830 1.00 13.75 296 GLU A CA 1
ATOM 2271 C C . GLU A 1 298 ? 43.875 33.380 42.330 1.00 13.34 296 GLU A C 1
ATOM 2272 O O . GLU A 1 298 ? 44.013 32.410 41.599 1.00 14.94 296 GLU A O 1
ATOM 2278 N N . ASP A 1 299 ? 43.555 34.588 41.874 1.00 13.50 297 ASP A N 1
ATOM 2279 C CA . ASP A 1 299 ? 43.285 34.805 40.454 1.00 13.15 297 ASP A CA 1
ATOM 2280 C C . ASP A 1 299 ? 44.523 35.223 39.663 1.00 13.01 297 ASP A C 1
ATOM 2281 O O . ASP A 1 299 ? 44.444 35.431 38.455 1.00 14.28 297 ASP A O 1
ATOM 2286 N N . HIS A 1 300 ? 45.667 35.334 40.327 1.00 12.77 298 HIS A N 1
ATOM 2287 C CA . HIS A 1 300 ? 46.815 35.982 39.694 1.00 11.66 298 HIS A CA 1
ATOM 2288 C C . HIS A 1 300 ? 48.084 35.143 39.681 1.00 11.04 298 HIS A C 1
ATOM 2289 O O . HIS A 1 300 ? 49.187 35.678 39.564 1.00 10.04 298 HIS A O 1
ATOM 2296 N N . VAL A 1 301 ? 47.907 33.831 39.806 1.00 11.16 299 VAL A N 1
ATOM 2297 C CA . VAL A 1 301 ? 49.008 32.875 39.795 1.00 9.15 299 VAL A CA 1
ATOM 2298 C C . VAL A 1 301 ? 48.694 31.731 38.835 1.00 9.47 299 VAL A C 1
ATOM 2299 O O . VAL A 1 301 ? 47.559 31.263 38.757 1.00 11.52 299 VAL A O 1
ATOM 2303 N N . GLY A 1 302 ? 49.691 31.288 38.082 1.00 9.67 300 GLY A N 1
ATOM 2304 C CA . GLY A 1 302 ? 49.527 30.111 37.251 1.00 11.49 300 GLY A CA 1
ATOM 2305 C C . GLY A 1 302 ? 50.850 29.403 37.082 1.00 10.32 300 GLY A C 1
ATOM 2306 O O . GLY A 1 302 ? 51.766 29.602 37.884 1.00 9.74 300 GLY A O 1
ATOM 2307 N N . MET A 1 303 ? 50.948 28.568 36.053 1.00 8.40 301 MET A N 1
ATOM 2308 C CA . MET A 1 303 ? 52.193 27.867 35.762 1.00 8.96 301 MET A CA 1
ATOM 2309 C C . MET A 1 303 ? 52.999 28.621 34.721 1.00 10.55 301 MET A C 1
ATOM 2310 O O . MET A 1 303 ? 52.442 29.188 33.775 1.00 9.95 301 MET A O 1
ATOM 2315 N N . GLY A 1 304 ? 54.318 28.600 34.898 1.00 8.72 302 GLY A N 1
ATOM 2316 C CA . GLY A 1 304 ? 55.269 29.143 33.938 1.00 9.04 302 GLY A CA 1
ATOM 2317 C C . GLY A 1 304 ? 56.476 28.226 33.861 1.00 8.89 302 GLY A C 1
ATOM 2318 O O . GLY A 1 304 ? 57.590 28.623 34.223 1.00 9.47 302 GLY A O 1
ATOM 2319 N N . SER A 1 305 ? 56.229 27.019 33.365 1.00 9.59 303 SER A N 1
ATOM 2320 C CA . SER A 1 305 ? 57.101 25.853 33.532 1.00 9.13 303 SER A CA 1
ATOM 2321 C C . SER A 1 305 ? 58.586 26.091 33.285 1.00 8.91 303 SER A C 1
ATOM 2322 O O . SER A 1 305 ? 59.429 25.629 34.061 1.00 9.95 303 SER A O 1
ATOM 2325 N N . ASP A 1 306 ? 58.896 26.787 32.193 1.00 8.42 304 ASP A N 1
ATOM 2326 C CA . ASP A 1 306 ? 60.252 26.817 31.662 1.00 9.78 304 ASP A CA 1
ATOM 2327 C C . ASP A 1 306 ? 60.635 25.434 31.137 1.00 10.23 304 ASP A C 1
ATOM 2328 O O . ASP A 1 306 ? 61.815 25.085 31.088 1.00 9.95 304 ASP A O 1
ATOM 2333 N N . PHE A 1 307 ? 59.639 24.648 30.725 1.00 8.53 305 PHE A N 1
ATOM 2334 C CA . PHE A 1 307 ? 59.930 23.385 30.041 1.00 10.78 305 PHE A CA 1
ATOM 2335 C C . PHE A 1 307 ? 60.919 23.612 28.891 1.00 10.07 305 PHE A C 1
ATOM 2336 O O . PHE A 1 307 ? 60.770 24.551 28.092 1.00 10.48 305 PHE A O 1
ATOM 2344 N N . ASP A 1 308 ? 61.920 22.733 28.820 1.00 9.61 306 ASP A N 1
ATOM 2345 C CA . ASP A 1 308 ? 62.990 22.765 27.816 1.00 10.33 306 ASP A CA 1
ATOM 2346 C C . ASP A 1 308 ? 63.936 23.960 27.918 1.00 12.00 306 ASP A C 1
ATOM 2347 O O . ASP A 1 308 ? 64.816 24.135 27.074 1.00 13.45 306 ASP A O 1
ATOM 2352 N N . GLY A 1 309 ? 63.782 24.754 28.976 1.00 10.77 307 GLY A N 1
ATOM 2353 C CA . GLY A 1 309 ? 64.685 25.867 29.229 1.00 11.29 307 GLY A CA 1
ATOM 2354 C C . GLY A 1 309 ? 65.538 25.732 30.483 1.00 13.11 307 GLY A C 1
ATOM 2355 O O . GLY A 1 309 ? 66.511 26.463 30.643 1.00 14.01 307 GLY A O 1
ATOM 2356 N N . ALA A 1 310 ? 65.193 24.801 31.368 1.00 11.93 308 ALA A N 1
ATOM 2357 C CA . ALA A 1 310 ? 65.863 24.669 32.661 1.00 12.33 308 ALA A CA 1
ATOM 2358 C C . ALA A 1 310 ? 65.732 23.257 33.209 1.00 12.92 308 ALA A C 1
ATOM 2359 O O . ALA A 1 310 ? 64.873 22.496 32.784 1.00 15.21 308 ALA A O 1
ATOM 2361 N N . THR A 1 311 ? 66.573 22.914 34.178 1.00 13.23 309 THR A N 1
ATOM 2362 C CA . THR A 1 311 ? 66.389 21.669 34.920 1.00 13.09 309 THR A CA 1
ATOM 2363 C C . THR A 1 311 ? 65.213 21.849 35.875 1.00 12.71 309 THR A C 1
ATOM 2364 O O . THR A 1 311 ? 65.127 22.869 36.563 1.00 12.11 309 THR A O 1
ATOM 2368 N N . ILE A 1 312 ? 64.322 20.858 35.924 1.00 12.95 310 ILE A N 1
ATOM 2369 C CA . ILE A 1 312 ? 63.114 20.944 36.750 1.00 11.07 310 ILE A CA 1
ATOM 2370 C C . ILE A 1 312 ? 63.109 19.808 37.789 1.00 12.87 310 ILE A C 1
ATOM 2371 O O . ILE A 1 312 ? 63.952 18.910 37.717 1.00 14.79 310 ILE A O 1
ATOM 2376 N N . PRO A 1 313 ? 62.180 19.847 38.759 1.00 12.59 311 PRO A N 1
ATOM 2377 C CA . PRO A 1 313 ? 62.208 18.842 39.834 1.00 13.59 311 PRO A CA 1
ATOM 2378 C C . PRO A 1 313 ? 62.014 17.423 39.314 1.00 13.13 311 PRO A C 1
ATOM 2379 O O . PRO A 1 313 ? 61.238 17.197 38.391 1.00 12.35 311 PRO A O 1
ATOM 2383 N N . GLN A 1 314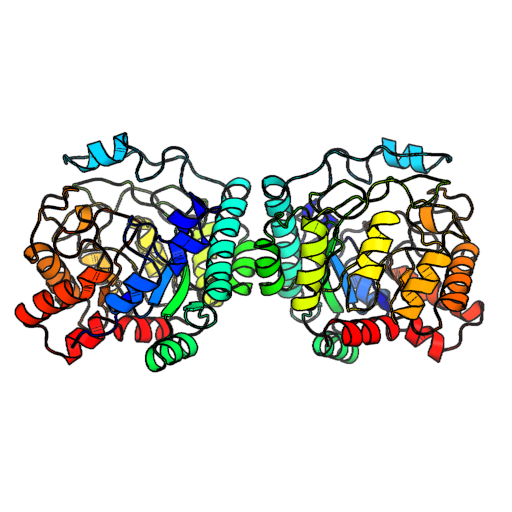 ? 62.711 16.468 39.926 1.00 14.53 312 GLN A N 1
ATOM 2384 C CA . GLN A 1 314 ? 62.608 15.075 39.510 1.00 15.61 312 GLN A CA 1
ATOM 2385 C C . GLN A 1 314 ? 61.170 14.547 39.531 1.00 14.35 312 GLN A C 1
ATOM 2386 O O . GLN A 1 314 ? 60.809 13.696 38.717 1.00 13.89 312 GLN A O 1
ATOM 2392 N N . GLY A 1 315 ? 60.353 15.072 40.444 1.00 13.63 313 GLY A N 1
ATOM 2393 C CA . GLY A 1 315 ? 58.961 14.662 40.568 1.00 15.69 313 GLY A CA 1
ATOM 2394 C C . GLY A 1 315 ? 58.083 15.073 39.397 1.00 13.79 313 GLY A C 1
ATOM 2395 O O . GLY A 1 315 ? 57.023 14.490 39.171 1.00 15.04 313 GLY A O 1
ATOM 2396 N N . ILE A 1 316 ? 58.521 16.095 38.664 1.00 12.04 314 ILE A N 1
ATOM 2397 C CA . ILE A 1 316 ? 57.839 16.497 37.433 1.00 12.24 314 ILE A CA 1
ATOM 2398 C C . ILE A 1 316 ? 58.534 15.869 36.224 1.00 12.45 314 ILE A C 1
ATOM 2399 O O . ILE A 1 316 ? 57.900 15.162 35.445 1.00 14.22 314 ILE A O 1
ATOM 2404 N N . ALA A 1 317 ? 59.835 16.125 36.089 1.00 14.01 315 ALA A N 1
ATOM 2405 C CA . ALA A 1 317 ? 60.703 15.490 35.078 1.00 12.67 315 ALA A CA 1
ATOM 2406 C C . ALA A 1 317 ? 60.502 15.936 33.628 1.00 13.03 315 ALA A C 1
ATOM 2407 O O . ALA A 1 317 ? 61.472 16.170 32.905 1.00 14.46 315 ALA A O 1
ATOM 2409 N N . ASP A 1 318 ? 59.252 16.039 33.199 1.00 13.61 316 ASP A N 1
ATOM 2410 C CA . ASP A 1 318 ? 58.934 16.514 31.858 1.00 11.60 316 ASP A CA 1
ATOM 2411 C C . ASP A 1 318 ? 57.441 16.789 31.851 1.00 11.06 316 ASP A C 1
ATOM 2412 O O . ASP A 1 318 ? 56.804 16.754 32.904 1.00 12.73 316 ASP A O 1
ATOM 2417 N N . VAL A 1 319 ? 56.877 17.070 30.681 1.00 11.32 317 VAL A N 1
ATOM 2418 C CA . VAL A 1 319 ? 55.478 17.481 30.627 1.00 10.85 317 VAL A CA 1
ATOM 2419 C C . VAL A 1 319 ? 54.515 16.382 31.109 1.00 12.13 317 VAL A C 1
ATOM 2420 O O . VAL A 1 319 ? 53.398 16.684 31.545 1.00 12.84 317 VAL A O 1
ATOM 2424 N N . THR A 1 320 ? 54.945 15.118 31.061 1.00 14.03 318 THR A N 1
ATOM 2425 C CA . THR A 1 320 ? 54.070 14.037 31.537 1.00 14.20 318 THR A CA 1
ATOM 2426 C C . THR A 1 320 ? 53.980 14.020 33.062 1.00 14.82 318 THR A C 1
ATOM 2427 O O . THR A 1 320 ? 53.222 13.231 33.640 1.00 15.44 318 THR A O 1
ATOM 2431 N N . GLY A 1 321 ? 54.756 14.879 33.716 1.00 11.81 319 GLY A N 1
ATOM 2432 C CA . GLY A 1 321 ? 54.705 14.994 35.164 1.00 12.37 319 GLY A CA 1
ATOM 2433 C C . GLY A 1 321 ? 53.662 15.973 35.690 1.00 11.62 319 GLY A C 1
ATOM 2434 O O . GLY A 1 321 ? 53.508 16.120 36.902 1.00 13.09 319 GLY A O 1
ATOM 2435 N N . LEU A 1 322 ? 52.960 16.663 34.799 1.00 14.25 320 LEU A N 1
ATOM 2436 C CA . LEU A 1 322 ? 51.944 17.608 35.256 1.00 13.52 320 LEU A CA 1
ATOM 2437 C C . LEU A 1 322 ? 50.876 16.951 36.141 1.00 12.81 320 LEU A C 1
ATOM 2438 O O . LEU A 1 322 ? 50.451 17.543 37.132 1.00 13.91 320 LEU A O 1
ATOM 2443 N N . PRO A 1 323 ? 50.444 15.724 35.797 1.00 15.01 321 PRO A N 1
ATOM 2444 C CA . PRO A 1 323 ? 49.469 15.091 36.696 1.00 16.52 321 PRO A CA 1
ATOM 2445 C C . PRO A 1 323 ? 50.000 14.841 38.110 1.00 16.16 321 PRO A C 1
ATOM 2446 O O . PRO A 1 323 ? 49.257 15.031 39.078 1.00 15.29 321 PRO A O 1
ATOM 2450 N N . ALA A 1 324 ? 51.257 14.425 38.241 1.00 14.62 322 ALA A N 1
ATOM 2451 C CA . ALA A 1 324 ? 51.860 14.239 39.561 1.00 14.65 322 ALA A CA 1
ATOM 2452 C C . ALA A 1 324 ? 51.925 15.557 40.333 1.00 15.88 322 ALA A C 1
ATOM 2453 O O . ALA A 1 324 ? 51.699 15.595 41.544 1.00 16.32 322 ALA A O 1
ATOM 2455 N N . LEU A 1 325 ? 52.250 16.638 39.628 1.00 15.26 323 LEU A N 1
ATOM 2456 C CA . LEU A 1 325 ? 52.264 17.956 40.248 1.00 13.69 323 LEU A CA 1
ATOM 2457 C C . LEU A 1 325 ? 50.875 18.305 40.784 1.00 13.20 323 LEU A C 1
ATOM 2458 O O . LEU A 1 325 ? 50.725 18.762 41.927 1.00 13.91 323 LEU A O 1
ATOM 2463 N N . GLN A 1 326 ? 49.862 18.065 39.961 1.00 13.47 324 GLN A N 1
ATOM 2464 C CA . GLN A 1 326 ? 48.485 18.348 40.363 1.00 13.60 324 GLN A CA 1
ATOM 2465 C C . GLN A 1 326 ? 48.077 17.537 41.591 1.00 16.70 324 GLN A C 1
ATOM 2466 O O . GLN A 1 326 ? 47.415 18.056 42.485 1.00 15.75 324 GLN A O 1
ATOM 2472 N N . ALA A 1 327 ? 48.498 16.278 41.645 1.00 15.53 325 ALA A N 1
ATOM 2473 C CA . ALA A 1 327 ? 48.215 15.443 42.811 1.00 16.70 325 ALA A CA 1
ATOM 2474 C C . ALA A 1 327 ? 48.817 16.007 44.098 1.00 16.43 325 ALA A C 1
ATOM 2475 O O . ALA A 1 327 ? 48.181 15.979 45.164 1.00 16.28 325 ALA A O 1
ATOM 2477 N N . ALA A 1 328 ? 50.050 16.505 44.017 1.00 15.41 326 ALA A N 1
ATOM 2478 C CA . ALA A 1 328 ? 50.692 17.124 45.174 1.00 16.02 326 ALA A CA 1
ATOM 2479 C C . ALA A 1 328 ? 49.964 18.398 45.593 1.00 14.70 326 ALA A C 1
ATOM 2480 O O . ALA A 1 328 ? 49.803 18.681 46.784 1.00 17.13 326 ALA A O 1
ATOM 2482 N N . MET A 1 329 ? 49.536 19.176 44.602 1.00 14.45 327 MET A N 1
ATOM 2483 C CA . MET A 1 329 ? 48.814 20.409 44.877 1.00 14.47 327 MET A CA 1
ATOM 2484 C C . MET A 1 329 ? 47.490 20.108 45.583 1.00 15.47 327 MET A C 1
ATOM 2485 O O . MET A 1 329 ? 47.122 20.784 46.538 1.00 15.08 327 MET A O 1
ATOM 2490 N N . ARG A 1 330 ? 46.791 19.085 45.117 1.00 14.50 328 ARG A N 1
ATOM 2491 C CA . ARG A 1 330 ? 45.528 18.693 45.744 1.00 15.98 328 ARG A CA 1
ATOM 2492 C C . ARG A 1 330 ? 45.754 18.208 47.173 1.00 17.93 328 ARG A C 1
ATOM 2493 O O . ARG A 1 330 ? 45.007 18.571 48.090 1.00 18.06 328 ARG A O 1
ATOM 2501 N N . ALA A 1 331 ? 46.787 17.392 47.363 1.00 16.53 329 ALA A N 1
ATOM 2502 C CA . ALA A 1 331 ? 47.093 16.859 48.694 1.00 17.64 329 ALA A CA 1
ATOM 2503 C C . ALA A 1 331 ? 47.434 17.968 49.684 1.00 19.85 329 ALA A C 1
ATOM 2504 O O . ALA A 1 331 ? 47.181 17.852 50.887 1.00 19.66 329 ALA A O 1
ATOM 2506 N N . HIS A 1 332 ? 48.021 19.044 49.166 1.00 16.24 330 HIS A N 1
ATOM 2507 C CA . HIS A 1 332 ? 48.400 20.199 49.961 1.00 17.41 330 HIS A CA 1
ATOM 2508 C C . HIS A 1 332 ? 47.164 20.974 50.417 1.00 16.80 330 HIS A C 1
ATOM 2509 O O . HIS A 1 332 ? 47.231 21.783 51.342 1.00 22.03 330 HIS A O 1
ATOM 2516 N N . GLY A 1 333 ? 46.045 20.744 49.746 1.00 16.02 331 GLY A N 1
ATOM 2517 C CA . GLY A 1 333 ? 44.782 21.323 50.172 1.00 18.31 331 GLY A CA 1
ATOM 2518 C C . GLY A 1 333 ? 44.103 22.274 49.204 1.00 18.71 331 GLY A C 1
ATOM 2519 O O . GLY A 1 333 ? 43.074 22.869 49.534 1.00 18.93 331 GLY A O 1
ATOM 2520 N N . TYR A 1 334 ? 44.659 22.436 48.009 1.00 17.51 332 TYR A N 1
ATOM 2521 C CA . TYR A 1 334 ? 44.026 23.314 47.034 1.00 16.15 332 TYR A CA 1
ATOM 2522 C C . TYR A 1 334 ? 42.755 22.662 46.506 1.00 14.99 332 TYR A C 1
ATOM 2523 O O . TYR A 1 334 ? 42.801 21.560 45.963 1.00 17.58 332 TYR A O 1
ATOM 2532 N N . ASP A 1 335 ? 41.623 23.347 46.667 1.00 16.33 333 ASP A N 1
ATOM 2533 C CA . ASP A 1 335 ? 40.342 22.828 46.188 1.00 16.90 333 ASP A CA 1
ATOM 2534 C C . ASP A 1 335 ? 40.210 22.947 44.669 1.00 18.36 333 ASP A C 1
ATOM 2535 O O . ASP A 1 335 ? 41.036 23.585 44.007 1.00 16.67 333 ASP A O 1
ATOM 2540 N N . GLU A 1 336 ? 39.176 22.325 44.116 1.00 16.70 334 GLU A N 1
ATOM 2541 C CA . GLU A 1 336 ? 39.038 22.215 42.670 1.00 16.23 334 GLU A CA 1
ATOM 2542 C C . GLU A 1 336 ? 38.922 23.550 41.938 1.00 16.73 334 GLU A C 1
ATOM 2543 O O . GLU A 1 336 ? 39.525 23.721 40.881 1.00 15.01 334 GLU A O 1
ATOM 2549 N N . PRO A 1 337 ? 38.126 24.491 42.471 1.00 16.44 335 PRO A N 1
ATOM 2550 C CA . PRO A 1 337 ? 38.060 25.776 41.770 1.00 18.49 335 PRO A CA 1
ATOM 2551 C C . PRO A 1 337 ? 39.430 26.453 41.727 1.00 16.90 335 PRO A C 1
ATOM 2552 O O . PRO A 1 337 ? 39.782 27.039 40.702 1.00 15.21 335 PRO A O 1
ATOM 2556 N N . LEU A 1 338 ? 40.183 26.374 42.818 1.00 15.98 336 LEU A N 1
ATOM 2557 C CA . LEU A 1 338 ? 41.519 26.955 42.843 1.00 13.70 336 LEU A CA 1
ATOM 2558 C C . LEU A 1 338 ? 42.426 26.219 41.860 1.00 14.81 336 LEU A C 1
ATOM 2559 O O . LEU A 1 338 ? 43.171 26.851 41.113 1.00 12.72 336 LEU A O 1
ATOM 2564 N N . MET A 1 339 ? 42.349 24.890 41.836 1.00 14.16 337 MET A N 1
ATOM 2565 C CA . MET A 1 339 ? 43.137 24.117 40.879 1.00 13.63 337 MET A CA 1
ATOM 2566 C C . MET A 1 339 ? 42.873 24.561 39.430 1.00 11.76 337 MET A C 1
ATOM 2567 O O . MET A 1 339 ? 43.799 24.689 38.631 1.00 14.71 337 MET A O 1
ATOM 2572 N N . ARG A 1 340 ? 41.613 24.790 39.070 1.00 12.58 338 ARG A N 1
ATOM 2573 C CA . ARG A 1 340 ? 41.304 25.215 37.710 1.00 13.18 338 ARG A CA 1
ATOM 2574 C C . ARG A 1 340 ? 41.898 26.592 37.399 1.00 12.58 338 ARG A C 1
ATOM 2575 O O . ARG A 1 340 ? 42.408 26.832 36.294 1.00 13.19 338 ARG A O 1
ATOM 2583 N N . LYS A 1 341 ? 41.836 27.486 38.379 1.00 13.18 339 LYS A N 1
ATOM 2584 C CA . LYS A 1 341 ? 42.455 28.806 38.237 1.00 10.45 339 LYS A CA 1
ATOM 2585 C C . LYS A 1 341 ? 43.961 28.693 37.984 1.00 11.35 339 LYS A C 1
ATOM 2586 O O . LYS A 1 341 ? 44.489 29.308 37.049 1.00 11.69 339 LYS A O 1
ATOM 2592 N N . LEU A 1 342 ? 44.641 27.918 38.827 1.00 11.40 340 LEU A N 1
ATOM 2593 C CA . LEU A 1 342 ? 46.091 27.786 38.752 1.00 9.28 340 LEU A CA 1
ATOM 2594 C C . LEU A 1 342 ? 46.517 27.060 37.481 1.00 10.32 340 LEU A C 1
ATOM 2595 O O . LEU A 1 342 ? 47.582 27.329 36.926 1.00 11.23 340 LEU A O 1
ATOM 2600 N N . CYS A 1 343 ? 45.686 26.142 37.011 1.00 11.34 341 CYS A N 1
ATOM 2601 C CA . CYS A 1 343 ? 46.042 25.331 35.855 1.00 10.56 341 CYS A CA 1
ATOM 2602 C C . CYS A 1 343 ? 45.832 26.027 34.513 1.00 11.54 341 CYS A C 1
ATOM 2603 O O . CYS A 1 343 ? 46.642 25.852 33.600 1.00 11.10 341 CYS A O 1
ATOM 2606 N N . HIS A 1 344 ? 44.752 26.797 34.380 1.00 11.84 342 HIS A N 1
ATOM 2607 C CA . HIS A 1 344 ? 44.531 27.514 33.127 1.00 10.95 342 HIS A CA 1
ATOM 2608 C C . HIS A 1 344 ? 43.648 28.759 33.197 1.00 10.95 342 HIS A C 1
ATOM 2609 O O . HIS A 1 344 ? 43.828 29.674 32.396 1.00 11.67 342 HIS A O 1
ATOM 2616 N N . GLU A 1 345 ? 42.668 28.791 34.096 1.00 11.13 343 GLU A N 1
ATOM 2617 C CA . GLU A 1 345 ? 41.694 29.887 34.035 1.00 12.52 343 GLU A CA 1
ATOM 2618 C C . GLU A 1 345 ? 42.339 31.253 34.245 1.00 12.53 343 GLU A C 1
ATOM 2619 O O . GLU A 1 345 ? 41.958 32.233 33.608 1.00 12.61 343 GLU A O 1
ATOM 2625 N N . ASN A 1 346 ? 43.319 31.323 35.137 1.00 10.93 344 ASN A N 1
ATOM 2626 C CA . ASN A 1 346 ? 43.971 32.599 35.406 1.00 10.97 344 ASN A CA 1
ATOM 2627 C C . ASN A 1 346 ? 44.697 33.153 34.175 1.00 10.89 344 ASN A C 1
ATOM 2628 O O . ASN A 1 346 ? 44.605 34.345 33.889 1.00 11.24 344 ASN A O 1
ATOM 2633 N N . TRP A 1 347 ? 45.432 32.305 33.458 1.00 11.12 345 TRP A N 1
ATOM 2634 C CA . TRP A 1 347 ? 46.054 32.773 32.221 1.00 12.27 345 TRP A CA 1
ATOM 2635 C C . TRP A 1 347 ? 45.010 33.276 31.242 1.00 10.79 345 TRP A C 1
ATOM 2636 O O . TRP A 1 347 ? 45.209 34.312 30.612 1.00 10.74 345 TRP A O 1
ATOM 2647 N N . TYR A 1 348 ? 43.910 32.543 31.092 1.00 10.51 346 TYR A N 1
ATOM 2648 C CA . TYR A 1 348 ? 42.911 32.956 30.109 1.00 10.56 346 TYR A CA 1
ATOM 2649 C C . TYR A 1 348 ? 42.317 34.315 30.465 1.00 13.84 346 TYR A C 1
ATOM 2650 O O . TYR A 1 348 ? 42.114 35.150 29.586 1.00 12.22 346 TYR A O 1
ATOM 2659 N N . GLY A 1 349 ? 42.037 34.530 31.747 1.00 12.81 347 GLY A N 1
ATOM 2660 C CA . GLY A 1 349 ? 41.569 35.825 32.210 1.00 13.46 347 GLY A CA 1
ATOM 2661 C C . GLY A 1 349 ? 42.591 36.922 31.955 1.00 13.96 347 GLY A C 1
ATOM 2662 O O . GLY A 1 349 ? 42.242 38.005 31.494 1.00 12.93 347 GLY A O 1
ATOM 2663 N N . LEU A 1 350 ? 43.857 36.645 32.265 1.00 12.34 348 LEU A N 1
ATOM 2664 C CA . LEU A 1 350 ? 44.928 37.604 32.024 1.00 11.46 348 LEU A CA 1
ATOM 2665 C C . LEU A 1 350 ? 44.987 37.996 30.537 1.00 10.88 348 LEU A C 1
ATOM 2666 O O . LEU A 1 350 ? 45.142 39.178 30.195 1.00 11.39 348 LEU A O 1
ATOM 2671 N N . LEU A 1 351 ? 44.870 37.009 29.656 1.00 12.25 349 LEU A N 1
ATOM 2672 C CA . LEU A 1 351 ? 44.914 37.295 28.225 1.00 12.41 349 LEU A CA 1
ATOM 2673 C C . LEU A 1 351 ? 43.782 38.230 27.835 1.00 14.14 349 LEU A C 1
ATOM 2674 O O . LEU A 1 351 ? 43.980 39.152 27.053 1.00 14.36 349 LEU A O 1
ATOM 2679 N N . GLU A 1 352 ? 42.603 38.012 28.406 1.00 14.51 350 GLU A N 1
ATOM 2680 C CA . GLU A 1 352 ? 41.455 38.852 28.081 1.00 15.44 350 GLU A CA 1
ATOM 2681 C C . GLU A 1 352 ? 41.666 40.272 28.603 1.00 15.23 350 GLU A C 1
ATOM 2682 O O . GLU A 1 352 ? 41.337 41.252 27.921 1.00 17.36 350 GLU A O 1
ATOM 2688 N N . ARG A 1 353 ? 42.244 40.390 29.797 1.00 15.35 351 ARG A N 1
ATOM 2689 C CA . ARG A 1 353 ? 42.534 41.703 30.358 1.00 14.42 351 ARG A CA 1
ATOM 2690 C C . ARG A 1 353 ? 43.597 42.468 29.578 1.00 17.47 351 ARG A C 1
ATOM 2691 O O . ARG A 1 353 ? 43.643 43.696 29.632 1.00 20.82 351 ARG A O 1
ATOM 2699 N N . THR A 1 354 ? 44.442 41.746 28.849 1.00 15.20 352 THR A N 1
ATOM 2700 C CA . THR A 1 354 ? 45.593 42.344 28.175 1.00 13.88 352 THR A CA 1
ATOM 2701 C C . THR A 1 354 ? 45.327 42.621 26.704 1.00 14.84 352 THR A C 1
ATOM 2702 O O . THR A 1 354 ? 45.637 43.702 26.192 1.00 15.32 352 THR A O 1
ATOM 2706 N N . TRP A 1 355 ? 44.781 41.621 26.025 1.00 17.00 353 TRP A N 1
ATOM 2707 C CA . TRP A 1 355 ? 44.516 41.717 24.601 1.00 17.44 353 TRP A CA 1
ATOM 2708 C C . TRP A 1 355 ? 43.187 42.425 24.366 1.00 21.20 353 TRP A C 1
ATOM 2709 O O . TRP A 1 355 ? 42.888 42.834 23.242 1.00 26.32 353 TRP A O 1
ATOM 2720 N N . ASP B 1 5 ? 41.871 64.486 -17.343 1.00 37.79 3 ASP B N 1
ATOM 2721 C CA . ASP B 1 5 ? 41.743 63.363 -18.263 1.00 33.76 3 ASP B CA 1
ATOM 2722 C C . ASP B 1 5 ? 42.764 62.273 -17.950 1.00 30.75 3 ASP B C 1
ATOM 2723 O O . ASP B 1 5 ? 42.812 61.241 -18.624 1.00 30.89 3 ASP B O 1
ATOM 2728 N N . THR B 1 6 ? 43.576 62.515 -16.926 1.00 30.12 4 THR B N 1
ATOM 2729 C CA . THR B 1 6 ? 44.564 61.539 -16.477 1.00 27.84 4 THR B CA 1
ATOM 2730 C C . THR B 1 6 ? 43.907 60.379 -15.739 1.00 24.70 4 THR B C 1
ATOM 2731 O O . THR B 1 6 ? 43.334 60.554 -14.662 1.00 29.21 4 THR B O 1
ATOM 2735 N N . ILE B 1 7 ? 43.997 59.191 -16.320 1.00 16.56 5 ILE B N 1
ATOM 2736 C CA . ILE B 1 7 ? 43.470 57.988 -15.681 1.00 16.26 5 ILE B CA 1
ATOM 2737 C C . ILE B 1 7 ? 44.421 57.522 -14.573 1.00 16.18 5 ILE B C 1
ATOM 2738 O O . ILE B 1 7 ? 45.623 57.518 -14.759 1.00 14.80 5 ILE B O 1
ATOM 2743 N N . PRO B 1 8 ? 43.882 57.128 -13.410 1.00 14.52 6 PRO B N 1
ATOM 2744 C CA . PRO B 1 8 ? 44.760 56.614 -12.352 1.00 14.34 6 PRO B CA 1
ATOM 2745 C C . PRO B 1 8 ? 45.556 55.403 -12.838 1.00 13.83 6 PRO B C 1
ATOM 2746 O O . PRO B 1 8 ? 45.018 54.561 -13.561 1.00 14.35 6 PRO B O 1
ATOM 2750 N N . VAL B 1 9 ? 46.828 55.333 -12.454 1.00 12.82 7 VAL B N 1
ATOM 2751 C CA . VAL B 1 9 ? 47.690 54.227 -12.846 1.00 13.48 7 VAL B CA 1
ATOM 2752 C C . VAL B 1 9 ? 48.012 53.333 -11.654 1.00 12.45 7 VAL B C 1
ATOM 2753 O O . VAL B 1 9 ? 48.477 53.807 -10.615 1.00 12.94 7 VAL B O 1
ATOM 2757 N N . PHE B 1 10 ? 47.738 52.041 -11.798 1.00 10.02 8 PHE B N 1
ATOM 2758 C CA . PHE B 1 10 ? 48.258 51.067 -10.855 1.00 11.30 8 PHE B CA 1
ATOM 2759 C C . PHE B 1 10 ? 49.468 50.429 -11.504 1.00 9.68 8 PHE B C 1
ATOM 2760 O O . PHE B 1 10 ? 49.404 49.974 -12.654 1.00 11.27 8 PHE B O 1
ATOM 2768 N N . ASP B 1 11 ? 50.572 50.403 -10.767 1.00 10.25 9 ASP B N 1
ATOM 2769 C CA . ASP B 1 11 ? 51.863 50.069 -11.355 1.00 10.04 9 ASP B CA 1
ATOM 2770 C C . ASP B 1 11 ? 52.475 48.748 -10.894 1.00 9.89 9 ASP B C 1
ATOM 2771 O O . ASP B 1 11 ? 52.364 48.355 -9.729 1.00 9.83 9 ASP B O 1
ATOM 2776 N N . GLY B 1 12 ? 53.188 48.105 -11.810 1.00 9.51 10 GLY B N 1
ATOM 2777 C CA . GLY B 1 12 ? 53.733 46.774 -11.594 1.00 10.13 10 GLY B CA 1
ATOM 2778 C C . GLY B 1 12 ? 54.996 46.640 -10.752 1.00 9.55 10 GLY B C 1
ATOM 2779 O O . GLY B 1 12 ? 55.268 45.559 -10.242 1.00 10.71 10 GLY B O 1
ATOM 2780 N N . HIS B 1 13 ? 55.772 47.708 -10.610 1.00 9.82 11 HIS B N 1
ATOM 2781 C CA . HIS B 1 13 ? 57.053 47.586 -9.918 1.00 8.63 11 HIS B CA 1
ATOM 2782 C C . HIS B 1 13 ? 57.714 48.914 -9.604 1.00 7.41 11 HIS B C 1
ATOM 2783 O O . HIS B 1 13 ? 57.986 49.690 -10.508 1.00 10.17 11 HIS B O 1
ATOM 2790 N N . ASN B 1 14 ? 58.009 49.161 -8.330 1.00 10.08 12 ASN B N 1
ATOM 2791 C CA . ASN B 1 14 ? 58.849 50.309 -7.985 1.00 9.88 12 ASN B CA 1
ATOM 2792 C C . ASN B 1 14 ? 59.773 49.960 -6.837 1.00 9.76 12 ASN B C 1
ATOM 2793 O O . ASN B 1 14 ? 59.490 49.041 -6.066 1.00 10.12 12 ASN B O 1
ATOM 2798 N N . ASP B 1 15 ? 60.881 50.688 -6.769 1.00 9.32 13 ASP B N 1
ATOM 2799 C CA . ASP B 1 15 ? 61.921 50.483 -5.773 1.00 9.57 13 ASP B CA 1
ATOM 2800 C C . ASP B 1 15 ? 62.050 51.664 -4.819 1.00 10.69 13 ASP B C 1
ATOM 2801 O O . ASP B 1 15 ? 63.137 51.935 -4.289 1.00 10.98 13 ASP B O 1
ATOM 2806 N N . PHE B 1 16 ? 60.930 52.333 -4.559 1.00 9.53 14 PHE B N 1
ATOM 2807 C CA . PHE B 1 16 ? 60.915 53.420 -3.588 1.00 10.78 14 PHE B CA 1
ATOM 2808 C C . PHE B 1 16 ? 61.492 52.996 -2.232 1.00 11.25 14 PHE B C 1
ATOM 2809 O O . PHE B 1 16 ? 62.149 53.789 -1.568 1.00 12.06 14 PHE B O 1
ATOM 2817 N N . LEU B 1 17 ? 61.255 51.753 -1.817 1.00 9.71 15 LEU B N 1
ATOM 2818 C CA . LEU B 1 17 ? 61.752 51.297 -0.516 1.00 9.76 15 LEU B CA 1
ATOM 2819 C C . LEU B 1 17 ? 63.278 51.343 -0.433 1.00 11.84 15 LEU B C 1
ATOM 2820 O O . LEU B 1 17 ? 63.839 51.480 0.657 1.00 11.24 15 LEU B O 1
ATOM 2825 N N . LEU B 1 18 ? 63.958 51.246 -1.571 1.00 12.43 16 LEU B N 1
ATOM 2826 C CA . LEU B 1 18 ? 65.416 51.346 -1.573 1.00 12.57 16 LEU B CA 1
ATOM 2827 C C . LEU B 1 18 ? 65.848 52.727 -1.100 1.00 14.47 16 LEU B C 1
ATOM 2828 O O . LEU B 1 18 ? 66.881 52.879 -0.443 1.00 14.80 16 LEU B O 1
ATOM 2833 N N . ARG B 1 19 ? 65.051 53.740 -1.405 1.00 13.18 17 ARG B N 1
ATOM 2834 C CA . ARG B 1 19 ? 65.393 55.082 -0.956 1.00 16.38 17 ARG B CA 1
ATOM 2835 C C . ARG B 1 19 ? 65.237 55.241 0.556 1.00 14.98 17 ARG B C 1
ATOM 2836 O O . ARG B 1 19 ? 66.019 55.951 1.191 1.00 16.89 17 ARG B O 1
ATOM 2844 N N . LEU B 1 20 ? 64.260 54.556 1.147 1.00 12.98 18 LEU B N 1
ATOM 2845 C CA . LEU B 1 20 ? 64.134 54.554 2.606 1.00 15.28 18 LEU B CA 1
ATOM 2846 C C . LEU B 1 20 ? 65.233 53.700 3.270 1.00 14.32 18 LEU B C 1
ATOM 2847 O O . LEU B 1 20 ? 65.753 54.054 4.335 1.00 15.71 18 LEU B O 1
ATOM 2852 N N . LEU B 1 21 ? 65.596 52.590 2.639 1.00 13.97 19 LEU B N 1
ATOM 2853 C CA . LEU B 1 21 ? 66.713 51.779 3.125 1.00 15.79 19 LEU B CA 1
ATOM 2854 C C . LEU B 1 21 ? 67.995 52.614 3.170 1.00 16.50 19 LEU B C 1
ATOM 2855 O O . LEU B 1 21 ? 68.773 52.527 4.126 1.00 18.53 19 LEU B O 1
ATOM 2860 N N . ARG B 1 22 ? 68.207 53.426 2.138 1.00 15.37 20 ARG B N 1
ATOM 2861 C CA . ARG B 1 22 ? 69.444 54.196 2.001 1.00 18.32 20 ARG B CA 1
ATOM 2862 C C . ARG B 1 22 ? 69.526 55.424 2.913 1.00 19.04 20 ARG B C 1
ATOM 2863 O O . ARG B 1 22 ? 70.623 55.855 3.263 1.00 23.17 20 ARG B O 1
ATOM 2871 N N . ASN B 1 23 ? 68.379 55.973 3.307 1.00 16.50 21 ASN B N 1
ATOM 2872 C CA . ASN B 1 23 ? 68.340 57.129 4.206 1.00 17.72 21 ASN B CA 1
ATOM 2873 C C . ASN B 1 23 ? 67.194 57.049 5.209 1.00 17.52 21 ASN B C 1
ATOM 2874 O O . ASN B 1 23 ? 66.287 57.878 5.191 1.00 16.49 21 ASN B O 1
ATOM 2879 N N . PRO B 1 24 ? 67.226 56.040 6.092 1.00 16.24 22 PRO B N 1
ATOM 2880 C CA . PRO B 1 24 ? 66.107 55.839 7.019 1.00 16.08 22 PRO B CA 1
ATOM 2881 C C . PRO B 1 24 ? 65.863 57.027 7.950 1.00 15.26 22 PRO B C 1
ATOM 2882 O O . PRO B 1 24 ? 64.716 57.300 8.308 1.00 16.23 22 PRO B O 1
ATOM 2886 N N . ALA B 1 25 ? 66.922 57.736 8.323 1.00 18.86 23 ALA B N 1
ATOM 2887 C CA . ALA B 1 25 ? 66.778 58.868 9.230 1.00 21.46 23 ALA B CA 1
ATOM 2888 C C . ALA B 1 25 ? 65.909 59.986 8.649 1.00 18.95 23 ALA B C 1
ATOM 2889 O O . ALA B 1 25 ? 65.312 60.761 9.396 1.00 19.85 23 ALA B O 1
ATOM 2891 N N . ASN B 1 26 ? 65.831 60.057 7.321 1.00 17.01 24 ASN B N 1
ATOM 2892 C CA . ASN B 1 26 ? 65.067 61.113 6.659 1.00 19.93 24 ASN B CA 1
ATOM 2893 C C . ASN B 1 26 ? 63.783 60.605 6.013 1.00 17.90 24 ASN B C 1
ATOM 2894 O O . ASN B 1 26 ? 63.197 61.276 5.165 1.00 16.88 24 ASN B O 1
ATOM 2899 N N . ARG B 1 27 ? 63.325 59.426 6.424 1.00 15.42 25 ARG B N 1
ATOM 2900 C CA . ARG B 1 27 ? 62.163 58.837 5.768 1.00 13.68 25 ARG B CA 1
ATOM 2901 C C . ARG B 1 27 ? 60.882 59.664 5.858 1.00 14.40 25 ARG B C 1
ATOM 2902 O O . ARG B 1 27 ? 60.096 59.684 4.914 1.00 14.15 25 ARG B O 1
ATOM 2910 N N . GLU B 1 28 ? 60.660 60.347 6.973 1.00 15.32 26 GLU B N 1
ATOM 2911 C CA . GLU B 1 28 ? 59.439 61.127 7.119 1.00 13.48 26 GLU B CA 1
ATOM 2912 C C . GLU B 1 28 ? 59.332 62.183 6.021 1.00 15.42 26 GLU B C 1
ATOM 2913 O O . GLU B 1 28 ? 58.287 62.332 5.385 1.00 16.24 26 GLU B O 1
ATOM 2919 N N . THR B 1 29 ? 60.423 62.900 5.791 1.00 15.57 27 THR B N 1
ATOM 2920 C CA . THR B 1 29 ? 60.455 63.880 4.712 1.00 17.78 27 THR B CA 1
ATOM 2921 C C . THR B 1 29 ? 60.395 63.221 3.331 1.00 15.27 27 THR B C 1
ATOM 2922 O O . THR B 1 29 ? 59.615 63.628 2.475 1.00 16.28 27 THR B O 1
ATOM 2926 N N . ILE B 1 30 ? 61.234 62.213 3.116 1.00 13.67 28 ILE B N 1
ATOM 2927 C CA . ILE B 1 30 ? 61.311 61.550 1.816 1.00 15.03 28 ILE B CA 1
ATOM 2928 C C . ILE B 1 30 ? 59.929 61.084 1.367 1.00 12.81 28 ILE B C 1
ATOM 2929 O O . ILE B 1 30 ? 59.523 61.312 0.228 1.00 14.68 28 ILE B O 1
ATOM 2934 N N . TRP B 1 31 ? 59.201 60.431 2.271 1.00 13.54 29 TRP B N 1
ATOM 2935 C CA . TRP B 1 31 ? 57.892 59.873 1.944 1.00 13.86 29 TRP B CA 1
ATOM 2936 C C . TRP B 1 31 ? 56.761 60.911 1.924 1.00 14.57 29 TRP B C 1
ATOM 2937 O O . TRP B 1 31 ? 56.045 61.021 0.938 1.00 14.03 29 TRP B O 1
ATOM 2948 N N . LEU B 1 32 ? 56.609 61.680 2.997 1.00 14.52 30 LEU B N 1
ATOM 2949 C CA . LEU B 1 32 ? 55.464 62.572 3.111 1.00 14.75 30 LEU B CA 1
ATOM 2950 C C . LEU B 1 32 ? 55.612 63.890 2.342 1.00 14.40 30 LEU B C 1
ATOM 2951 O O . LEU B 1 32 ? 54.612 64.506 1.985 1.00 17.35 30 LEU B O 1
ATOM 2956 N N . LYS B 1 33 ? 56.850 64.313 2.091 1.00 15.58 31 LYS B N 1
ATOM 2957 C CA . LYS B 1 33 ? 57.108 65.596 1.424 1.00 17.10 31 LYS B CA 1
ATOM 2958 C C . LYS B 1 33 ? 57.846 65.459 0.097 1.00 18.25 31 LYS B C 1
ATOM 2959 O O . LYS B 1 33 ? 57.711 66.311 -0.788 1.00 18.92 31 LYS B O 1
ATOM 2965 N N . GLY B 1 34 ? 58.628 64.391 -0.036 1.00 16.79 32 GLY B N 1
ATOM 2966 C CA . GLY B 1 34 ? 59.608 64.285 -1.097 1.00 16.69 32 GLY B CA 1
ATOM 2967 C C . GLY B 1 34 ? 60.860 65.013 -0.645 1.00 18.12 32 GLY B C 1
ATOM 2968 O O . GLY B 1 34 ? 60.780 65.927 0.174 1.00 20.19 32 GLY B O 1
ATOM 2969 N N . ASP B 1 35 ? 62.014 64.613 -1.165 1.00 16.74 33 ASP B N 1
ATOM 2970 C CA . ASP B 1 35 ? 63.262 65.274 -0.803 1.00 18.47 33 ASP B CA 1
ATOM 2971 C C . ASP B 1 35 ? 63.921 65.889 -2.026 1.00 18.50 33 ASP B C 1
ATOM 2972 O O . ASP B 1 35 ? 65.113 66.177 -2.015 1.00 20.11 33 ASP B O 1
ATOM 2977 N N . GLY B 1 36 ? 63.135 66.087 -3.079 1.00 17.81 34 GLY B N 1
ATOM 2978 C CA . GLY B 1 36 ? 63.631 66.714 -4.292 1.00 19.69 34 GLY B CA 1
ATOM 2979 C C . GLY B 1 36 ? 64.429 65.804 -5.210 1.00 20.71 34 GLY B C 1
ATOM 2980 O O . GLY B 1 36 ? 64.961 66.255 -6.232 1.00 22.64 34 GLY B O 1
ATOM 2981 N N . THR B 1 37 ? 64.515 64.525 -4.853 1.00 17.20 35 THR B N 1
ATOM 2982 C CA . THR B 1 37 ? 65.233 63.549 -5.659 1.00 17.31 35 THR B CA 1
ATOM 2983 C C . THR B 1 37 ? 64.333 62.394 -6.101 1.00 15.48 35 THR B C 1
ATOM 2984 O O . THR B 1 37 ? 63.211 62.229 -5.608 1.00 15.66 35 THR B O 1
ATOM 2988 N N . GLY B 1 38 ? 64.845 61.595 -7.030 1.00 15.05 36 GLY B N 1
ATOM 2989 C CA . GLY B 1 38 ? 64.190 60.358 -7.413 1.00 14.67 36 GLY B CA 1
ATOM 2990 C C . GLY B 1 38 ? 62.855 60.522 -8.115 1.00 15.31 36 GLY B C 1
ATOM 2991 O O . GLY B 1 38 ? 62.506 61.603 -8.587 1.00 15.10 36 GLY B O 1
ATOM 2992 N N . HIS B 1 39 ? 62.087 59.438 -8.145 1.00 13.06 37 HIS B N 1
ATOM 2993 C CA . HIS B 1 39 ? 60.886 59.380 -8.967 1.00 12.07 37 HIS B CA 1
ATOM 2994 C C . HIS B 1 39 ? 59.594 59.475 -8.184 1.00 12.42 37 HIS B C 1
ATOM 2995 O O . HIS B 1 39 ? 58.585 59.976 -8.698 1.00 13.54 37 HIS B O 1
ATOM 3002 N N . LEU B 1 40 ? 59.607 58.956 -6.954 1.00 11.75 38 LEU B N 1
ATOM 3003 C CA . LEU B 1 40 ? 58.385 58.814 -6.166 1.00 10.82 38 LEU B CA 1
ATOM 3004 C C . LEU B 1 40 ? 58.443 59.511 -4.818 1.00 11.62 38 LEU B C 1
ATOM 3005 O O . LEU B 1 40 ? 59.516 59.664 -4.230 1.00 13.95 38 LEU B O 1
ATOM 3010 N N . ASP B 1 41 ? 57.262 59.918 -4.359 1.00 11.95 39 ASP B N 1
ATOM 3011 C CA . ASP B 1 41 ? 56.975 60.284 -2.968 1.00 11.44 39 ASP B CA 1
ATOM 3012 C C . ASP B 1 41 ? 55.472 60.539 -2.939 1.00 12.93 39 ASP B C 1
ATOM 3013 O O . ASP B 1 41 ? 54.839 60.593 -3.994 1.00 12.45 39 ASP B O 1
ATOM 3018 N N . LEU B 1 42 ? 54.886 60.694 -1.762 1.00 14.75 40 LEU B N 1
ATOM 3019 C CA . LEU B 1 42 ? 53.429 60.746 -1.689 1.00 12.67 40 LEU B CA 1
ATOM 3020 C C . LEU B 1 42 ? 52.832 61.934 -2.449 1.00 13.89 40 LEU B C 1
ATOM 3021 O O . LEU B 1 42 ? 51.907 61.755 -3.237 1.00 14.65 40 LEU B O 1
ATOM 3026 N N . PRO B 1 43 ? 53.365 63.148 -2.233 1.00 15.03 41 PRO B N 1
ATOM 3027 C CA . PRO B 1 43 ? 52.742 64.268 -2.954 1.00 15.65 41 PRO B CA 1
ATOM 3028 C C . PRO B 1 43 ? 52.813 64.102 -4.468 1.00 14.52 41 PRO B C 1
ATOM 3029 O O . PRO B 1 43 ? 51.824 64.389 -5.162 1.00 15.38 41 PRO B O 1
ATOM 3033 N N . ARG B 1 44 ? 53.952 63.648 -4.978 1.00 14.78 42 ARG B N 1
ATOM 3034 C CA . ARG B 1 44 ? 54.095 63.481 -6.423 1.00 15.55 42 ARG B CA 1
ATOM 3035 C C . ARG B 1 44 ? 53.244 62.330 -6.967 1.00 11.82 42 ARG B C 1
ATOM 3036 O O . ARG B 1 44 ? 52.794 62.381 -8.107 1.00 13.82 42 ARG B O 1
ATOM 3044 N N . MET B 1 45 ? 53.021 61.292 -6.162 1.00 13.65 43 MET B N 1
ATOM 3045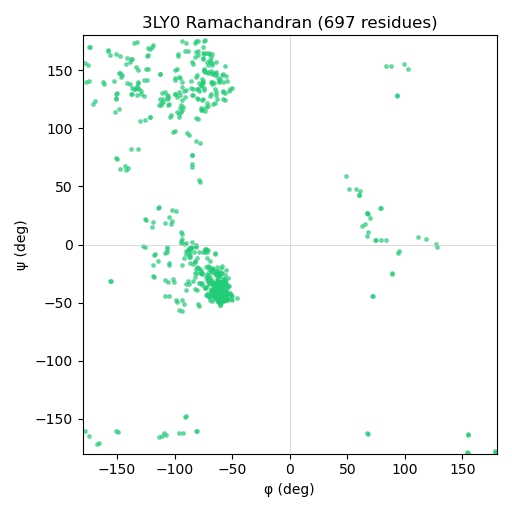 C CA . MET B 1 45 ? 52.082 60.236 -6.541 1.00 12.73 43 MET B CA 1
ATOM 3046 C C . MET B 1 45 ? 50.699 60.828 -6.822 1.00 13.26 43 MET B C 1
ATOM 3047 O O . MET B 1 45 ? 50.059 60.507 -7.826 1.00 15.89 43 MET B O 1
ATOM 3052 N N . LYS B 1 46 ? 50.227 61.674 -5.910 1.00 16.34 44 LYS B N 1
ATOM 3053 C CA . LYS B 1 46 ? 48.921 62.292 -6.059 1.00 16.68 44 LYS B CA 1
ATOM 3054 C C . LYS B 1 46 ? 48.904 63.188 -7.300 1.00 17.47 44 LYS B C 1
ATOM 3055 O O . LYS B 1 46 ? 47.962 63.144 -8.106 1.00 17.92 44 LYS B O 1
ATOM 3061 N N . GLU B 1 47 ? 49.957 63.979 -7.463 1.00 15.93 45 GLU B N 1
ATOM 3062 C CA . GLU B 1 47 ? 50.082 64.874 -8.620 1.00 15.23 45 GLU B CA 1
ATOM 3063 C C . GLU B 1 47 ? 50.045 64.121 -9.952 1.00 19.12 45 GLU B C 1
ATOM 3064 O O . GLU B 1 47 ? 49.366 64.541 -10.894 1.00 19.99 45 GLU B O 1
ATOM 3070 N N . GLY B 1 48 ? 50.768 63.008 -10.029 1.00 16.06 46 GLY B N 1
ATOM 3071 C CA . GLY B 1 48 ? 50.891 62.258 -11.267 1.00 15.98 46 GLY B CA 1
ATOM 3072 C C . GLY B 1 48 ? 49.813 61.228 -11.557 1.00 13.44 46 GLY B C 1
ATOM 3073 O O . GLY B 1 48 ? 49.818 60.613 -12.620 1.00 14.18 46 GLY B O 1
ATOM 3074 N N . GLY B 1 49 ? 48.893 61.023 -10.620 1.00 12.15 47 GLY B N 1
ATOM 3075 C CA . GLY B 1 49 ? 47.823 60.067 -10.821 1.00 11.91 47 GLY B CA 1
ATOM 3076 C C . GLY B 1 49 ? 48.246 58.626 -10.587 1.00 12.79 47 GLY B C 1
ATOM 3077 O O . GLY B 1 49 ? 47.727 57.710 -11.223 1.00 14.81 47 GLY B O 1
ATOM 3078 N N . PHE B 1 50 ? 49.199 58.433 -9.677 1.00 13.52 48 PHE B N 1
ATOM 3079 C CA . PHE B 1 50 ? 49.630 57.097 -9.256 1.00 12.94 48 PHE B CA 1
ATOM 3080 C C . PHE B 1 50 ? 48.620 56.559 -8.244 1.00 13.72 48 PHE B C 1
ATOM 3081 O O . PHE B 1 50 ? 48.560 57.051 -7.119 1.00 15.14 48 PHE B O 1
ATOM 3089 N N . ALA B 1 51 ? 47.813 55.581 -8.655 1.00 11.98 49 ALA B N 1
ATOM 3090 C CA . ALA B 1 51 ? 46.791 54.987 -7.792 1.00 12.47 49 ALA B CA 1
ATOM 3091 C C . ALA B 1 51 ? 47.370 54.007 -6.776 1.00 13.40 49 ALA B C 1
ATOM 3092 O O . ALA B 1 51 ? 46.773 53.761 -5.728 1.00 13.27 49 ALA B O 1
ATOM 3094 N N . GLY B 1 52 ? 48.531 53.446 -7.090 1.00 12.45 50 GLY B N 1
ATOM 3095 C CA . GLY B 1 52 ? 49.126 52.435 -6.238 1.00 12.34 50 GLY B CA 1
ATOM 3096 C C . GLY B 1 52 ? 50.040 51.550 -7.054 1.00 9.55 50 GLY B C 1
ATOM 3097 O O . GLY B 1 52 ? 50.184 51.744 -8.255 1.00 10.09 50 GLY B O 1
ATOM 3098 N N . GLY B 1 53 ? 50.654 50.564 -6.410 1.00 10.28 51 GLY B N 1
ATOM 3099 C CA . GLY B 1 53 ? 51.485 49.628 -7.147 1.00 10.42 51 GLY B CA 1
ATOM 3100 C C . GLY B 1 53 ? 52.150 48.590 -6.270 1.00 9.23 51 GLY B C 1
ATOM 3101 O O . GLY B 1 53 ? 51.938 48.546 -5.051 1.00 9.92 51 GLY B O 1
ATOM 3102 N N . PHE B 1 54 ? 52.961 47.750 -6.910 1.00 9.59 52 PHE B N 1
ATOM 3103 C CA . PHE B 1 54 ? 53.822 46.797 -6.217 1.00 11.18 52 PHE B CA 1
ATOM 3104 C C . PHE B 1 54 ? 55.056 47.539 -5.720 1.00 10.54 52 PHE B C 1
ATOM 3105 O O . PHE B 1 54 ? 55.773 48.181 -6.518 1.00 11.09 52 PHE B O 1
ATOM 3113 N N . PHE B 1 55 ? 55.312 47.442 -4.416 1.00 9.52 53 PHE B N 1
ATOM 3114 C CA . PHE B 1 55 ? 56.513 48.012 -3.799 1.00 10.93 53 PHE B CA 1
ATOM 3115 C C . PHE B 1 55 ? 57.508 46.897 -3.518 1.00 9.69 53 PHE B C 1
ATOM 3116 O O . PHE B 1 55 ? 57.282 46.029 -2.663 1.00 10.22 53 PHE B O 1
ATOM 3124 N N . ALA B 1 56 ? 58.608 46.913 -4.259 1.00 9.46 54 ALA B N 1
ATOM 3125 C CA . ALA B 1 56 ? 59.593 45.847 -4.191 1.00 11.60 54 ALA B CA 1
ATOM 3126 C C . ALA B 1 56 ? 60.532 45.960 -3.014 1.00 11.16 54 ALA B C 1
ATOM 3127 O O . ALA B 1 56 ? 61.084 47.030 -2.731 1.00 11.14 54 ALA B O 1
ATOM 3129 N N . ILE B 1 57 ? 60.704 44.820 -2.358 1.00 11.04 55 ILE B N 1
ATOM 3130 C CA . ILE B 1 57 ? 61.784 44.591 -1.416 1.00 10.59 55 ILE B CA 1
ATOM 3131 C C . ILE B 1 57 ? 62.874 43.894 -2.212 1.00 11.90 55 ILE B C 1
ATOM 3132 O O . ILE B 1 57 ? 62.725 42.741 -2.612 1.00 11.42 55 ILE B O 1
ATOM 3137 N N . TYR B 1 58 ? 63.969 44.605 -2.449 1.00 13.84 56 TYR B N 1
ATOM 3138 C CA . TYR B 1 58 ? 65.084 44.080 -3.221 1.00 12.51 56 TYR B CA 1
ATOM 3139 C C . TYR B 1 58 ? 66.369 44.280 -2.430 1.00 13.22 56 TYR B C 1
ATOM 3140 O O . TYR B 1 58 ? 66.615 45.360 -1.903 1.00 13.05 56 TYR B O 1
ATOM 3149 N N . VAL B 1 59 ? 67.173 43.226 -2.325 1.00 11.90 57 VAL B N 1
ATOM 3150 C CA . VAL B 1 59 ? 68.375 43.273 -1.488 1.00 11.39 57 VAL B CA 1
ATOM 3151 C C . VAL B 1 59 ? 69.570 43.565 -2.390 1.00 13.20 57 VAL B C 1
ATOM 3152 O O . VAL B 1 59 ? 69.905 42.752 -3.244 1.00 13.62 57 VAL B O 1
ATOM 3156 N N . PRO B 1 60 ? 70.210 44.737 -2.219 1.00 13.76 58 PRO B N 1
ATOM 3157 C CA . PRO B 1 60 ? 71.343 45.089 -3.087 1.00 17.26 58 PRO B CA 1
ATOM 3158 C C . PRO B 1 60 ? 72.603 44.258 -2.817 1.00 12.95 58 PRO B C 1
ATOM 3159 O O . PRO B 1 60 ? 72.854 43.856 -1.678 1.00 16.21 58 PRO B O 1
ATOM 3163 N N . SER B 1 61 ? 73.381 44.005 -3.867 1.00 13.80 59 SER B N 1
ATOM 3164 C CA . SER B 1 61 ? 74.732 43.452 -3.732 1.00 16.65 59 SER B CA 1
ATOM 3165 C C . SER B 1 61 ? 75.755 44.538 -3.395 1.00 18.71 59 SER B C 1
ATOM 3166 O O . SER B 1 61 ? 75.468 45.725 -3.534 1.00 19.83 59 SER B O 1
ATOM 3169 N N . PRO B 1 62 ? 76.965 44.130 -2.963 1.00 21.17 60 PRO B N 1
ATOM 3170 C CA . PRO B 1 62 ? 78.026 45.088 -2.618 1.00 20.62 60 PRO B CA 1
ATOM 3171 C C . PRO B 1 62 ? 78.310 46.092 -3.734 1.00 23.26 60 PRO B C 1
ATOM 3172 O O . PRO B 1 62 ? 78.467 47.281 -3.458 1.00 23.65 60 PRO B O 1
ATOM 3176 N N . GLN B 1 63 ? 78.394 45.612 -4.972 1.00 20.83 61 GLN B N 1
ATOM 3177 C CA . GLN B 1 63 ? 78.424 46.493 -6.129 1.00 23.64 61 GLN B CA 1
ATOM 3178 C C . GLN B 1 63 ? 76.978 46.767 -6.519 1.00 23.69 61 GLN B C 1
ATOM 3179 O O . GLN B 1 63 ? 76.376 45.991 -7.253 1.00 27.03 61 GLN B O 1
ATOM 3185 N N . ALA B 1 64 ? 76.428 47.866 -6.016 1.00 26.15 62 ALA B N 1
ATOM 3186 C CA . ALA B 1 64 ? 75.028 48.205 -6.250 1.00 27.37 62 ALA B CA 1
ATOM 3187 C C . ALA B 1 64 ? 74.699 48.272 -7.740 1.00 27.95 62 ALA B C 1
ATOM 3188 O O . ALA B 1 64 ? 75.570 48.539 -8.570 1.00 26.38 62 ALA B O 1
ATOM 3190 N N . HIS B 1 65 ? 73.434 48.026 -8.068 1.00 26.78 63 HIS B N 1
ATOM 3191 C CA . HIS B 1 65 ? 72.957 48.092 -9.451 1.00 25.28 63 HIS B CA 1
ATOM 3192 C C . HIS B 1 65 ? 73.277 49.426 -10.113 1.00 27.97 63 HIS B C 1
ATOM 3193 O O . HIS B 1 65 ? 73.425 49.502 -11.335 1.00 26.90 63 HIS B O 1
ATOM 3200 N N . ASP B 1 66 ? 73.362 50.483 -9.312 1.00 24.75 64 ASP B N 1
ATOM 3201 C CA . ASP B 1 66 ? 73.637 51.810 -9.847 1.00 25.39 64 ASP B CA 1
ATOM 3202 C C . ASP B 1 66 ? 75.072 52.271 -9.576 1.00 23.93 64 ASP B C 1
ATOM 3203 O O . ASP B 1 66 ? 75.353 53.468 -9.565 1.00 27.67 64 ASP B O 1
ATOM 3208 N N . ALA B 1 67 ? 75.970 51.312 -9.372 1.00 24.72 65 ALA B N 1
ATOM 3209 C CA . ALA B 1 67 ? 77.395 51.615 -9.262 1.00 27.09 65 ALA B CA 1
ATOM 3210 C C . ALA B 1 67 ? 77.864 52.301 -10.542 1.00 25.14 65 ALA B C 1
ATOM 3211 O O . ALA B 1 67 ? 77.374 51.998 -11.632 1.00 25.93 65 ALA B O 1
ATOM 3213 N N . ALA B 1 68 ? 78.816 53.218 -10.409 1.00 24.50 66 ALA B N 1
ATOM 3214 C CA . ALA B 1 68 ? 79.261 54.036 -11.532 1.00 26.05 66 ALA B CA 1
ATOM 3215 C C . ALA B 1 68 ? 79.768 53.211 -12.712 1.00 24.27 66 ALA B C 1
ATOM 3216 O O . ALA B 1 68 ? 79.514 53.553 -13.868 1.00 25.32 66 ALA B O 1
ATOM 3218 N N . HIS B 1 69 ? 80.478 52.124 -12.430 1.00 25.86 67 HIS B N 1
ATOM 3219 C CA . HIS B 1 69 ? 81.045 51.321 -13.507 1.00 21.74 67 HIS B CA 1
ATOM 3220 C C . HIS B 1 69 ? 79.976 50.553 -14.285 1.00 26.35 67 HIS B C 1
ATOM 3221 O O . HIS B 1 69 ? 80.123 50.333 -15.485 1.00 25.48 67 HIS B O 1
ATOM 3228 N N . PHE B 1 70 ? 78.896 50.160 -13.612 1.00 23.30 68 PHE B N 1
ATOM 3229 C CA . PHE B 1 70 ? 77.778 49.523 -14.306 1.00 22.87 68 PHE B CA 1
ATOM 3230 C C . PHE B 1 70 ? 77.059 50.515 -15.220 1.00 25.49 68 PHE B C 1
ATOM 3231 O O . PHE B 1 70 ? 76.732 50.191 -16.358 1.00 23.28 68 PHE B O 1
ATOM 3239 N N . GLU B 1 71 ? 76.817 51.722 -14.721 1.00 22.42 69 GLU B N 1
ATOM 3240 C CA . GLU B 1 71 ? 76.146 52.751 -15.510 1.00 26.33 69 GLU B CA 1
ATOM 3241 C C . GLU B 1 71 ? 76.938 53.116 -16.764 1.00 27.29 69 GLU B C 1
ATOM 3242 O O . GLU B 1 71 ? 76.369 53.270 -17.848 1.00 25.12 69 GLU B O 1
ATOM 3248 N N . ALA B 1 72 ? 78.253 53.243 -16.618 1.00 26.97 70 ALA B N 1
ATOM 3249 C CA . ALA B 1 72 ? 79.113 53.556 -17.755 1.00 28.12 70 ALA B CA 1
ATOM 3250 C C . ALA B 1 72 ? 79.052 52.445 -18.798 1.00 21.91 70 ALA B C 1
ATOM 3251 O O . ALA B 1 72 ? 78.962 52.709 -19.999 1.00 21.68 70 ALA B O 1
ATOM 3253 N N . MET B 1 73 ? 79.100 51.202 -18.329 1.00 21.89 71 MET B N 1
ATOM 3254 C CA . MET B 1 73 ? 79.025 50.045 -19.212 1.00 24.44 71 MET B CA 1
ATOM 3255 C C . MET B 1 73 ? 77.696 50.007 -19.956 1.00 21.85 71 MET B C 1
ATOM 3256 O O . MET B 1 73 ? 77.653 49.755 -21.160 1.00 22.28 71 MET B O 1
ATOM 3261 N N . MET B 1 74 ? 76.606 50.255 -19.238 1.00 22.56 72 MET B N 1
ATOM 3262 C CA . MET B 1 74 ? 75.283 50.188 -19.849 1.00 21.03 72 MET B CA 1
ATOM 3263 C C . MET B 1 74 ? 75.029 51.364 -20.803 1.00 20.16 72 MET B C 1
ATOM 3264 O O . MET B 1 74 ? 74.082 51.345 -21.590 1.00 19.21 72 MET B O 1
ATOM 3269 N N . ASP B 1 75 ? 75.895 52.372 -20.762 1.00 19.94 73 ASP B N 1
ATOM 3270 C CA . ASP B 1 75 ? 75.746 53.519 -21.655 1.00 26.69 73 ASP B CA 1
ATOM 3271 C C . ASP B 1 75 ? 76.332 53.252 -23.044 1.00 26.23 73 ASP B C 1
ATOM 3272 O O . ASP B 1 75 ? 76.052 53.986 -23.991 1.00 29.64 73 ASP B O 1
ATOM 3277 N N . ALA B 1 76 ? 77.136 52.202 -23.169 1.00 22.21 74 ALA B N 1
ATOM 3278 C CA . ALA B 1 76 ? 77.812 51.921 -24.437 1.00 27.13 74 ALA B CA 1
ATOM 3279 C C . ALA B 1 76 ? 77.801 50.439 -24.810 1.00 22.39 74 ALA B C 1
ATOM 3280 O O . ALA B 1 76 ? 78.772 49.725 -24.575 1.00 22.53 74 ALA B O 1
ATOM 3282 N N . PRO B 1 77 ? 76.688 49.972 -25.394 1.00 22.67 75 PRO B N 1
ATOM 3283 C CA . PRO B 1 77 ? 76.554 48.589 -25.867 1.00 21.87 75 PRO B CA 1
ATOM 3284 C C . PRO B 1 77 ? 77.446 48.319 -27.084 1.00 21.60 75 PRO B C 1
ATOM 3285 O O . PRO B 1 77 ? 77.813 49.265 -27.780 1.00 24.55 75 PRO B O 1
ATOM 3289 N N . PRO B 1 78 ? 77.769 47.044 -27.348 1.00 22.55 76 PRO B N 1
ATOM 3290 C CA . PRO B 1 78 ? 77.268 45.927 -26.550 1.00 21.28 76 PRO B CA 1
ATOM 3291 C C . PRO B 1 78 ? 77.957 45.843 -25.195 1.00 22.70 76 PRO B C 1
ATOM 3292 O O . PRO B 1 78 ? 79.115 46.243 -25.043 1.00 22.97 76 PRO B O 1
ATOM 3296 N N . PHE B 1 79 ? 77.224 45.344 -24.209 1.00 19.40 77 PHE B N 1
ATOM 3297 C CA . PHE B 1 79 ? 77.769 45.164 -22.877 1.00 19.19 77 PHE B CA 1
ATOM 3298 C C . PHE B 1 79 ? 77.250 43.877 -22.263 1.00 20.21 77 PHE B C 1
ATOM 3299 O O . PHE B 1 79 ? 76.232 43.325 -22.695 1.00 18.35 77 PHE B O 1
ATOM 3307 N N . GLU B 1 80 ? 77.967 43.402 -21.251 1.00 20.47 78 GLU B N 1
ATOM 3308 C CA . GLU B 1 80 ? 77.508 42.293 -20.437 1.00 21.05 78 GLU B CA 1
ATOM 3309 C C . GLU B 1 80 ? 78.105 42.436 -19.048 1.00 23.13 78 GLU B C 1
ATOM 3310 O O . GLU B 1 80 ? 79.325 42.376 -18.875 1.00 26.92 78 GLU B O 1
ATOM 3316 N N . LEU B 1 81 ? 77.239 42.670 -18.070 1.00 17.61 79 LEU B N 1
ATOM 3317 C CA . LEU B 1 81 ? 77.659 42.854 -16.691 1.00 20.11 79 LEU B CA 1
ATOM 3318 C C . LEU B 1 81 ? 77.771 41.499 -16.024 1.00 19.27 79 LEU B C 1
ATOM 3319 O O . LEU B 1 81 ? 76.944 40.624 -16.254 1.00 21.11 79 LEU B O 1
ATOM 3324 N N . PRO B 1 82 ? 78.798 41.318 -15.183 1.00 20.83 80 PRO B N 1
ATOM 3325 C CA . PRO B 1 82 ? 78.928 40.032 -14.496 1.00 19.77 80 PRO B CA 1
ATOM 3326 C C . PRO B 1 82 ? 77.840 39.855 -13.440 1.00 19.13 80 PRO B C 1
ATOM 3327 O O . PRO B 1 82 ? 77.315 40.840 -12.925 1.00 21.99 80 PRO B O 1
ATOM 3331 N N . LEU B 1 83 ? 77.511 38.610 -13.128 1.00 15.88 81 LEU B N 1
ATOM 3332 C CA . LEU B 1 83 ? 76.549 38.329 -12.071 1.00 16.48 81 LEU B CA 1
ATOM 3333 C C . LEU B 1 83 ? 77.254 38.466 -10.724 1.00 20.86 81 LEU B C 1
ATOM 3334 O O . LEU B 1 83 ? 78.405 38.051 -10.581 1.00 22.98 81 LEU B O 1
ATOM 3339 N N . PRO B 1 84 ? 76.573 39.063 -9.738 1.00 17.55 82 PRO B N 1
ATOM 3340 C CA . PRO B 1 84 ? 77.112 39.137 -8.377 1.00 17.38 82 PRO B CA 1
ATOM 3341 C C . PRO B 1 84 ? 77.063 37.771 -7.711 1.00 17.17 82 PRO B C 1
ATOM 3342 O O . PRO B 1 84 ? 76.378 36.866 -8.183 1.00 18.39 82 PRO B O 1
ATOM 3346 N N . PRO B 1 85 ? 77.789 37.615 -6.600 1.00 16.26 83 PRO B N 1
ATOM 3347 C CA . PRO B 1 85 ? 77.706 36.352 -5.862 1.00 17.30 83 PRO B CA 1
ATOM 3348 C C . PRO B 1 85 ? 76.343 36.181 -5.197 1.00 17.30 83 PRO B C 1
ATOM 3349 O O . PRO B 1 85 ? 75.652 37.168 -4.936 1.00 16.73 83 PRO B O 1
ATOM 3353 N N . MET B 1 86 ? 75.976 34.936 -4.920 1.00 16.11 84 MET B N 1
ATOM 3354 C CA . MET B 1 86 ? 74.735 34.624 -4.218 1.00 15.77 84 MET B CA 1
ATOM 3355 C C . MET B 1 86 ? 74.763 35.251 -2.816 1.00 17.28 84 MET B C 1
ATOM 3356 O O . MET B 1 86 ? 75.806 35.280 -2.162 1.00 20.57 84 MET B O 1
ATOM 3361 N N . ILE B 1 87 ? 73.620 35.779 -2.381 1.00 16.68 85 ILE B N 1
ATOM 3362 C CA . ILE B 1 87 ? 73.435 36.252 -1.009 1.00 17.10 85 ILE B CA 1
ATOM 3363 C C . ILE B 1 87 ? 72.551 35.259 -0.256 1.00 19.04 85 ILE B C 1
ATOM 3364 O O . ILE B 1 87 ? 71.464 34.932 -0.708 1.00 19.63 85 ILE B O 1
ATOM 3369 N N . ARG B 1 88 ? 73.018 34.756 0.882 1.00 20.70 86 ARG B N 1
ATOM 3370 C CA . ARG B 1 88 ? 72.232 33.757 1.607 1.00 23.14 86 ARG B CA 1
ATOM 3371 C C . ARG B 1 88 ? 71.249 34.400 2.589 1.00 16.98 86 ARG B C 1
ATOM 3372 O O . ARG B 1 88 ? 71.346 35.596 2.887 1.00 15.84 86 ARG B O 1
ATOM 3380 N N . ALA B 1 89 ? 70.307 33.602 3.077 1.00 17.39 87 ALA B N 1
ATOM 3381 C CA . ALA B 1 89 ? 69.192 34.119 3.869 1.00 14.78 87 ALA B CA 1
ATOM 3382 C C . ALA B 1 89 ? 69.653 34.862 5.124 1.00 15.98 87 ALA B C 1
ATOM 3383 O O . ALA B 1 89 ? 69.090 35.887 5.490 1.00 14.37 87 ALA B O 1
ATOM 3385 N N . GLU B 1 90 ? 70.688 34.351 5.781 1.00 17.46 88 GLU B N 1
ATOM 3386 C CA . GLU B 1 90 ? 71.188 34.986 6.991 1.00 17.97 88 GLU B CA 1
ATOM 3387 C C . GLU B 1 90 ? 71.544 36.452 6.742 1.00 15.92 88 GLU B C 1
ATOM 3388 O O . GLU B 1 90 ? 71.309 37.313 7.588 1.00 16.33 88 GLU B O 1
ATOM 3394 N N . GLN B 1 91 ? 72.095 36.752 5.568 1.00 15.29 89 GLN B N 1
ATOM 3395 C CA . GLN B 1 91 ? 72.474 38.124 5.252 1.00 15.85 89 GLN B CA 1
ATOM 3396 C C . GLN B 1 91 ? 71.327 38.912 4.619 1.00 14.03 89 GLN B C 1
ATOM 3397 O O . GLN B 1 91 ? 71.222 40.121 4.797 1.00 15.69 89 GLN B O 1
ATOM 3403 N N . ALA B 1 92 ? 70.462 38.230 3.873 1.00 14.12 90 ALA B N 1
ATOM 3404 C CA . ALA B 1 92 ? 69.358 38.915 3.210 1.00 12.91 90 ALA B CA 1
ATOM 3405 C C . ALA B 1 92 ? 68.221 39.285 4.151 1.00 10.35 90 ALA B C 1
ATOM 3406 O O . ALA B 1 92 ? 67.569 40.323 3.981 1.00 12.25 90 ALA B O 1
ATOM 3408 N N . GLN B 1 93 ? 67.975 38.440 5.143 1.00 11.96 91 GLN B N 1
ATOM 3409 C CA . GLN B 1 93 ? 66.802 38.628 5.984 1.00 9.59 91 GLN B CA 1
ATOM 3410 C C . GLN B 1 93 ? 66.751 39.980 6.714 1.00 9.54 91 GLN B C 1
ATOM 3411 O O . GLN B 1 93 ? 65.711 40.626 6.715 1.00 11.50 91 GLN B O 1
ATOM 3417 N N . PRO B 1 94 ? 67.860 40.424 7.335 1.00 11.00 92 PRO B N 1
ATOM 3418 C CA . PRO B 1 94 ? 67.776 41.731 7.996 1.00 11.55 92 PRO B CA 1
ATOM 3419 C C . PRO B 1 94 ? 67.455 42.861 7.011 1.00 11.01 92 PRO B C 1
ATOM 3420 O O . PRO B 1 94 ? 66.744 43.804 7.366 1.00 11.94 92 PRO B O 1
ATOM 3424 N N . VAL B 1 95 ? 67.953 42.763 5.783 1.00 10.80 93 VAL B N 1
ATOM 3425 C CA . VAL B 1 95 ? 67.700 43.823 4.807 1.00 11.91 93 VAL B CA 1
ATOM 3426 C C . VAL B 1 95 ? 66.236 43.774 4.355 1.00 11.49 93 VAL B C 1
ATOM 3427 O O . VAL B 1 95 ? 65.556 44.799 4.289 1.00 10.59 93 VAL B O 1
ATOM 3431 N N . ALA B 1 96 ? 65.739 42.569 4.098 1.00 10.60 94 ALA B N 1
ATOM 3432 C CA . ALA B 1 96 ? 64.344 42.408 3.736 1.00 10.11 94 ALA B CA 1
ATOM 3433 C C . ALA B 1 96 ? 63.418 42.887 4.850 1.00 9.99 94 ALA B C 1
ATOM 3434 O O . ALA B 1 96 ? 62.415 43.547 4.578 1.00 10.75 94 ALA B O 1
ATOM 3436 N N . LEU B 1 97 ? 63.737 42.546 6.101 1.00 11.01 95 LEU B N 1
ATOM 3437 C CA . LEU B 1 97 ? 62.942 43.025 7.235 1.00 11.12 95 LEU B CA 1
ATOM 3438 C C . LEU B 1 97 ? 62.965 44.543 7.342 1.00 10.48 95 LEU B C 1
ATOM 3439 O O . LEU B 1 97 ? 61.939 45.153 7.638 1.00 11.44 95 LEU B O 1
ATOM 3444 N N . ALA B 1 98 ? 64.121 45.158 7.105 1.00 10.73 96 ALA B N 1
ATOM 3445 C CA . ALA B 1 98 ? 64.198 46.614 7.154 1.00 11.69 96 ALA B CA 1
ATOM 3446 C C . ALA B 1 98 ? 63.257 47.228 6.124 1.00 9.45 96 ALA B C 1
ATOM 3447 O O . ALA B 1 98 ? 62.492 48.139 6.430 1.00 11.04 96 ALA B O 1
ATOM 3449 N N . MET B 1 99 ? 63.292 46.710 4.902 1.00 10.90 97 MET B N 1
ATOM 3450 C CA . MET B 1 99 ? 62.459 47.265 3.844 1.00 11.23 97 MET B CA 1
ATOM 3451 C C . MET B 1 99 ? 60.963 46.998 4.100 1.00 9.93 97 MET B C 1
ATOM 3452 O O . MET B 1 99 ? 60.125 47.879 3.920 1.00 10.70 97 MET B O 1
ATOM 3457 N N . ALA B 1 100 ? 60.623 45.786 4.535 1.00 9.21 98 ALA B N 1
ATOM 3458 C CA . ALA B 1 100 ? 59.236 45.496 4.885 1.00 9.20 98 ALA B CA 1
ATOM 3459 C C . ALA B 1 100 ? 58.765 46.400 6.013 1.00 10.05 98 ALA B C 1
ATOM 3460 O O . ALA B 1 100 ? 57.619 46.842 6.028 1.00 9.71 98 ALA B O 1
ATOM 3462 N N . GLY B 1 101 ? 59.658 46.675 6.960 1.00 9.67 99 GLY B N 1
ATOM 3463 C CA . GLY B 1 101 ? 59.333 47.566 8.053 1.00 11.90 99 GLY B CA 1
ATOM 3464 C C . GLY B 1 101 ? 59.062 48.986 7.594 1.00 11.84 99 GLY B C 1
ATOM 3465 O O . GLY B 1 101 ? 58.166 49.648 8.122 1.00 12.27 99 GLY B O 1
ATOM 3466 N N . HIS B 1 102 ? 59.840 49.462 6.625 1.00 10.77 100 HIS B N 1
ATOM 3467 C CA . HIS B 1 102 ? 59.589 50.784 6.039 1.00 10.62 100 HIS B CA 1
ATOM 3468 C C . HIS B 1 102 ? 58.236 50.841 5.336 1.00 11.13 100 HIS B C 1
ATOM 3469 O O . HIS B 1 102 ? 57.538 51.848 5.411 1.00 10.94 100 HIS B O 1
ATOM 3476 N N . LEU B 1 103 ? 57.850 49.754 4.672 1.00 10.04 101 LEU B N 1
ATOM 3477 C CA . LEU B 1 103 ? 56.567 49.734 3.987 1.00 9.89 101 LEU B CA 1
ATOM 3478 C C . LEU B 1 103 ? 55.407 49.866 4.970 1.00 11.04 101 LEU B C 1
ATOM 3479 O O . LEU B 1 103 ? 54.471 50.641 4.740 1.00 12.18 101 LEU B O 1
ATOM 3484 N N . LEU B 1 104 ? 55.461 49.119 6.074 1.00 9.82 102 LEU B N 1
ATOM 3485 C CA . LEU B 1 104 ? 54.407 49.229 7.078 1.00 12.25 102 LEU B CA 1
ATOM 3486 C C . LEU B 1 104 ? 54.414 50.619 7.695 1.00 10.99 102 LEU B C 1
ATOM 3487 O O . LEU B 1 104 ? 53.358 51.190 7.974 1.00 13.25 102 LEU B O 1
ATOM 3492 N N . TRP B 1 105 ? 55.608 51.157 7.921 1.00 11.31 103 TRP B N 1
ATOM 3493 C CA . TRP B 1 105 ? 55.725 52.502 8.466 1.00 12.34 103 TRP B CA 1
ATOM 3494 C C . TRP B 1 105 ? 55.077 53.530 7.535 1.00 12.46 103 TRP B C 1
ATOM 3495 O O . TRP B 1 105 ? 54.374 54.431 8.001 1.00 13.15 103 TRP B O 1
ATOM 3506 N N . MET B 1 106 ? 55.277 53.380 6.223 1.00 11.53 104 MET B N 1
ATOM 3507 C CA . MET B 1 106 ? 54.662 54.292 5.254 1.00 12.41 104 MET B CA 1
ATOM 3508 C C . MET B 1 106 ? 53.160 54.404 5.488 1.00 13.76 104 MET B C 1
ATOM 3509 O O . MET B 1 106 ? 52.584 55.494 5.407 1.00 13.06 104 MET B O 1
ATOM 3514 N N . GLU B 1 107 ? 52.517 53.275 5.765 1.00 11.73 105 GLU B N 1
ATOM 3515 C CA . GLU B 1 107 ? 51.087 53.288 6.014 1.00 12.91 105 GLU B CA 1
ATOM 3516 C C . GLU B 1 107 ? 50.755 53.969 7.343 1.00 15.42 105 GLU B C 1
ATOM 3517 O O . GLU B 1 107 ? 49.827 54.771 7.427 1.00 14.67 105 GLU B O 1
ATOM 3523 N N . ARG B 1 108 ? 51.496 53.639 8.392 1.00 13.48 106 ARG B N 1
ATOM 3524 C CA . ARG B 1 108 ? 51.267 54.309 9.670 1.00 15.42 106 ARG B CA 1
ATOM 3525 C C . ARG B 1 108 ? 51.414 55.818 9.520 1.00 16.03 106 ARG B C 1
ATOM 3526 O O . ARG B 1 108 ? 50.610 56.573 10.054 1.00 18.86 106 ARG B O 1
ATOM 3534 N N . ALA B 1 109 ? 52.435 56.258 8.794 1.00 14.20 107 ALA B N 1
ATOM 3535 C CA . ALA B 1 109 ? 52.755 57.686 8.709 1.00 14.98 107 ALA B CA 1
ATOM 3536 C C . ALA B 1 109 ? 51.823 58.477 7.799 1.00 20.10 107 ALA B C 1
ATOM 3537 O O . ALA B 1 109 ? 51.684 59.693 7.946 1.00 20.01 107 ALA B O 1
ATOM 3539 N N . ALA B 1 110 ? 51.197 57.803 6.847 1.00 18.72 108 ALA B N 1
ATOM 3540 C CA . ALA B 1 110 ? 50.377 58.513 5.872 1.00 19.26 108 ALA B CA 1
ATOM 3541 C C . ALA B 1 110 ? 48.960 58.705 6.386 1.00 24.07 108 ALA B C 1
ATOM 3542 O O . ALA B 1 110 ? 48.162 59.426 5.784 1.00 27.32 108 ALA B O 1
ATOM 3544 N N . ARG B 1 111 ? 48.656 58.055 7.507 1.00 26.39 109 ARG B N 1
ATOM 3545 C CA . ARG B 1 111 ? 47.384 58.250 8.190 1.00 28.27 109 ARG B CA 1
ATOM 3546 C C . ARG B 1 111 ? 46.177 58.154 7.256 1.00 27.84 109 ARG B C 1
ATOM 3547 O O . ARG B 1 111 ? 45.399 59.095 7.128 1.00 30.28 109 ARG B O 1
ATOM 3555 N N . GLY B 1 112 ? 46.032 57.008 6.601 1.00 26.86 110 GLY B N 1
ATOM 3556 C CA . GLY B 1 112 ? 44.879 56.752 5.759 1.00 23.89 110 GLY B CA 1
ATOM 3557 C C . GLY B 1 112 ? 45.017 57.069 4.276 1.00 26.55 110 GLY B C 1
ATOM 3558 O O . GLY B 1 112 ? 44.131 56.735 3.496 1.00 29.93 110 GLY B O 1
ATOM 3559 N N . ARG B 1 113 ? 46.120 57.700 3.879 1.00 20.20 111 ARG B N 1
ATOM 3560 C CA . ARG B 1 113 ? 46.316 58.098 2.483 1.00 18.49 111 ARG B CA 1
ATOM 3561 C C . ARG B 1 113 ? 47.049 57.028 1.676 1.00 14.88 111 ARG B C 1
ATOM 3562 O O . ARG B 1 113 ? 47.120 57.107 0.447 1.00 15.72 111 ARG B O 1
ATOM 3570 N N . PHE B 1 114 ? 47.601 56.048 2.386 1.00 15.51 112 PHE B N 1
ATOM 3571 C CA . PHE B 1 114 ? 48.305 54.917 1.787 1.00 14.32 112 PHE B CA 1
ATOM 3572 C C . PHE B 1 114 ? 47.914 53.654 2.552 1.00 14.34 112 PHE B C 1
ATOM 3573 O O . PHE B 1 114 ? 47.811 53.674 3.781 1.00 16.25 112 PHE B O 1
ATOM 3581 N N . LYS B 1 115 ? 47.672 52.564 1.835 1.00 13.16 113 LYS B N 1
ATOM 3582 C CA . LYS B 1 115 ? 47.317 51.302 2.481 1.00 13.18 113 LYS B CA 1
ATOM 3583 C C . LYS B 1 115 ? 48.050 50.136 1.849 1.00 13.55 113 LYS B C 1
ATOM 3584 O O . LYS B 1 115 ? 48.017 49.970 0.633 1.00 12.31 113 LYS B O 1
ATOM 3590 N N . VAL B 1 116 ? 48.684 49.314 2.679 1.00 12.57 114 VAL B N 1
ATOM 3591 C CA . VAL B 1 116 ? 49.237 48.049 2.207 1.00 13.53 114 VAL B CA 1
ATOM 3592 C C . VAL B 1 116 ? 48.084 47.062 2.057 1.00 14.51 114 VAL B C 1
ATOM 3593 O O . VAL B 1 116 ? 47.401 46.733 3.030 1.00 15.24 114 VAL B O 1
ATOM 3597 N N . CYS B 1 117 ? 47.852 46.611 0.828 1.00 11.94 115 CYS B N 1
ATOM 3598 C CA . CYS B 1 117 ? 46.721 45.740 0.529 1.00 12.24 115 CYS B CA 1
ATOM 3599 C C . CYS B 1 117 ? 47.114 44.276 0.448 1.00 13.06 115 CYS B C 1
ATOM 3600 O O . CYS B 1 117 ? 48.172 43.928 -0.073 1.00 15.04 115 CYS B O 1
ATOM 3603 N N . ARG B 1 118 ? 46.233 43.420 0.955 1.00 13.35 116 ARG B N 1
ATOM 3604 C CA . ARG B 1 118 ? 46.480 41.986 1.004 1.00 13.08 116 ARG B CA 1
ATOM 3605 C C . ARG B 1 118 ? 45.482 41.203 0.156 1.00 17.13 116 ARG B C 1
ATOM 3606 O O . ARG B 1 118 ? 45.635 39.990 -0.031 1.00 17.88 116 ARG B O 1
ATOM 3614 N N . THR B 1 119 ? 44.457 41.893 -0.349 1.00 15.53 117 THR B N 1
ATOM 3615 C CA . THR B 1 119 ? 43.437 41.266 -1.191 1.00 16.58 117 THR B CA 1
ATOM 3616 C C . THR B 1 119 ? 43.075 42.159 -2.367 1.00 15.53 117 THR B C 1
ATOM 3617 O O . THR B 1 119 ? 43.285 43.372 -2.327 1.00 15.68 117 THR B O 1
ATOM 3621 N N . ALA B 1 120 ? 42.502 41.558 -3.405 1.00 17.13 118 ALA B N 1
ATOM 3622 C CA . ALA B 1 120 ? 42.067 42.313 -4.568 1.00 16.98 118 ALA B CA 1
ATOM 3623 C C . ALA B 1 120 ? 40.962 43.297 -4.193 1.00 16.41 118 ALA B C 1
ATOM 3624 O O . ALA B 1 120 ? 40.922 44.419 -4.695 1.00 16.70 118 ALA B O 1
ATOM 3626 N N . ALA B 1 121 ? 40.068 42.873 -3.308 1.00 16.27 119 ALA B N 1
ATOM 3627 C CA . ALA B 1 121 ? 38.998 43.746 -2.852 1.00 16.83 119 ALA B CA 1
ATOM 3628 C C . ALA B 1 121 ? 39.556 45.001 -2.184 1.00 15.08 119 ALA B C 1
ATOM 3629 O O . ALA B 1 121 ? 39.040 46.097 -2.386 1.00 17.50 119 ALA B O 1
ATOM 3631 N N . GLU B 1 122 ? 40.606 44.846 -1.381 1.00 14.84 120 GLU B N 1
ATOM 3632 C CA . GLU B 1 122 ? 41.237 46.009 -0.764 1.00 15.53 120 GLU B CA 1
ATOM 3633 C C . GLU B 1 122 ? 41.817 46.969 -1.801 1.00 15.50 120 GLU B C 1
ATOM 3634 O O . GLU B 1 122 ? 41.643 48.184 -1.707 1.00 15.03 120 GLU B O 1
ATOM 3640 N N . VAL B 1 123 ? 42.513 46.422 -2.791 1.00 14.88 121 VAL B N 1
ATOM 3641 C CA . VAL B 1 123 ? 43.042 47.243 -3.876 1.00 14.49 121 VAL B CA 1
ATOM 3642 C C . VAL B 1 123 ? 41.936 48.031 -4.593 1.00 14.35 121 VAL B C 1
ATOM 3643 O O . VAL B 1 123 ? 42.066 49.238 -4.818 1.00 15.91 121 VAL B O 1
ATOM 3647 N N . ARG B 1 124 ? 40.852 47.350 -4.947 1.00 15.83 122 ARG B N 1
ATOM 3648 C CA . ARG B 1 124 ? 39.754 48.020 -5.644 1.00 16.00 122 ARG B CA 1
ATOM 3649 C C . ARG B 1 124 ? 39.069 49.071 -4.774 1.00 17.37 122 ARG B C 1
ATOM 3650 O O . ARG B 1 124 ? 38.638 50.110 -5.278 1.00 18.32 122 ARG B O 1
ATOM 3658 N N . SER B 1 125 ? 38.985 48.812 -3.473 1.00 15.63 123 SER B N 1
ATOM 3659 C CA . SER B 1 125 ? 38.392 49.773 -2.551 1.00 17.38 123 SER B CA 1
ATOM 3660 C C . SER B 1 125 ? 39.270 51.019 -2.505 1.00 18.33 123 SER B C 1
ATOM 3661 O O . SER B 1 125 ? 38.788 52.148 -2.577 1.00 17.95 123 SER B O 1
ATOM 3664 N N . CYS B 1 126 ? 40.578 50.811 -2.415 1.00 14.81 124 CYS B N 1
ATOM 3665 C CA . CYS B 1 126 ? 41.494 51.939 -2.418 1.00 16.27 124 CYS B CA 1
ATOM 3666 C C . CYS B 1 126 ? 41.330 52.755 -3.684 1.00 16.27 124 CYS B C 1
ATOM 3667 O O . CYS B 1 126 ? 41.348 53.986 -3.646 1.00 15.96 124 CYS B O 1
ATOM 3670 N N . HIS B 1 127 ? 41.168 52.066 -4.808 1.00 16.59 125 HIS B N 1
ATOM 3671 C CA . HIS B 1 127 ? 41.043 52.763 -6.078 1.00 17.46 125 HIS B CA 1
ATOM 3672 C C . HIS B 1 127 ? 39.819 53.673 -6.053 1.00 18.20 125 HIS B C 1
ATOM 3673 O O . HIS B 1 127 ? 39.905 54.850 -6.405 1.00 19.89 125 HIS B O 1
ATOM 3680 N N . ALA B 1 128 ? 38.690 53.121 -5.624 1.00 19.27 126 ALA B N 1
ATOM 3681 C CA . ALA B 1 128 ? 37.442 53.878 -5.549 1.00 20.26 126 ALA B CA 1
ATOM 3682 C C . ALA B 1 128 ? 37.550 55.067 -4.600 1.00 21.27 126 ALA B C 1
ATOM 3683 O O . ALA B 1 128 ? 36.985 56.135 -4.863 1.00 22.23 126 ALA B O 1
ATOM 3685 N N . ASP B 1 129 ? 38.284 54.880 -3.507 1.00 20.08 127 ASP B N 1
ATOM 3686 C CA . ASP B 1 129 ? 38.392 55.886 -2.452 1.00 19.93 127 ASP B CA 1
ATOM 3687 C C . ASP B 1 129 ? 39.518 56.892 -2.664 1.00 19.96 127 ASP B C 1
ATOM 3688 O O . ASP B 1 129 ? 39.672 57.825 -1.875 1.00 23.29 127 ASP B O 1
ATOM 3693 N N . GLY B 1 130 ? 40.320 56.690 -3.705 1.00 17.14 128 GLY B N 1
ATOM 3694 C CA . GLY B 1 130 ? 41.463 57.552 -3.950 1.00 21.73 128 GLY B CA 1
ATOM 3695 C C . GLY B 1 130 ? 42.593 57.412 -2.942 1.00 21.28 128 GLY B C 1
ATOM 3696 O O . GLY B 1 130 ? 43.398 58.327 -2.768 1.00 23.54 128 GLY B O 1
ATOM 3697 N N . ILE B 1 131 ? 42.646 56.269 -2.265 1.00 18.50 129 ILE B N 1
ATOM 3698 C CA . ILE B 1 131 ? 43.735 55.959 -1.348 1.00 17.87 129 ILE B CA 1
ATOM 3699 C C . ILE B 1 131 ? 44.822 55.212 -2.116 1.00 15.21 129 ILE B C 1
ATOM 3700 O O . ILE B 1 131 ? 44.523 54.275 -2.849 1.00 15.42 129 ILE B O 1
ATOM 3705 N N . VAL B 1 132 ? 46.074 55.627 -1.965 1.00 13.05 130 VAL B N 1
ATOM 3706 C CA . VAL B 1 132 ? 47.155 54.952 -2.681 1.00 14.23 130 VAL B CA 1
ATOM 3707 C C . VAL B 1 132 ? 47.354 53.550 -2.123 1.00 14.30 130 VAL B C 1
ATOM 3708 O O . VAL B 1 132 ? 47.494 53.368 -0.907 1.00 12.63 130 VAL B O 1
ATOM 3712 N N . SER B 1 133 ? 47.346 52.557 -3.008 1.00 11.09 131 SER B N 1
ATOM 3713 C CA . SER B 1 133 ? 47.491 51.164 -2.590 1.00 12.37 131 SER B CA 1
ATOM 3714 C C . SER B 1 133 ? 48.929 50.680 -2.754 1.00 11.68 131 SER B C 1
ATOM 3715 O O . SER B 1 133 ? 49.675 51.164 -3.613 1.00 12.10 131 SER B O 1
ATOM 3718 N N . GLY B 1 134 ? 49.322 49.727 -1.920 1.00 12.16 132 GLY B N 1
ATOM 3719 C CA . GLY B 1 134 ? 50.635 49.124 -2.059 1.00 12.54 132 GLY B CA 1
ATOM 3720 C C . GLY B 1 134 ? 50.563 47.623 -1.885 1.00 10.47 132 GLY B C 1
ATOM 3721 O O . GLY B 1 134 ? 49.918 47.133 -0.952 1.00 13.85 132 GLY B O 1
ATOM 3722 N N . ILE B 1 135 ? 51.233 46.882 -2.764 1.00 9.81 133 ILE B N 1
ATOM 3723 C CA . ILE B 1 135 ? 51.388 45.445 -2.597 1.00 9.77 133 ILE B CA 1
ATOM 3724 C C . ILE B 1 135 ? 52.824 45.164 -2.176 1.00 11.71 133 ILE B C 1
ATOM 3725 O O . ILE B 1 135 ? 53.769 45.640 -2.810 1.00 11.52 133 ILE B O 1
ATOM 3730 N N . MET B 1 136 ? 52.991 44.412 -1.094 1.00 9.85 134 MET B N 1
ATOM 3731 C CA . MET B 1 136 ? 54.324 44.002 -0.658 1.00 11.96 134 MET B CA 1
ATOM 3732 C C . MET B 1 136 ? 54.860 42.927 -1.605 1.00 11.84 134 MET B C 1
ATOM 3733 O O . MET B 1 136 ? 54.275 41.846 -1.738 1.00 10.42 134 MET B O 1
ATOM 3738 N N . HIS B 1 137 ? 55.967 43.248 -2.271 1.00 9.97 135 HIS B N 1
ATOM 3739 C CA . HIS B 1 137 ? 56.594 42.390 -3.263 1.00 9.79 135 HIS B CA 1
ATOM 3740 C C . HIS B 1 137 ? 58.048 42.121 -2.901 1.00 10.39 135 HIS B C 1
ATOM 3741 O O . HIS B 1 137 ? 58.738 43.010 -2.446 1.00 11.11 135 HIS B O 1
ATOM 3748 N N . MET B 1 138 ? 58.518 40.900 -3.136 1.00 8.97 136 MET B N 1
ATOM 3749 C CA . MET B 1 138 ? 59.917 40.563 -2.915 1.00 10.43 136 MET B CA 1
ATOM 3750 C C . MET B 1 138 ? 60.568 40.291 -4.273 1.00 10.38 136 MET B C 1
ATOM 3751 O O . MET B 1 138 ? 60.118 39.412 -5.007 1.00 11.39 136 MET B O 1
ATOM 3756 N N . GLU B 1 139 ? 61.595 41.076 -4.606 1.00 9.84 137 GLU B N 1
ATOM 3757 C CA . GLU B 1 139 ? 62.319 40.949 -5.865 1.00 11.81 137 GLU B CA 1
ATOM 3758 C C . GLU B 1 139 ? 63.606 40.184 -5.609 1.00 11.98 137 GLU B C 1
ATOM 3759 O O . GLU B 1 139 ? 64.611 40.759 -5.187 1.00 12.13 137 GLU B O 1
ATOM 3765 N N . GLY B 1 140 ? 63.575 38.888 -5.885 1.00 11.26 138 GLY B N 1
ATOM 3766 C CA . GLY B 1 140 ? 64.645 37.998 -5.466 1.00 11.06 138 GLY B CA 1
ATOM 3767 C C . GLY B 1 140 ? 64.275 37.388 -4.132 1.00 12.82 138 GLY B C 1
ATOM 3768 O O . GLY B 1 140 ? 63.924 38.114 -3.205 1.00 14.43 138 GLY B O 1
ATOM 3769 N N . ALA B 1 141 ? 64.339 36.064 -4.030 1.00 10.45 139 ALA B N 1
ATOM 3770 C CA . ALA B 1 141 ? 63.866 35.378 -2.830 1.00 11.71 139 ALA B CA 1
ATOM 3771 C C . ALA B 1 141 ? 64.982 34.996 -1.851 1.00 11.95 139 ALA B C 1
ATOM 3772 O O . ALA B 1 141 ? 64.856 34.019 -1.106 1.00 12.64 139 ALA B O 1
ATOM 3774 N N . GLU B 1 142 ? 66.068 35.759 -1.843 1.00 12.60 140 GLU B N 1
ATOM 3775 C CA . GLU B 1 142 ? 67.179 35.466 -0.931 1.00 12.91 140 GLU B CA 1
ATOM 3776 C C . GLU B 1 142 ? 66.775 35.390 0.540 1.00 12.47 140 GLU B C 1
ATOM 3777 O O . GLU B 1 142 ? 67.361 34.612 1.296 1.00 14.29 140 GLU B O 1
ATOM 3783 N N . ALA B 1 143 ? 65.786 36.181 0.949 1.00 10.92 141 ALA B N 1
ATOM 3784 C CA . ALA B 1 143 ? 65.346 36.157 2.344 1.00 10.80 141 ALA B CA 1
ATOM 3785 C C . ALA B 1 143 ? 64.557 34.899 2.701 1.00 11.44 141 ALA B C 1
ATOM 3786 O O . ALA B 1 143 ? 64.178 34.710 3.857 1.00 13.09 141 ALA B O 1
ATOM 3788 N N . ILE B 1 144 ? 64.294 34.054 1.706 1.00 13.37 142 ILE B N 1
ATOM 3789 C CA . ILE B 1 144 ? 63.600 32.791 1.937 1.00 12.15 142 ILE B CA 1
ATOM 3790 C C . ILE B 1 144 ? 64.604 31.645 1.876 1.00 10.89 142 ILE B C 1
ATOM 3791 O O . ILE B 1 144 ? 65.286 31.463 0.873 1.00 13.16 142 ILE B O 1
ATOM 3796 N N . GLY B 1 145 ? 64.732 30.882 2.957 1.00 12.91 143 GLY B N 1
ATOM 3797 C CA . GLY B 1 145 ? 65.598 29.719 2.910 1.00 13.12 143 GLY B CA 1
ATOM 3798 C C . GLY B 1 145 ? 65.051 28.632 2.001 1.00 12.36 143 GLY B C 1
ATOM 3799 O O . GLY B 1 145 ? 63.862 28.615 1.682 1.00 13.94 143 GLY B O 1
ATOM 3800 N N . ALA B 1 146 ? 65.921 27.714 1.588 1.00 15.59 144 ALA B N 1
ATOM 3801 C CA . ALA B 1 146 ? 65.504 26.591 0.746 1.00 16.07 144 ALA B CA 1
ATOM 3802 C C . ALA B 1 146 ? 64.383 25.765 1.393 1.00 13.99 144 ALA B C 1
ATOM 3803 O O . ALA B 1 146 ? 63.583 25.132 0.708 1.00 16.92 144 ALA B O 1
ATOM 3805 N N . ASP B 1 147 ? 64.323 25.796 2.721 1.00 17.89 145 ASP B N 1
ATOM 3806 C CA . ASP B 1 147 ? 63.294 25.097 3.482 1.00 16.42 145 ASP B CA 1
ATOM 3807 C C . ASP B 1 147 ? 61.898 25.727 3.330 1.00 16.26 145 ASP B C 1
ATOM 3808 O O . ASP B 1 147 ? 60.891 25.094 3.634 1.00 14.95 145 ASP B O 1
ATOM 3813 N N . LEU B 1 148 ? 61.868 26.989 2.892 1.00 12.61 146 LEU B N 1
ATOM 3814 C CA . LEU B 1 148 ? 60.642 27.779 2.676 1.00 13.77 146 LEU B CA 1
ATOM 3815 C C . LEU B 1 148 ? 59.934 28.287 3.932 1.00 12.93 146 LEU B C 1
ATOM 3816 O O . LEU B 1 148 ? 58.867 28.885 3.840 1.00 12.66 146 LEU B O 1
ATOM 3821 N N . ASP B 1 149 ? 60.511 28.052 5.108 1.00 12.01 147 ASP B N 1
ATOM 3822 C CA . ASP B 1 149 ? 59.828 28.458 6.332 1.00 12.27 147 ASP B CA 1
ATOM 3823 C C . ASP B 1 149 ? 59.508 29.949 6.325 1.00 9.59 147 ASP B C 1
ATOM 3824 O O . ASP B 1 149 ? 58.440 30.367 6.773 1.00 11.45 147 ASP B O 1
ATOM 3829 N N . ALA B 1 150 ? 60.452 30.746 5.843 1.00 10.81 148 ALA B N 1
ATOM 3830 C CA . ALA B 1 150 ? 60.273 32.193 5.822 1.00 12.00 148 ALA B CA 1
ATOM 3831 C C . ALA B 1 150 ? 59.220 32.649 4.816 1.00 12.08 148 ALA B C 1
ATOM 3832 O O . ALA B 1 150 ? 58.679 33.737 4.940 1.00 12.07 148 ALA B O 1
ATOM 3834 N N . LEU B 1 151 ? 58.923 31.831 3.813 1.00 11.51 149 LEU B N 1
ATOM 3835 C CA . LEU B 1 151 ? 57.859 32.192 2.887 1.00 13.15 149 LEU B CA 1
ATOM 3836 C C . LEU B 1 151 ? 56.551 32.332 3.655 1.00 12.00 149 LEU B C 1
ATOM 3837 O O . LEU B 1 151 ? 55.792 33.281 3.460 1.00 12.78 149 LEU B O 1
ATOM 3842 N N . HIS B 1 152 ? 56.298 31.389 4.551 1.00 11.87 150 HIS B N 1
ATOM 3843 C CA . HIS B 1 152 ? 55.086 31.440 5.358 1.00 11.91 150 HIS B CA 1
ATOM 3844 C C . HIS B 1 152 ? 55.075 32.643 6.297 1.00 11.48 150 HIS B C 1
ATOM 3845 O O . HIS B 1 152 ? 54.033 33.280 6.495 1.00 12.39 150 HIS B O 1
ATOM 3852 N N . LEU B 1 153 ? 56.227 32.948 6.888 1.00 10.80 151 LEU B N 1
ATOM 3853 C CA . LEU B 1 153 ? 56.330 34.129 7.739 1.00 11.99 151 LEU B CA 1
ATOM 3854 C C . LEU B 1 153 ? 56.035 35.416 6.973 1.00 11.46 151 LEU B C 1
ATOM 3855 O O . LEU B 1 153 ? 55.206 36.220 7.400 1.00 12.85 151 LEU B O 1
ATOM 3860 N N . PHE B 1 154 ? 56.708 35.611 5.839 1.00 11.94 152 PHE B N 1
ATOM 3861 C CA . PHE B 1 154 ? 56.490 36.815 5.049 1.00 11.83 152 PHE B CA 1
ATOM 3862 C C . PHE B 1 154 ? 55.053 36.893 4.544 1.00 11.01 152 PHE B C 1
ATOM 3863 O O . PHE B 1 154 ? 54.449 37.962 4.569 1.00 11.94 152 PHE B O 1
ATOM 3871 N N . HIS B 1 155 ? 54.488 35.768 4.119 1.00 11.17 153 HIS B N 1
ATOM 3872 C CA . HIS B 1 155 ? 53.087 35.766 3.718 1.00 12.10 153 HIS B CA 1
ATOM 3873 C C . HIS B 1 155 ? 52.175 36.246 4.851 1.00 12.86 153 HIS B C 1
ATOM 3874 O O . HIS B 1 155 ? 51.237 37.017 4.619 1.00 13.56 153 HIS B O 1
ATOM 3881 N N . SER B 1 156 ? 52.469 35.798 6.072 1.00 13.08 154 SER B N 1
ATOM 3882 C CA . SER B 1 156 ? 51.659 36.140 7.233 1.00 13.88 154 SER B CA 1
ATOM 3883 C C . SER B 1 156 ? 51.661 37.635 7.514 1.00 16.99 154 SER B C 1
ATOM 3884 O O . SER B 1 156 ? 50.649 38.186 7.950 1.00 21.94 154 SER B O 1
ATOM 3887 N N . LEU B 1 157 ? 52.781 38.302 7.253 1.00 13.99 155 LEU B N 1
ATOM 3888 C CA . LEU B 1 157 ? 52.830 39.739 7.494 1.00 16.50 155 LEU B CA 1
ATOM 3889 C C . LEU B 1 157 ? 52.490 40.604 6.275 1.00 17.16 155 LEU B C 1
ATOM 3890 O O . LEU B 1 157 ? 52.574 41.826 6.340 1.00 18.26 155 LEU B O 1
ATOM 3895 N N . GLY B 1 158 ? 52.101 39.976 5.167 1.00 14.47 156 GLY B N 1
ATOM 3896 C CA . GLY B 1 158 ? 51.563 40.730 4.047 1.00 12.83 156 GLY B CA 1
ATOM 3897 C C . GLY B 1 158 ? 52.172 40.497 2.679 1.00 12.23 156 GLY B C 1
ATOM 3898 O O . GLY B 1 158 ? 51.705 41.075 1.717 1.00 12.71 156 GLY B O 1
ATOM 3899 N N . LEU B 1 159 ? 53.196 39.658 2.572 1.00 13.72 157 LEU B N 1
ATOM 3900 C CA . LEU B 1 159 ? 53.815 39.406 1.267 1.00 12.15 157 LEU B CA 1
ATOM 3901 C C . LEU B 1 159 ? 52.826 38.761 0.298 1.00 12.98 157 LEU B C 1
ATOM 3902 O O . LEU B 1 159 ? 52.242 37.716 0.602 1.00 10.79 157 LEU B O 1
ATOM 3907 N N . ARG B 1 160 ? 52.632 39.371 -0.871 1.00 11.58 158 ARG B N 1
ATOM 3908 C CA . ARG B 1 160 ? 51.651 38.844 -1.815 1.00 11.51 158 ARG B CA 1
ATOM 3909 C C . ARG B 1 160 ? 52.220 38.570 -3.200 1.00 10.93 158 ARG B C 1
ATOM 3910 O O . ARG B 1 160 ? 51.509 38.071 -4.086 1.00 11.41 158 ARG B O 1
ATOM 3918 N N . SER B 1 161 ? 53.497 38.886 -3.391 1.00 10.49 159 SER B N 1
ATOM 3919 C CA A SER B 1 161 ? 54.134 38.783 -4.699 0.60 10.77 159 SER B CA 1
ATOM 3920 C CA B SER B 1 161 ? 54.126 38.680 -4.688 0.40 10.78 159 SER B CA 1
ATOM 3921 C C . SER B 1 161 ? 55.619 38.477 -4.524 1.00 11.71 159 SER B C 1
ATOM 3922 O O . SER B 1 161 ? 56.255 39.046 -3.632 1.00 10.96 159 SER B O 1
ATOM 3927 N N . LEU B 1 162 ? 56.170 37.622 -5.377 1.00 9.15 160 LEU B N 1
ATOM 3928 C CA . LEU B 1 162 ? 57.563 37.217 -5.249 1.00 9.41 160 LEU B CA 1
ATOM 3929 C C . LEU B 1 162 ? 58.181 36.861 -6.599 1.00 12.10 160 LEU B C 1
ATOM 3930 O O . LEU B 1 162 ? 57.646 36.032 -7.336 1.00 11.11 160 LEU B O 1
ATOM 3935 N N . GLY B 1 163 ? 59.304 37.505 -6.909 1.00 10.86 161 GLY B N 1
ATOM 3936 C CA . GLY B 1 163 ? 60.151 37.072 -8.003 1.00 11.48 161 GLY B CA 1
ATOM 3937 C C . GLY B 1 163 ? 61.225 36.184 -7.406 1.00 11.31 161 GLY B C 1
ATOM 3938 O O . GLY B 1 163 ? 62.005 36.636 -6.570 1.00 12.18 161 GLY B O 1
ATOM 3939 N N . PRO B 1 164 ? 61.267 34.909 -7.802 1.00 11.92 162 PRO B N 1
ATOM 3940 C CA . PRO B 1 164 ? 62.258 34.007 -7.206 1.00 13.83 162 PRO B CA 1
ATOM 3941 C C . PRO B 1 164 ? 63.690 34.514 -7.326 1.00 13.89 162 PRO B C 1
ATOM 3942 O O . PRO B 1 164 ? 64.504 34.278 -6.428 1.00 13.44 162 PRO B O 1
ATOM 3946 N N . VAL B 1 165 ? 63.999 35.196 -8.418 1.00 11.76 163 VAL B N 1
ATOM 3947 C CA . VAL B 1 165 ? 65.335 35.741 -8.587 1.00 11.46 163 VAL B CA 1
ATOM 3948 C C . VAL B 1 165 ? 65.347 37.198 -9.017 1.00 10.68 163 VAL B C 1
ATOM 3949 O O . VAL B 1 165 ? 64.430 37.678 -9.701 1.00 11.26 163 VAL B O 1
ATOM 3953 N N . TRP B 1 166 ? 66.403 37.891 -8.607 1.00 10.13 164 TRP B N 1
ATOM 3954 C CA . TRP B 1 166 ? 66.831 39.109 -9.268 1.00 12.03 164 TRP B CA 1
ATOM 3955 C C . TRP B 1 166 ? 67.882 38.673 -10.302 1.00 9.28 164 TRP B C 1
ATOM 3956 O O . TRP B 1 166 ? 67.955 37.489 -10.643 1.00 12.80 164 TRP B O 1
ATOM 3967 N N . SER B 1 167 ? 68.693 39.604 -10.786 1.00 12.03 165 SER B N 1
ATOM 3968 C CA . SER B 1 167 ? 69.753 39.256 -11.736 1.00 12.40 165 SER B CA 1
ATOM 3969 C C . SER B 1 167 ? 71.004 38.794 -10.981 1.00 12.80 165 SER B C 1
ATOM 3970 O O . SER B 1 167 ? 72.037 39.465 -10.991 1.00 14.18 165 SER B O 1
ATOM 3973 N N . ARG B 1 168 ? 70.892 37.626 -10.354 1.00 13.86 166 ARG B N 1
ATOM 3974 C CA . ARG B 1 168 ? 71.875 37.141 -9.391 1.00 15.32 166 ARG B CA 1
ATOM 3975 C C . ARG B 1 168 ? 71.433 35.747 -8.969 1.00 16.27 166 ARG B C 1
ATOM 3976 O O . ARG B 1 168 ? 70.237 35.499 -8.798 1.00 13.69 166 ARG B O 1
ATOM 3984 N N . PRO B 1 169 ? 72.381 34.810 -8.817 1.00 14.98 167 PRO B N 1
ATOM 3985 C CA . PRO B 1 169 ? 71.954 33.441 -8.506 1.00 15.39 167 PRO B CA 1
ATOM 3986 C C . PRO B 1 169 ? 71.357 33.320 -7.099 1.00 15.73 167 PRO B C 1
ATOM 3987 O O . PRO B 1 169 ? 71.764 34.062 -6.200 1.00 14.48 167 PRO B O 1
ATOM 3991 N N . THR B 1 170 ? 70.414 32.396 -6.929 1.00 14.95 168 THR B N 1
ATOM 3992 C CA . THR B 1 170 ? 69.820 32.106 -5.624 1.00 16.13 168 THR B CA 1
ATOM 3993 C C . THR B 1 170 ? 69.741 30.595 -5.435 1.00 18.77 168 THR B C 1
ATOM 3994 O O . THR B 1 170 ? 70.019 29.831 -6.362 1.00 15.41 168 THR B O 1
ATOM 3998 N N . VAL B 1 171 ? 69.349 30.157 -4.241 1.00 15.64 169 VAL B N 1
ATOM 3999 C CA . VAL B 1 171 ? 69.138 28.727 -4.002 1.00 17.61 169 VAL B CA 1
ATOM 4000 C C . VAL B 1 171 ? 67.978 28.153 -4.824 1.00 15.65 169 VAL B C 1
ATOM 4001 O O . VAL B 1 171 ? 67.771 26.941 -4.842 1.00 17.59 169 VAL B O 1
ATOM 4005 N N . PHE B 1 172 ? 67.225 29.024 -5.500 1.00 15.81 170 PHE B N 1
ATOM 4006 C CA . PHE B 1 172 ? 66.007 28.607 -6.199 1.00 15.08 170 PHE B CA 1
ATOM 4007 C C . PHE B 1 172 ? 66.170 28.531 -7.711 1.00 14.20 170 PHE B C 1
ATOM 4008 O O . PHE B 1 172 ? 65.353 27.905 -8.389 1.00 15.86 170 PHE B O 1
ATOM 4016 N N . GLY B 1 173 ? 67.217 29.166 -8.224 1.00 14.05 171 GLY B N 1
ATOM 4017 C CA . GLY B 1 173 ? 67.387 29.317 -9.659 1.00 14.25 171 GLY B CA 1
ATOM 4018 C C . GLY B 1 173 ? 68.240 30.512 -10.017 1.00 15.60 171 GLY B C 1
ATOM 4019 O O . GLY B 1 173 ? 68.929 31.087 -9.175 1.00 14.32 171 GLY B O 1
ATOM 4020 N N . HIS B 1 174 ? 68.172 30.909 -11.281 1.00 14.49 172 HIS B N 1
ATOM 4021 C CA . HIS B 1 174 ? 69.126 31.856 -11.820 1.00 14.44 172 HIS B CA 1
ATOM 4022 C C . HIS B 1 174 ? 68.471 32.969 -12.608 1.00 13.46 172 HIS B C 1
ATOM 4023 O O . HIS B 1 174 ? 67.557 32.734 -13.405 1.00 13.91 172 HIS B O 1
ATOM 4030 N N . GLY B 1 175 ? 68.944 34.185 -12.372 1.00 12.53 173 GLY B N 1
ATOM 4031 C CA . GLY B 1 175 ? 68.466 35.335 -13.117 1.00 12.06 173 GLY B CA 1
ATOM 4032 C C . GLY B 1 175 ? 69.390 35.689 -14.267 1.00 14.57 173 GLY B C 1
ATOM 4033 O O . GLY B 1 175 ? 70.545 35.247 -14.330 1.00 14.67 173 GLY B O 1
ATOM 4034 N N . VAL B 1 176 ? 68.898 36.501 -15.192 1.00 12.88 174 VAL B N 1
ATOM 4035 C CA . VAL B 1 176 ? 69.723 36.881 -16.323 1.00 13.07 174 VAL B CA 1
ATOM 4036 C C . VAL B 1 176 ? 70.771 37.916 -15.912 1.00 14.79 174 VAL B C 1
ATOM 4037 O O . VAL B 1 176 ? 70.497 38.813 -15.118 1.00 14.62 174 VAL B O 1
ATOM 4041 N N . PRO B 1 177 ? 71.989 37.794 -16.452 1.00 15.37 175 PRO B N 1
ATOM 4042 C CA . PRO B 1 177 ? 72.888 38.944 -16.377 1.00 14.85 175 PRO B CA 1
ATOM 4043 C C . PRO B 1 177 ? 72.351 40.068 -17.247 1.00 15.70 175 PRO B C 1
ATOM 4044 O O . PRO B 1 177 ? 71.607 39.797 -18.199 1.00 15.53 175 PRO B O 1
ATOM 4048 N N . PHE B 1 178 ? 72.704 41.307 -16.933 1.00 14.21 176 PHE B N 1
ATOM 4049 C CA . PHE B 1 178 ? 72.361 42.422 -17.810 1.00 16.43 176 PHE B CA 1
ATOM 4050 C C . PHE B 1 178 ? 73.279 42.425 -19.016 1.00 15.61 176 PHE B C 1
ATOM 4051 O O . PHE B 1 178 ? 74.489 42.616 -18.888 1.00 16.77 176 PHE B O 1
ATOM 4059 N N . ARG B 1 179 ? 72.704 42.215 -20.194 1.00 13.91 177 ARG B N 1
ATOM 4060 C CA . ARG B 1 179 ? 73.496 42.156 -21.410 1.00 15.32 177 ARG B CA 1
ATOM 4061 C C . ARG B 1 179 ? 72.705 42.705 -22.584 1.00 14.55 177 ARG B C 1
ATOM 4062 O O . ARG B 1 179 ? 71.483 42.594 -22.634 1.00 16.28 177 ARG B O 1
ATOM 4070 N N . PHE B 1 180 ? 73.407 43.312 -23.525 1.00 14.18 178 PHE B N 1
ATOM 4071 C CA . PHE B 1 180 ? 72.778 43.745 -24.767 1.00 14.15 178 PHE B CA 1
ATOM 4072 C C . PHE B 1 180 ? 73.789 43.740 -25.889 1.00 15.20 178 PHE B C 1
ATOM 4073 O O . PHE B 1 180 ? 74.874 44.304 -25.749 1.00 15.93 178 PHE B O 1
ATOM 4081 N N . PRO B 1 181 ? 73.439 43.113 -27.020 1.00 12.76 179 PRO B N 1
ATOM 4082 C CA . PRO B 1 181 ? 72.230 42.319 -27.242 1.00 13.29 179 PRO B CA 1
ATOM 4083 C C . PRO B 1 181 ? 72.443 40.898 -26.737 1.00 13.72 179 PRO B C 1
ATOM 4084 O O . PRO B 1 181 ? 73.579 40.437 -26.656 1.00 14.90 179 PRO B O 1
ATOM 4088 N N . GLY B 1 182 ? 71.365 40.206 -26.390 1.00 13.42 180 GLY B N 1
ATOM 4089 C CA . GLY B 1 182 ? 71.478 38.828 -25.959 1.00 15.63 180 GLY B CA 1
ATOM 4090 C C . GLY B 1 182 ? 70.140 38.159 -25.715 1.00 14.57 180 GLY B C 1
ATOM 4091 O O . GLY B 1 182 ? 69.144 38.817 -25.417 1.00 15.22 180 GLY B O 1
ATOM 4092 N N . SER B 1 183 ? 70.131 36.839 -25.839 1.00 14.54 181 SER B N 1
ATOM 4093 C CA . SER B 1 183 ? 68.967 36.027 -25.532 1.00 15.61 181 SER B CA 1
ATOM 4094 C C . SER B 1 183 ? 68.782 35.916 -24.018 1.00 15.44 181 SER B C 1
ATOM 4095 O O . SER B 1 183 ? 69.755 35.970 -23.271 1.00 15.72 181 SER B O 1
ATOM 4098 N N . PRO B 1 184 ? 67.529 35.748 -23.559 1.00 14.34 182 PRO B N 1
ATOM 4099 C CA . PRO B 1 184 ? 67.297 35.537 -22.122 1.00 12.21 182 PRO B CA 1
ATOM 4100 C C . PRO B 1 184 ? 67.727 34.146 -21.663 1.00 14.52 182 PRO B C 1
ATOM 4101 O O . PRO B 1 184 ? 67.649 33.851 -20.472 1.00 14.02 182 PRO B O 1
ATOM 4105 N N . ASP B 1 185 ? 68.157 33.296 -22.591 1.00 14.93 183 ASP B N 1
ATOM 4106 C CA . ASP B 1 185 ? 68.569 31.931 -22.263 1.00 15.41 183 ASP B CA 1
ATOM 4107 C C . ASP B 1 185 ? 70.025 31.930 -21.827 1.00 19.49 183 ASP B C 1
ATOM 4108 O O . ASP B 1 185 ? 70.923 31.542 -22.577 1.00 19.51 183 ASP B O 1
ATOM 4113 N N . THR B 1 186 ? 70.243 32.362 -20.591 1.00 15.45 184 THR B N 1
ATOM 4114 C CA . THR B 1 186 ? 71.579 32.694 -20.110 1.00 16.18 184 THR B CA 1
ATOM 4115 C C . THR B 1 186 ? 72.144 31.694 -19.110 1.00 15.34 184 THR B C 1
ATOM 4116 O O . THR B 1 186 ? 73.312 31.788 -18.732 1.00 17.67 184 THR B O 1
ATOM 4120 N N . GLY B 1 187 ? 71.327 30.737 -18.680 1.00 15.49 185 GLY B N 1
ATOM 4121 C CA . GLY B 1 187 ? 71.765 29.807 -17.651 1.00 17.80 185 GLY B CA 1
ATOM 4122 C C . GLY B 1 187 ? 70.798 28.681 -17.332 1.00 17.52 185 GLY B C 1
ATOM 4123 O O . GLY B 1 187 ? 69.866 28.406 -18.086 1.00 20.24 185 GLY B O 1
ATOM 4124 N N . GLU B 1 188 ? 71.023 28.024 -16.197 1.00 17.76 186 GLU B N 1
ATOM 4125 C CA . GLU B 1 188 ? 70.209 26.888 -15.790 1.00 19.28 186 GLU B CA 1
ATOM 4126 C C . GLU B 1 188 ? 68.831 27.294 -15.254 1.00 15.47 186 GLU B C 1
ATOM 4127 O O . GLU B 1 188 ? 68.615 28.440 -14.842 1.00 17.69 186 GLU B O 1
ATOM 4133 N N . GLY B 1 189 ? 67.913 26.338 -15.251 1.00 16.21 187 GLY B N 1
ATOM 4134 C CA . GLY B 1 189 ? 66.561 26.572 -14.788 1.00 16.76 187 GLY B CA 1
ATOM 4135 C C . GLY B 1 189 ? 66.479 26.498 -13.275 1.00 14.66 187 GLY B C 1
ATOM 4136 O O . GLY B 1 189 ? 67.493 26.619 -12.583 1.00 17.78 187 GLY B O 1
ATOM 4137 N N . LEU B 1 190 ? 65.268 26.299 -12.770 1.00 14.41 188 LEU B N 1
ATOM 4138 C CA . LEU B 1 190 ? 65.059 26.223 -11.326 1.00 15.13 188 LEU B CA 1
ATOM 4139 C C . LEU B 1 190 ? 65.771 25.023 -10.718 1.00 19.87 188 LEU B C 1
ATOM 4140 O O . LEU B 1 190 ? 65.919 23.977 -11.359 1.00 18.69 188 LEU B O 1
ATOM 4145 N N . THR B 1 191 ? 66.209 25.188 -9.473 1.00 18.06 189 THR B N 1
ATOM 4146 C CA . THR B 1 191 ? 66.684 24.073 -8.664 1.00 18.78 189 THR B CA 1
ATOM 4147 C C . THR B 1 191 ? 65.482 23.331 -8.088 1.00 18.02 189 THR B C 1
ATOM 4148 O O . THR B 1 191 ? 64.341 23.767 -8.228 1.00 18.82 189 THR B O 1
ATOM 4152 N N . GLU B 1 192 ? 65.736 22.223 -7.401 1.00 17.62 190 GLU B N 1
ATOM 4153 C CA . GLU B 1 192 ? 64.662 21.522 -6.722 1.00 19.64 190 GLU B CA 1
ATOM 4154 C C . GLU B 1 192 ? 63.951 22.447 -5.728 1.00 16.75 190 GLU B C 1
ATOM 4155 O O . GLU B 1 192 ? 62.723 22.451 -5.642 1.00 17.11 190 GLU B O 1
ATOM 4161 N N . ALA B 1 193 ? 64.726 23.242 -4.993 1.00 17.04 191 ALA B N 1
ATOM 4162 C CA . ALA B 1 193 ? 64.137 24.199 -4.064 1.00 18.26 191 ALA B CA 1
ATOM 4163 C C . ALA B 1 193 ? 63.246 25.192 -4.810 1.00 14.22 191 ALA B C 1
ATOM 4164 O O . ALA B 1 193 ? 62.196 25.590 -4.303 1.00 14.54 191 ALA B O 1
ATOM 4166 N N . GLY B 1 194 ? 63.663 25.565 -6.022 1.00 15.58 192 GLY B N 1
ATOM 4167 C CA . GLY B 1 194 ? 62.895 26.472 -6.859 1.00 15.82 192 GLY B CA 1
ATOM 4168 C C . GLY B 1 194 ? 61.559 25.885 -7.277 1.00 15.51 192 GLY B C 1
ATOM 4169 O O . GLY B 1 194 ? 60.547 26.576 -7.292 1.00 14.70 192 GLY B O 1
ATOM 4170 N N . ARG B 1 195 ? 61.537 24.591 -7.581 1.00 15.08 193 ARG B N 1
ATOM 4171 C CA . ARG B 1 195 ? 60.284 23.938 -7.933 1.00 16.77 193 ARG B CA 1
ATOM 4172 C C . ARG B 1 195 ? 59.355 23.885 -6.725 1.00 15.98 193 ARG B C 1
ATOM 4173 O O . ARG B 1 195 ? 58.157 24.111 -6.847 1.00 15.90 193 ARG B O 1
ATOM 4181 N N . ARG B 1 196 ? 59.916 23.613 -5.552 1.00 15.65 194 ARG B N 1
ATOM 4182 C CA . ARG B 1 196 ? 59.129 23.647 -4.322 1.00 16.77 194 ARG B CA 1
ATOM 4183 C C . ARG B 1 196 ? 58.592 25.048 -4.029 1.00 12.18 194 ARG B C 1
ATOM 4184 O O . ARG B 1 196 ? 57.465 25.199 -3.567 1.00 12.95 194 ARG B O 1
ATOM 4192 N N . LEU B 1 197 ? 59.398 26.070 -4.308 1.00 13.89 195 LEU B N 1
ATOM 4193 C CA . LEU B 1 197 ? 58.958 27.455 -4.127 1.00 14.14 195 LEU B CA 1
ATOM 4194 C C . LEU B 1 197 ? 57.758 27.788 -5.013 1.00 12.21 195 LEU B C 1
ATOM 4195 O O . LEU B 1 197 ? 56.786 28.392 -4.556 1.00 13.21 195 LEU B O 1
ATOM 4200 N N . VAL B 1 198 ? 57.809 27.379 -6.280 1.00 13.26 196 VAL B N 1
ATOM 4201 C CA . VAL B 1 198 ? 56.673 27.584 -7.171 1.00 14.36 196 VAL B CA 1
ATOM 4202 C C . VAL B 1 198 ? 55.407 26.934 -6.611 1.00 12.74 196 VAL B C 1
ATOM 4203 O O . VAL B 1 198 ? 54.345 27.549 -6.542 1.00 13.82 196 VAL B O 1
ATOM 4207 N N . ALA B 1 199 ? 55.535 25.683 -6.186 1.00 14.75 197 ALA B N 1
ATOM 4208 C CA . ALA B 1 199 ? 54.394 24.943 -5.669 1.00 16.25 197 ALA B CA 1
ATOM 4209 C C . ALA B 1 199 ? 53.818 25.598 -4.413 1.00 13.39 197 ALA B C 1
ATOM 4210 O O . ALA B 1 199 ? 52.607 25.679 -4.264 1.00 14.21 197 ALA B O 1
ATOM 4212 N N . GLU B 1 200 ? 54.688 26.084 -3.529 1.00 14.93 198 GLU B N 1
ATOM 4213 C CA . GLU B 1 200 ? 54.220 26.691 -2.288 1.00 15.66 198 GLU B CA 1
ATOM 4214 C C . GLU B 1 200 ? 53.612 28.068 -2.536 1.00 13.87 198 GLU B C 1
ATOM 4215 O O . GLU B 1 200 ? 52.604 28.429 -1.930 1.00 13.79 198 GLU B O 1
ATOM 4221 N N . CYS B 1 201 ? 54.199 28.825 -3.458 1.00 14.13 199 CYS B N 1
ATOM 4222 C CA . CYS B 1 201 ? 53.608 30.108 -3.832 1.00 13.51 199 CYS B CA 1
ATOM 4223 C C . CYS B 1 201 ? 52.210 29.911 -4.425 1.00 12.99 199 CYS B C 1
ATOM 4224 O O . CYS B 1 201 ? 51.280 30.657 -4.113 1.00 13.63 199 CYS B O 1
ATOM 4227 N N . ASN B 1 202 ? 52.056 28.893 -5.271 1.00 14.08 200 ASN B N 1
ATOM 4228 C CA . ASN B 1 202 ? 50.740 28.577 -5.808 1.00 14.52 200 ASN B CA 1
ATOM 4229 C C . ASN B 1 202 ? 49.749 28.252 -4.691 1.00 13.97 200 ASN B C 1
ATOM 4230 O O . ASN B 1 202 ? 48.602 28.693 -4.711 1.00 14.67 200 ASN B O 1
ATOM 4235 N N . ARG B 1 203 ? 50.205 27.481 -3.710 1.00 13.94 201 ARG B N 1
ATOM 4236 C CA . ARG B 1 203 ? 49.340 27.065 -2.611 1.00 17.61 201 ARG B CA 1
ATOM 4237 C C . ARG B 1 203 ? 48.919 28.257 -1.759 1.00 14.80 201 ARG B C 1
ATOM 4238 O O . ARG B 1 203 ? 47.762 28.373 -1.362 1.00 16.21 201 ARG B O 1
ATOM 4246 N N . LEU B 1 204 ? 49.867 29.153 -1.500 1.00 11.98 202 LEU B N 1
ATOM 4247 C CA . LEU B 1 204 ? 49.609 30.320 -0.662 1.00 14.76 202 LEU B CA 1
ATOM 4248 C C . LEU B 1 204 ? 48.965 31.442 -1.456 1.00 14.71 202 LEU B C 1
ATOM 4249 O O . LEU B 1 204 ? 48.577 32.467 -0.886 1.00 16.29 202 LEU B O 1
ATOM 4254 N N . LYS B 1 205 ? 48.862 31.241 -2.770 1.00 14.42 203 LYS B N 1
ATOM 4255 C CA . LYS B 1 205 ? 48.361 32.261 -3.686 1.00 15.17 203 LYS B CA 1
ATOM 4256 C C . LYS B 1 205 ? 49.217 33.527 -3.645 1.00 16.03 203 LYS B C 1
ATOM 4257 O O . LYS B 1 205 ? 48.698 34.649 -3.648 1.00 16.27 203 LYS B O 1
ATOM 4263 N N . ILE B 1 206 ? 50.533 33.330 -3.607 1.00 11.25 204 ILE B N 1
ATOM 4264 C CA . ILE B 1 206 ? 51.493 34.416 -3.790 1.00 11.32 204 ILE B CA 1
ATOM 4265 C C . ILE B 1 206 ? 51.816 34.499 -5.280 1.00 11.84 204 ILE B C 1
ATOM 4266 O O . ILE B 1 206 ? 52.180 33.499 -5.894 1.00 12.65 204 ILE B O 1
ATOM 4271 N N . MET B 1 207 ? 51.670 35.688 -5.859 1.00 10.79 205 MET B N 1
ATOM 4272 C CA . MET B 1 207 ? 51.960 35.882 -7.280 1.00 9.95 205 MET B CA 1
ATOM 4273 C C . MET B 1 207 ? 53.440 35.642 -7.538 1.00 11.67 205 MET B C 1
ATOM 4274 O O . MET B 1 207 ? 54.290 36.168 -6.820 1.00 13.67 205 MET B O 1
ATOM 4279 N N . LEU B 1 208 ? 53.752 34.841 -8.550 1.00 11.12 206 LEU B N 1
ATOM 4280 C CA . LEU B 1 208 ? 55.129 34.680 -9.009 1.00 10.70 206 LEU B CA 1
ATOM 4281 C C . LEU B 1 208 ? 55.462 35.697 -10.101 1.00 10.68 206 LEU B C 1
ATOM 4282 O O . LEU B 1 208 ? 54.693 35.885 -11.049 1.00 10.69 206 LEU B O 1
ATOM 4287 N N . ASP B 1 209 ? 56.608 36.351 -9.960 1.00 9.58 207 ASP B N 1
ATOM 4288 C CA . ASP B 1 209 ? 57.070 37.353 -10.917 1.00 9.63 207 ASP B CA 1
ATOM 4289 C C . ASP B 1 209 ? 58.278 36.807 -11.681 1.00 10.33 207 ASP B C 1
ATOM 4290 O O . ASP B 1 209 ? 59.297 36.427 -11.086 1.00 11.44 207 ASP B O 1
ATOM 4295 N N . LEU B 1 210 ? 58.153 36.763 -13.005 1.00 9.89 208 LEU B N 1
ATOM 4296 C CA . LEU B 1 210 ? 59.189 36.174 -13.854 1.00 10.74 208 LEU B CA 1
ATOM 4297 C C . LEU B 1 210 ? 60.240 37.184 -14.301 1.00 11.27 208 LEU B C 1
ATOM 4298 O O . LEU B 1 210 ? 61.242 36.811 -14.916 1.00 11.30 208 LEU B O 1
ATOM 4303 N N . SER B 1 211 ? 60.015 38.470 -14.035 1.00 10.35 209 SER B N 1
ATOM 4304 C CA . SER B 1 211 ? 61.020 39.470 -14.392 1.00 11.71 209 SER B CA 1
ATOM 4305 C C . SER B 1 211 ? 62.335 39.117 -13.699 1.00 9.99 209 SER B C 1
ATOM 4306 O O . SER B 1 211 ? 62.349 38.820 -12.503 1.00 10.75 209 SER B O 1
ATOM 4309 N N . HIS B 1 212 ? 63.413 39.117 -14.484 1.00 10.67 210 HIS B N 1
ATOM 4310 C CA . HIS B 1 212 ? 64.785 38.718 -14.093 1.00 10.38 210 HIS B CA 1
ATOM 4311 C C . HIS B 1 212 ? 65.088 37.234 -14.267 1.00 11.81 210 HIS B C 1
ATOM 4312 O O . HIS B 1 212 ? 66.257 36.860 -14.408 1.00 11.75 210 HIS B O 1
ATOM 4319 N N . LEU B 1 213 ? 64.066 36.388 -14.234 1.00 11.26 211 LEU B N 1
ATOM 4320 C CA . LEU B 1 213 ? 64.297 34.961 -14.355 1.00 11.37 211 LEU B CA 1
ATOM 4321 C C . LEU B 1 213 ? 64.799 34.669 -15.763 1.00 13.35 211 LEU B C 1
ATOM 4322 O O . LEU B 1 213 ? 64.319 35.258 -16.728 1.00 13.11 211 LEU B O 1
ATOM 4327 N N . ASN B 1 214 ? 65.773 33.772 -15.889 1.00 12.43 212 ASN B N 1
ATOM 4328 C CA . ASN B 1 214 ? 66.260 33.415 -17.218 1.00 13.31 212 ASN B CA 1
ATOM 4329 C C . ASN B 1 214 ? 65.269 32.517 -17.958 1.00 13.40 212 ASN B C 1
ATOM 4330 O O . ASN B 1 214 ? 64.235 32.127 -17.407 1.00 14.61 212 ASN B O 1
ATOM 4335 N N . GLU B 1 215 ? 65.565 32.215 -19.217 1.00 14.12 213 GLU B N 1
ATOM 4336 C CA . GLU B 1 215 ? 64.597 31.513 -20.059 1.00 15.04 213 GLU B CA 1
ATOM 4337 C C . GLU B 1 215 ? 64.295 30.088 -19.589 1.00 15.04 213 GLU B C 1
ATOM 4338 O O . GLU B 1 215 ? 63.143 29.664 -19.589 1.00 13.99 213 GLU B O 1
ATOM 4344 N N . LYS B 1 216 ? 65.322 29.353 -19.170 1.00 14.96 214 LYS B N 1
ATOM 4345 C CA . LYS B 1 216 ? 65.084 28.003 -18.663 1.00 15.04 214 LYS B CA 1
ATOM 4346 C C . LYS B 1 216 ? 64.229 28.024 -17.393 1.00 15.16 214 LYS B C 1
ATOM 4347 O O . LYS B 1 216 ? 63.329 27.207 -17.230 1.00 15.36 214 LYS B O 1
ATOM 4353 N N . GLY B 1 217 ? 64.508 28.967 -16.498 1.00 14.79 215 GLY B N 1
ATOM 4354 C CA . GLY B 1 217 ? 63.699 29.117 -15.298 1.00 14.91 215 GLY B CA 1
ATOM 4355 C C . GLY B 1 217 ? 62.273 29.510 -15.651 1.00 13.52 215 GLY B C 1
ATOM 4356 O O . GLY B 1 217 ? 61.316 28.996 -15.078 1.00 14.09 215 GLY B O 1
ATOM 4357 N N . PHE B 1 218 ? 62.138 30.429 -16.607 1.00 12.77 216 PHE B N 1
ATOM 4358 C CA . PHE B 1 218 ? 60.828 30.823 -17.114 1.00 12.69 216 PHE B CA 1
ATOM 4359 C C . PHE B 1 218 ? 60.053 29.597 -17.607 1.00 13.88 216 PHE B C 1
ATOM 4360 O O . PHE B 1 218 ? 58.886 29.413 -17.260 1.00 13.24 216 PHE B O 1
ATOM 4368 N N . ASP B 1 219 ? 60.710 28.752 -18.400 1.00 14.78 217 ASP B N 1
ATOM 4369 C CA . ASP B 1 219 ? 60.059 27.540 -18.905 1.00 16.47 217 ASP B CA 1
ATOM 4370 C C . ASP B 1 219 ? 59.610 26.617 -17.767 1.00 16.40 217 ASP B C 1
ATOM 4371 O O . ASP B 1 219 ? 58.551 25.997 -17.847 1.00 17.36 217 ASP B O 1
ATOM 4376 N N . ASP B 1 220 ? 60.415 26.526 -16.712 1.00 15.05 218 ASP B N 1
ATOM 4377 C CA . ASP B 1 220 ? 60.065 25.706 -15.555 1.00 16.56 218 ASP B CA 1
ATOM 4378 C C . ASP B 1 220 ? 58.805 26.237 -14.869 1.00 13.25 218 ASP B C 1
ATOM 4379 O O . ASP B 1 220 ? 57.900 25.480 -14.543 1.00 16.20 218 ASP B O 1
ATOM 4384 N N . VAL B 1 221 ? 58.735 27.549 -14.661 1.00 14.53 219 VAL B N 1
ATOM 4385 C CA . VAL B 1 221 ? 57.540 28.120 -14.055 1.00 13.63 219 VAL B CA 1
ATOM 4386 C C . VAL B 1 221 ? 56.306 27.927 -14.954 1.00 13.49 219 VAL B C 1
ATOM 4387 O O . VAL B 1 221 ? 55.216 27.617 -14.477 1.00 13.78 219 VAL B O 1
ATOM 4391 N N . ALA B 1 222 ? 56.479 28.099 -16.262 1.00 13.71 220 ALA B N 1
ATOM 4392 C CA . ALA B 1 222 ? 55.362 27.906 -17.185 1.00 14.60 220 ALA B CA 1
ATOM 4393 C C . ALA B 1 222 ? 54.801 26.488 -17.100 1.00 15.85 220 ALA B C 1
ATOM 4394 O O . ALA B 1 222 ? 53.595 26.272 -17.200 1.00 16.00 220 ALA B O 1
ATOM 4396 N N . ARG B 1 223 ? 55.689 25.524 -16.894 1.00 16.25 221 ARG B N 1
ATOM 4397 C CA . ARG B 1 223 ? 55.294 24.122 -16.821 1.00 16.54 221 ARG B CA 1
ATOM 4398 C C . ARG B 1 223 ? 54.679 23.764 -15.472 1.00 18.18 221 ARG B C 1
ATOM 4399 O O . ARG B 1 223 ? 53.789 22.912 -15.393 1.00 20.40 221 ARG B O 1
ATOM 4407 N N . LEU B 1 224 ? 55.151 24.417 -14.413 1.00 16.19 222 LEU B N 1
ATOM 4408 C CA . LEU B 1 224 ? 54.813 24.000 -13.053 1.00 17.03 222 LEU B CA 1
ATOM 4409 C C . LEU B 1 224 ? 53.739 24.829 -12.359 1.00 17.01 222 LEU B C 1
ATOM 4410 O O . LEU B 1 224 ? 53.018 24.326 -11.500 1.00 17.17 222 LEU B O 1
ATOM 4415 N N . SER B 1 225 ? 53.641 26.105 -12.703 1.00 15.01 223 SER B N 1
ATOM 4416 C CA . SER B 1 225 ? 52.689 26.969 -12.019 1.00 15.50 223 SER B CA 1
ATOM 4417 C C . SER B 1 225 ? 51.250 26.742 -12.469 1.00 14.19 223 SER B C 1
ATOM 4418 O O . SER B 1 225 ? 50.979 26.569 -13.665 1.00 16.21 223 SER B O 1
ATOM 4421 N N . ASP B 1 226 ? 50.331 26.752 -11.511 1.00 14.28 224 ASP B N 1
ATOM 4422 C CA . ASP B 1 226 ? 48.909 26.646 -11.805 1.00 13.12 224 ASP B CA 1
ATOM 4423 C C . ASP B 1 226 ? 48.221 28.005 -11.917 1.00 13.45 224 ASP B C 1
ATOM 4424 O O . ASP B 1 226 ? 46.997 28.087 -11.991 1.00 15.98 224 ASP B O 1
ATOM 4429 N N . ALA B 1 227 ? 49.021 29.067 -11.955 1.00 12.99 225 ALA B N 1
ATOM 4430 C CA . ALA B 1 227 ? 48.497 30.426 -11.944 1.00 12.01 225 ALA B CA 1
ATOM 4431 C C . ALA B 1 227 ? 49.002 31.206 -13.155 1.00 13.07 225 ALA B C 1
ATOM 4432 O O . ALA B 1 227 ? 49.985 30.819 -13.788 1.00 13.38 225 ALA B O 1
ATOM 4434 N N . PRO B 1 228 ? 48.327 32.316 -13.479 1.00 12.53 226 PRO B N 1
ATOM 4435 C CA . PRO B 1 228 ? 48.770 33.115 -14.625 1.00 12.44 226 PRO B CA 1
ATOM 4436 C C . PRO B 1 228 ? 50.238 33.521 -14.511 1.00 11.30 226 PRO B C 1
ATOM 4437 O O . PRO B 1 228 ? 50.725 33.854 -13.418 1.00 10.89 226 PRO B O 1
ATOM 4441 N N . LEU B 1 229 ? 50.941 33.486 -15.640 1.00 11.68 227 LEU B N 1
ATOM 4442 C CA . LEU B 1 229 ? 52.330 33.919 -15.711 1.00 11.84 227 LEU B CA 1
ATOM 4443 C C . LEU B 1 229 ? 52.432 35.433 -15.770 1.00 12.21 227 LEU B C 1
ATOM 4444 O O . LEU B 1 229 ? 51.743 36.082 -16.552 1.00 11.66 227 LEU B O 1
ATOM 4449 N N . VAL B 1 230 ? 53.310 35.994 -14.939 1.00 11.01 228 VAL B N 1
ATOM 4450 C CA . VAL B 1 230 ? 53.421 37.437 -14.834 1.00 9.69 228 VAL B CA 1
ATOM 4451 C C . VAL B 1 230 ? 54.877 37.859 -14.896 1.00 10.14 228 VAL B C 1
ATOM 4452 O O . VAL B 1 230 ? 55.732 37.243 -14.243 1.00 10.40 228 VAL B O 1
ATOM 4456 N N . ALA B 1 231 ? 55.152 38.898 -15.682 1.00 9.93 229 ALA B N 1
ATOM 4457 C CA . ALA B 1 231 ? 56.426 39.608 -15.622 1.00 10.79 229 ALA B CA 1
ATOM 4458 C C . ALA B 1 231 ? 56.076 41.053 -15.305 1.00 9.05 229 ALA B C 1
ATOM 4459 O O . ALA B 1 231 ? 55.500 41.752 -16.139 1.00 9.60 229 ALA B O 1
ATOM 4461 N N . THR B 1 232 ? 56.400 41.505 -14.094 1.00 9.68 230 THR B N 1
ATOM 4462 C CA . THR B 1 232 ? 55.931 42.821 -13.658 1.00 9.68 230 THR B CA 1
ATOM 4463 C C . THR B 1 232 ? 56.616 43.984 -14.338 1.00 9.78 230 THR B C 1
ATOM 4464 O O . THR B 1 232 ? 56.053 45.071 -14.393 1.00 10.23 230 THR B O 1
ATOM 4468 N N . HIS B 1 233 ? 57.840 43.781 -14.823 1.00 9.53 231 HIS B N 1
ATOM 4469 C CA . HIS B 1 233 ? 58.582 44.869 -15.442 1.00 9.56 231 HIS B CA 1
ATOM 4470 C C . HIS B 1 233 ? 59.550 44.384 -16.515 1.00 11.02 231 HIS B C 1
ATOM 4471 O O . HIS B 1 233 ? 60.769 44.373 -16.328 1.00 10.56 231 HIS B O 1
ATOM 4478 N N . SER B 1 234 ? 58.975 44.014 -17.663 1.00 9.57 232 SER B N 1
ATOM 4479 C CA . SER B 1 234 ? 59.751 43.454 -18.775 1.00 8.76 232 SER B CA 1
ATOM 4480 C C . SER B 1 234 ? 59.131 43.890 -20.080 1.00 9.19 232 SER B C 1
ATOM 4481 O O . SER B 1 234 ? 57.905 43.974 -20.182 1.00 10.48 232 SER B O 1
ATOM 4484 N N . ASN B 1 235 ? 59.969 44.143 -21.084 1.00 9.62 233 ASN B N 1
ATOM 4485 C CA . ASN B 1 235 ? 59.475 44.588 -22.390 1.00 10.46 233 ASN B CA 1
ATOM 4486 C C . ASN B 1 235 ? 59.651 43.553 -23.504 1.00 11.10 233 ASN B C 1
ATOM 4487 O O . ASN B 1 235 ? 59.870 42.375 -23.229 1.00 11.46 233 ASN B O 1
ATOM 4492 N N . ALA B 1 236 ? 59.527 43.986 -24.761 1.00 11.59 234 ALA B N 1
ATOM 4493 C CA . ALA B 1 236 ? 59.535 43.051 -25.885 1.00 12.31 234 ALA B CA 1
ATOM 4494 C C . ALA B 1 236 ? 60.927 42.856 -26.473 1.00 11.01 234 ALA B C 1
ATOM 4495 O O . ALA B 1 236 ? 61.520 43.804 -26.985 1.00 12.07 234 ALA B O 1
ATOM 4497 N N . HIS B 1 237 ? 61.420 41.621 -26.409 1.00 11.30 235 HIS B N 1
ATOM 4498 C CA . HIS B 1 237 ? 62.753 41.280 -26.904 1.00 12.16 235 HIS B CA 1
ATOM 4499 C C . HIS B 1 237 ? 62.832 41.501 -28.416 1.00 14.43 235 HIS B 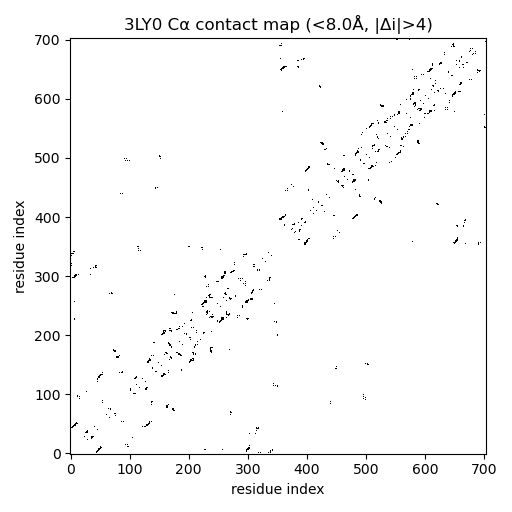C 1
ATOM 4500 O O . HIS B 1 237 ? 63.886 41.861 -28.942 1.00 13.65 235 HIS B O 1
ATOM 4507 N N . ALA B 1 238 ? 61.712 41.298 -29.107 1.00 13.89 236 ALA B N 1
ATOM 4508 C CA . ALA B 1 238 ? 61.658 41.497 -30.555 1.00 15.87 236 ALA B CA 1
ATOM 4509 C C . ALA B 1 238 ? 61.936 42.944 -30.924 1.00 17.63 236 ALA B C 1
ATOM 4510 O O . ALA B 1 238 ? 62.381 43.239 -32.039 1.00 19.18 236 ALA B O 1
ATOM 4512 N N . VAL B 1 239 ? 61.651 43.852 -30.002 1.00 13.45 237 VAL B N 1
ATOM 4513 C CA . VAL B 1 239 ? 61.911 45.267 -30.212 1.00 12.80 237 VAL B CA 1
ATOM 4514 C C . VAL B 1 239 ? 63.288 45.660 -29.688 1.00 15.13 237 VAL B C 1
ATOM 4515 O O . VAL B 1 239 ? 64.086 46.281 -30.397 1.00 17.75 237 VAL B O 1
ATOM 4519 N N . THR B 1 240 ? 63.563 45.288 -28.440 1.00 12.70 238 THR B N 1
ATOM 4520 C CA . THR B 1 240 ? 64.856 45.549 -27.809 1.00 13.71 238 THR B CA 1
ATOM 4521 C C . THR B 1 240 ? 65.442 44.244 -27.286 1.00 12.93 238 THR B C 1
ATOM 4522 O O . THR B 1 240 ? 64.962 43.706 -26.285 1.00 12.39 238 THR B O 1
ATOM 4526 N N . PRO B 1 241 ? 66.484 43.723 -27.953 1.00 13.36 239 PRO B N 1
ATOM 4527 C CA . PRO B 1 241 ? 67.027 42.411 -27.572 1.00 15.98 239 PRO B CA 1
ATOM 4528 C C . PRO B 1 241 ? 67.916 42.447 -26.334 1.00 13.32 239 PRO B C 1
ATOM 4529 O O . PRO B 1 241 ? 69.062 41.983 -26.375 1.00 13.52 239 PRO B O 1
ATOM 4533 N N . SER B 1 242 ? 67.381 42.995 -25.246 1.00 13.75 240 SER B N 1
ATOM 4534 C CA . SER B 1 242 ? 68.008 42.897 -23.934 1.00 14.02 240 SER B CA 1
ATOM 4535 C C . SER B 1 242 ? 67.695 41.548 -23.305 1.00 12.19 240 SER B C 1
ATOM 4536 O O . SER B 1 242 ? 66.601 41.013 -23.479 1.00 13.15 240 SER B O 1
ATOM 4539 N N . THR B 1 243 ? 68.644 41.012 -22.542 1.00 12.47 241 THR B N 1
ATOM 4540 C CA . THR B 1 243 ? 68.426 39.759 -21.829 1.00 11.67 241 THR B CA 1
ATOM 4541 C C . THR B 1 243 ? 67.242 39.840 -20.853 1.00 9.99 241 THR B C 1
ATOM 4542 O O . THR B 1 243 ? 66.714 38.818 -20.426 1.00 12.19 241 THR B O 1
ATOM 4546 N N . ARG B 1 244 ? 66.850 41.058 -20.503 1.00 11.24 242 ARG B N 1
ATOM 4547 C CA . ARG B 1 244 ? 65.777 41.265 -19.533 1.00 11.65 242 ARG B CA 1
ATOM 4548 C C . ARG B 1 244 ? 64.388 41.259 -20.152 1.00 11.02 242 ARG B C 1
ATOM 4549 O O . ARG B 1 244 ? 63.390 41.245 -19.433 1.00 11.19 242 ARG B O 1
ATOM 4557 N N . ASN B 1 245 ? 64.319 41.290 -21.477 1.00 10.26 243 ASN B N 1
ATOM 4558 C CA . ASN B 1 245 ? 63.039 41.344 -22.177 1.00 10.92 243 ASN B CA 1
ATOM 4559 C C . ASN B 1 245 ? 62.509 39.965 -22.566 1.00 12.43 243 ASN B C 1
ATOM 4560 O O . ASN B 1 245 ? 63.182 38.946 -22.379 1.00 12.56 243 ASN B O 1
ATOM 4565 N N . LEU B 1 246 ? 61.294 39.932 -23.118 1.00 11.73 244 LEU B N 1
ATOM 4566 C CA . LEU B 1 246 ? 60.574 38.681 -23.339 1.00 12.52 244 LEU B CA 1
ATOM 4567 C C . LEU B 1 246 ? 60.465 38.380 -24.822 1.00 10.84 244 LEU B C 1
ATOM 4568 O O . LEU B 1 246 ? 60.064 39.246 -25.600 1.00 12.74 244 LEU B O 1
ATOM 4573 N N . THR B 1 247 ? 60.814 37.161 -25.214 1.00 11.58 245 THR B N 1
ATOM 4574 C CA . THR B 1 247 ? 60.681 36.783 -26.620 1.00 12.83 245 THR B CA 1
ATOM 4575 C C . THR B 1 247 ? 59.213 36.559 -26.976 1.00 13.28 245 THR B C 1
ATOM 4576 O O . THR B 1 247 ? 58.361 36.402 -26.103 1.00 13.41 245 THR B O 1
ATOM 4580 N N . ASP B 1 248 ? 58.908 36.541 -28.270 1.00 13.23 246 ASP B N 1
ATOM 4581 C CA . ASP B 1 248 ? 57.532 36.288 -28.684 1.00 12.45 246 ASP B CA 1
ATOM 4582 C C . ASP B 1 248 ? 57.057 34.924 -28.198 1.00 13.85 246 ASP B C 1
ATOM 4583 O O . ASP B 1 248 ? 55.879 34.732 -27.903 1.00 13.63 246 ASP B O 1
ATOM 4588 N N . ARG B 1 249 ? 57.978 33.966 -28.108 1.00 13.74 247 ARG B N 1
ATOM 4589 C CA . ARG B 1 249 ? 57.624 32.652 -27.599 1.00 14.42 247 ARG B CA 1
ATOM 4590 C C . ARG B 1 249 ? 57.196 32.760 -26.132 1.00 13.25 247 ARG B C 1
ATOM 4591 O O . ARG B 1 249 ? 56.202 32.173 -25.712 1.00 14.50 247 ARG B O 1
ATOM 4599 N N . GLN B 1 250 ? 57.947 33.537 -25.363 1.00 13.55 248 GLN B N 1
ATOM 4600 C CA . GLN B 1 250 ? 57.601 33.749 -23.960 1.00 13.35 248 GLN B CA 1
ATOM 4601 C C . GLN B 1 250 ? 56.267 34.483 -23.846 1.00 12.74 248 GLN B C 1
ATOM 4602 O O . GLN B 1 250 ? 55.419 34.118 -23.030 1.00 13.90 248 GLN B O 1
ATOM 4608 N N . LEU B 1 251 ? 56.070 35.488 -24.700 1.00 11.86 249 LEU B N 1
ATOM 4609 C CA . LEU B 1 251 ? 54.801 36.209 -24.704 1.00 11.70 249 LEU B CA 1
ATOM 4610 C C . LEU B 1 251 ? 53.601 35.294 -24.972 1.00 13.23 249 LEU B C 1
ATOM 4611 O O . LEU B 1 251 ? 52.547 35.441 -24.352 1.00 13.94 249 LEU B O 1
ATOM 4616 N N . ALA B 1 252 ? 53.754 34.364 -25.909 1.00 13.48 250 ALA B N 1
ATOM 4617 C CA . ALA B 1 252 ? 52.668 33.456 -26.250 1.00 13.33 250 ALA B CA 1
ATOM 4618 C C . ALA B 1 252 ? 52.308 32.582 -25.063 1.00 15.40 250 ALA B C 1
ATOM 4619 O O . ALA B 1 252 ? 51.136 32.304 -24.815 1.00 14.99 250 ALA B O 1
ATOM 4621 N N . MET B 1 253 ? 53.321 32.157 -24.317 1.00 14.72 251 MET B N 1
ATOM 4622 C CA . MET B 1 253 ? 53.089 31.338 -23.136 1.00 15.00 251 MET B CA 1
ATOM 4623 C C . MET B 1 253 ? 52.368 32.144 -22.052 1.00 14.03 251 MET B C 1
ATOM 4624 O O . MET B 1 253 ? 51.437 31.652 -21.413 1.00 13.55 251 MET B O 1
ATOM 4629 N N . ILE B 1 254 ? 52.773 33.398 -21.879 1.00 13.20 252 ILE B N 1
ATOM 4630 C CA . ILE B 1 254 ? 52.093 34.273 -20.941 1.00 13.67 252 ILE B CA 1
ATOM 4631 C C . ILE B 1 254 ? 50.635 34.470 -21.367 1.00 13.06 252 ILE B C 1
ATOM 4632 O O . ILE B 1 254 ? 49.727 34.380 -20.540 1.00 13.37 252 ILE B O 1
ATOM 4637 N N . ARG B 1 255 ? 50.404 34.721 -22.657 1.00 12.19 253 ARG B N 1
ATOM 4638 C CA . ARG B 1 255 ? 49.033 34.878 -23.142 1.00 12.82 253 ARG B CA 1
ATOM 4639 C C . ARG B 1 255 ? 48.166 33.651 -22.865 1.00 13.89 253 ARG B C 1
ATOM 4640 O O . ARG B 1 255 ? 47.035 33.781 -22.398 1.00 15.44 253 ARG B O 1
ATOM 4648 N N . GLU B 1 256 ? 48.700 32.464 -23.145 1.00 12.97 254 GLU B N 1
ATOM 4649 C CA . GLU B 1 256 ? 47.954 31.225 -22.955 1.00 17.17 254 GLU B CA 1
ATOM 4650 C C . GLU B 1 256 ? 47.499 31.087 -21.501 1.00 15.50 254 GLU B C 1
ATOM 4651 O O . GLU B 1 256 ? 46.419 30.574 -21.214 1.00 16.61 254 GLU B O 1
ATOM 4657 N N . SER B 1 257 ? 48.330 31.569 -20.583 1.00 14.30 255 SER B N 1
ATOM 4658 C CA . SER B 1 257 ? 48.048 31.428 -19.153 1.00 14.97 255 SER B CA 1
ATOM 4659 C C . SER B 1 257 ? 47.135 32.524 -18.615 1.00 13.67 255 SER B C 1
ATOM 4660 O O . SER B 1 257 ? 46.862 32.561 -17.411 1.00 14.82 255 SER B O 1
ATOM 4663 N N . ARG B 1 258 ? 46.687 33.420 -19.496 1.00 15.23 256 ARG B N 1
ATOM 4664 C CA . ARG B 1 258 ? 45.939 34.609 -19.090 1.00 14.64 256 ARG B CA 1
ATOM 4665 C C . ARG B 1 258 ? 46.743 35.454 -18.103 1.00 13.96 256 ARG B C 1
ATOM 4666 O O . ARG B 1 258 ? 46.222 35.903 -17.087 1.00 15.02 256 ARG B O 1
ATOM 4674 N N . GLY B 1 259 ? 48.005 35.692 -18.442 1.00 13.54 257 GLY B N 1
ATOM 4675 C CA . GLY B 1 259 ? 48.917 36.413 -17.571 1.00 12.46 257 GLY B CA 1
ATOM 4676 C C . GLY B 1 259 ? 48.965 37.921 -17.751 1.00 13.15 257 GLY B C 1
ATOM 4677 O O . GLY B 1 259 ? 47.963 38.571 -18.079 1.00 12.74 257 GLY B O 1
ATOM 4678 N N . MET B 1 260 ? 50.142 38.492 -17.518 1.00 11.47 258 MET B N 1
ATOM 4679 C CA . MET B 1 260 ? 50.267 39.939 -17.454 1.00 10.76 258 MET B CA 1
ATOM 4680 C C . MET B 1 260 ? 51.729 40.330 -17.618 1.00 10.76 258 MET B C 1
ATOM 4681 O O . MET B 1 260 ? 52.620 39.666 -17.060 1.00 11.08 258 MET B O 1
ATOM 4686 N N . VAL B 1 261 ? 51.963 41.403 -18.373 1.00 11.61 259 VAL B N 1
ATOM 4687 C CA . VAL B 1 261 ? 53.279 42.011 -18.495 1.00 10.39 259 VAL B CA 1
ATOM 4688 C C . VAL B 1 261 ? 53.165 43.504 -18.236 1.00 11.52 259 VAL B C 1
ATOM 4689 O O . VAL B 1 261 ? 52.308 44.192 -18.816 1.00 10.94 259 VAL B O 1
ATOM 4693 N N . GLY B 1 262 ? 54.021 43.997 -17.350 1.00 8.83 260 GLY B N 1
ATOM 4694 C CA . GLY B 1 262 ? 54.110 45.417 -17.090 1.00 9.78 260 GLY B CA 1
ATOM 4695 C C . GLY B 1 262 ? 55.257 46.043 -17.855 1.00 10.04 260 GLY B C 1
ATOM 4696 O O . GLY B 1 262 ? 56.402 45.579 -17.785 1.00 10.68 260 GLY B O 1
ATOM 4697 N N . LEU B 1 263 ? 54.941 47.094 -18.608 1.00 9.44 261 LEU B N 1
ATOM 4698 C CA . LEU B 1 263 ? 55.940 47.819 -19.386 1.00 10.24 261 LEU B CA 1
ATOM 4699 C C . LEU B 1 263 ? 56.938 48.493 -18.460 1.00 9.54 261 LEU B C 1
ATOM 4700 O O . LEU B 1 263 ? 56.561 49.314 -17.636 1.00 10.67 261 LEU B O 1
ATOM 4705 N N . ASN B 1 264 ? 58.214 48.150 -18.624 1.00 10.00 262 ASN B N 1
ATOM 4706 C CA . ASN B 1 264 ? 59.305 48.715 -17.845 1.00 10.48 262 ASN B CA 1
ATOM 4707 C C . ASN B 1 264 ? 59.762 50.032 -18.469 1.00 10.96 262 ASN B C 1
ATOM 4708 O O . ASN B 1 264 ? 60.017 50.083 -19.671 1.00 11.95 262 ASN B O 1
ATOM 4713 N N . PHE B 1 265 ? 59.846 51.097 -17.675 1.00 10.07 263 PHE B N 1
ATOM 4714 C CA . PHE B 1 265 ? 60.266 52.395 -18.218 1.00 11.00 263 PHE B CA 1
ATOM 4715 C C . PHE B 1 265 ? 61.789 52.531 -18.337 1.00 11.23 263 PHE B C 1
ATOM 4716 O O . PHE B 1 265 ? 62.282 53.578 -18.766 1.00 12.31 263 PHE B O 1
ATOM 4724 N N . ALA B 1 266 ? 62.530 51.503 -17.929 1.00 11.93 264 ALA B N 1
ATOM 4725 C CA . ALA B 1 266 ? 63.987 51.559 -18.025 1.00 13.63 264 ALA B CA 1
ATOM 4726 C C . ALA B 1 266 ? 64.404 51.828 -19.472 1.00 12.68 264 ALA B C 1
ATOM 4727 O O . ALA B 1 266 ? 64.031 51.091 -20.390 1.00 13.64 264 ALA B O 1
ATOM 4729 N N . THR B 1 267 ? 65.184 52.887 -19.668 1.00 12.15 265 THR B N 1
ATOM 4730 C CA . THR B 1 267 ? 65.654 53.264 -21.002 1.00 12.67 265 THR B CA 1
ATOM 4731 C C . THR B 1 267 ? 66.314 52.074 -21.707 1.00 14.08 265 THR B C 1
ATOM 4732 O O . THR B 1 267 ? 66.095 51.834 -22.905 1.00 14.26 265 THR B O 1
ATOM 4736 N N . SER B 1 268 ? 67.120 51.332 -20.951 1.00 12.52 266 SER B N 1
ATOM 4737 C CA . SER B 1 268 ? 67.876 50.190 -21.476 1.00 14.26 266 SER B CA 1
ATOM 4738 C C . SER B 1 268 ? 67.009 49.102 -22.092 1.00 15.18 266 SER B C 1
ATOM 4739 O O . SER B 1 268 ? 67.476 48.327 -22.925 1.00 13.32 266 SER B O 1
ATOM 4742 N N . PHE B 1 269 ? 65.751 49.031 -21.670 1.00 13.23 267 PHE B N 1
ATOM 4743 C CA . PHE B 1 269 ? 64.871 47.951 -22.112 1.00 12.93 267 PHE B CA 1
ATOM 4744 C C . PHE B 1 269 ? 63.836 48.435 -23.121 1.00 10.14 267 PHE B C 1
ATOM 4745 O O . PHE B 1 269 ? 63.039 47.641 -23.614 1.00 12.64 267 PHE B O 1
ATOM 4753 N N . LEU B 1 270 ? 63.855 49.737 -23.404 1.00 12.68 268 LEU B N 1
ATOM 4754 C CA . LEU B 1 270 ? 62.910 50.366 -24.331 1.00 14.52 268 LEU B CA 1
ATOM 4755 C C . LEU B 1 270 ? 63.565 50.774 -25.643 1.00 13.55 268 LEU B C 1
ATOM 4756 O O . LEU B 1 270 ? 62.994 50.587 -26.719 1.00 13.90 268 LEU B O 1
ATOM 4761 N N . ARG B 1 271 ? 64.749 51.373 -25.546 1.00 13.93 269 ARG B N 1
ATOM 4762 C CA . ARG B 1 271 ? 65.439 51.874 -26.737 1.00 14.06 269 ARG B CA 1
ATOM 4763 C C . ARG B 1 271 ? 65.843 50.720 -27.647 1.00 14.50 269 ARG B C 1
ATOM 4764 O O . ARG B 1 271 ? 66.303 49.695 -27.175 1.00 15.46 269 ARG B O 1
ATOM 4772 N N . GLU B 1 272 ? 65.692 50.888 -28.959 1.00 15.83 270 GLU B N 1
ATOM 4773 C CA . GLU B 1 272 ? 66.076 49.812 -29.862 1.00 19.34 270 GLU B CA 1
ATOM 4774 C C . GLU B 1 272 ? 67.586 49.554 -29.784 1.00 18.87 270 GLU B C 1
ATOM 4775 O O . GLU B 1 272 ? 68.041 48.443 -30.046 1.00 19.87 270 GLU B O 1
ATOM 4781 N N . ASP B 1 273 ? 68.343 50.576 -29.391 1.00 16.15 271 ASP B N 1
ATOM 4782 C CA . ASP B 1 273 ? 69.798 50.455 -29.284 1.00 18.11 271 ASP B CA 1
ATOM 4783 C C . ASP B 1 273 ? 70.270 49.992 -27.906 1.00 18.83 271 ASP B C 1
ATOM 4784 O O . ASP B 1 273 ? 71.468 49.859 -27.669 1.00 19.41 271 ASP B O 1
ATOM 4789 N N . GLY B 1 274 ? 69.325 49.743 -27.003 1.00 16.48 272 GLY B N 1
ATOM 4790 C CA . GLY B 1 274 ? 69.643 49.190 -25.696 1.00 17.84 272 GLY B CA 1
ATOM 4791 C C . GLY B 1 274 ? 70.525 50.063 -24.821 1.00 16.99 272 GLY B C 1
ATOM 4792 O O . GLY B 1 274 ? 71.087 49.587 -23.832 1.00 16.41 272 GLY B O 1
ATOM 4793 N N . ARG B 1 275 ? 70.649 51.339 -25.176 1.00 16.02 273 ARG B N 1
ATOM 4794 C CA . ARG B 1 275 ? 71.446 52.272 -24.388 1.00 19.62 273 ARG B CA 1
ATOM 4795 C C . ARG B 1 275 ? 70.692 52.768 -23.163 1.00 19.45 273 ARG B C 1
ATOM 4796 O O . ARG B 1 275 ? 69.473 52.604 -23.059 1.00 17.17 273 ARG B O 1
ATOM 4804 N N . ARG B 1 276 ? 71.423 53.395 -22.247 1.00 17.59 274 ARG B N 1
ATOM 4805 C CA . ARG B 1 276 ? 70.850 53.862 -20.984 1.00 17.03 274 ARG B CA 1
ATOM 4806 C C . ARG B 1 276 ? 70.366 55.321 -21.006 1.00 18.78 274 ARG B C 1
ATOM 4807 O O . ARG B 1 276 ? 69.590 55.740 -20.140 1.00 21.36 274 ARG B O 1
ATOM 4815 N N . SER B 1 277 ? 70.826 56.094 -21.981 1.00 20.20 275 SER B N 1
ATOM 4816 C CA . SER B 1 277 ? 70.491 57.514 -22.070 1.00 19.72 275 SER B CA 1
ATOM 4817 C C . SER B 1 277 ? 68.988 57.806 -22.035 1.00 19.39 275 SER B C 1
ATOM 4818 O O . SER B 1 277 ? 68.202 57.186 -22.763 1.00 17.75 275 SER B O 1
ATOM 4821 N N . ALA B 1 278 ? 68.604 58.760 -21.191 1.00 17.37 276 ALA B N 1
ATOM 4822 C CA . ALA B 1 278 ? 67.222 59.231 -21.108 1.00 16.55 276 ALA B CA 1
ATOM 4823 C C . ALA B 1 278 ? 66.831 60.136 -22.273 1.00 19.62 276 ALA B C 1
ATOM 4824 O O . ALA B 1 278 ? 65.668 60.522 -22.401 1.00 17.00 276 ALA B O 1
ATOM 4826 N N . GLU B 1 279 ? 67.807 60.483 -23.106 1.00 18.90 277 GLU B N 1
ATOM 4827 C CA . GLU B 1 279 ? 67.574 61.366 -24.245 1.00 20.14 277 GLU B CA 1
ATOM 4828 C C . GLU B 1 279 ? 66.910 60.592 -25.367 1.00 20.68 277 GLU B C 1
ATOM 4829 O O . GLU B 1 279 ? 67.575 60.060 -26.255 1.00 20.02 277 GLU B O 1
ATOM 4835 N N . MET B 1 280 ? 65.587 60.534 -25.312 1.00 16.37 278 MET B N 1
ATOM 4836 C CA . MET B 1 280 ? 64.803 59.732 -26.231 1.00 16.25 278 MET B CA 1
ATOM 4837 C C . MET B 1 280 ? 63.387 60.291 -26.256 1.00 19.51 278 MET B C 1
ATOM 4838 O O . MET B 1 280 ? 63.013 61.109 -25.416 1.00 19.07 278 MET B O 1
ATOM 4843 N N . GLY B 1 281 ? 62.602 59.858 -27.230 1.00 19.54 279 GLY B N 1
ATOM 4844 C CA . GLY B 1 281 ? 61.226 60.298 -27.326 1.00 19.27 279 GLY B CA 1
ATOM 4845 C C . GLY B 1 281 ? 60.263 59.179 -26.990 1.00 19.50 279 GLY B C 1
ATOM 4846 O O . GLY B 1 281 ? 60.640 58.173 -26.380 1.00 18.00 279 GLY B O 1
ATOM 4847 N N . TRP B 1 282 ? 59.013 59.346 -27.397 1.00 17.14 280 TRP B N 1
ATOM 4848 C CA . TRP B 1 282 ? 57.981 58.358 -27.094 1.00 17.74 280 TRP B CA 1
ATOM 4849 C C . TRP B 1 282 ? 57.968 57.155 -28.029 1.00 18.31 280 TRP B C 1
ATOM 4850 O O . TRP B 1 282 ? 57.407 56.113 -27.688 1.00 16.51 280 TRP B O 1
ATOM 4861 N N . GLU B 1 283 ? 58.540 57.291 -29.224 1.00 17.17 281 GLU B N 1
ATOM 4862 C CA . GLU B 1 283 ? 58.407 56.223 -30.214 1.00 19.45 281 GLU B CA 1
ATOM 4863 C C . GLU B 1 283 ? 58.770 54.822 -29.697 1.00 19.22 281 GLU B C 1
ATOM 4864 O O . GLU B 1 283 ? 58.035 53.873 -29.931 1.00 17.16 281 GLU B O 1
ATOM 4870 N N . PRO B 1 284 ? 59.912 54.681 -29.002 1.00 18.47 282 PRO B N 1
ATOM 4871 C CA . PRO B 1 284 ? 60.241 53.330 -28.524 1.00 18.76 282 PRO B CA 1
ATOM 4872 C C . PRO B 1 284 ? 59.236 52.805 -27.496 1.00 14.18 282 PRO B C 1
ATOM 4873 O O . PRO B 1 284 ? 58.977 51.600 -27.453 1.00 14.45 282 PRO B O 1
ATOM 4877 N N . VAL B 1 285 ? 58.687 53.693 -26.676 1.00 16.45 283 VAL B N 1
ATOM 4878 C CA . VAL B 1 285 ? 57.703 53.285 -25.678 1.00 14.30 283 VAL B CA 1
ATOM 4879 C C . VAL B 1 285 ? 56.482 52.727 -26.395 1.00 15.13 283 VAL B C 1
ATOM 4880 O O . VAL B 1 285 ? 55.956 51.672 -26.047 1.00 14.59 283 VAL B O 1
ATOM 4884 N N . LEU B 1 286 ? 56.054 53.443 -27.432 1.00 15.02 284 LEU B N 1
ATOM 4885 C CA . LEU B 1 286 ? 54.869 53.066 -28.184 1.00 13.60 284 LEU B CA 1
ATOM 4886 C C . LEU B 1 286 ? 55.112 51.822 -29.032 1.00 13.78 284 LEU B C 1
ATOM 4887 O O . LEU B 1 286 ? 54.202 51.032 -29.256 1.00 13.79 284 LEU B O 1
ATOM 4892 N N . ARG B 1 287 ? 56.350 51.634 -29.480 1.00 13.94 285 ARG B N 1
ATOM 4893 C CA . ARG B 1 287 ? 56.679 50.434 -30.231 1.00 14.88 285 ARG B CA 1
ATOM 4894 C C . ARG B 1 287 ? 56.581 49.195 -29.344 1.00 13.59 285 ARG B C 1
ATOM 4895 O O . ARG B 1 287 ? 56.010 48.183 -29.745 1.00 13.28 285 ARG B O 1
ATOM 4903 N N . HIS B 1 288 ? 57.120 49.279 -28.126 1.00 12.95 286 HIS B N 1
ATOM 4904 C CA . HIS B 1 288 ? 56.977 48.179 -27.172 1.00 12.62 286 HIS B CA 1
ATOM 4905 C C . HIS B 1 288 ? 55.523 47.909 -26.793 1.00 10.55 286 HIS B C 1
ATOM 4906 O O . HIS B 1 288 ? 55.083 46.766 -26.782 1.00 12.72 286 HIS B O 1
ATOM 4913 N N . LEU B 1 289 ? 54.779 48.967 -26.499 1.00 13.11 287 LEU B N 1
ATOM 4914 C CA . LEU B 1 289 ? 53.381 48.797 -26.120 1.00 12.62 287 LEU B CA 1
ATOM 4915 C C . LEU B 1 289 ? 52.599 48.161 -27.253 1.00 13.53 287 LEU B C 1
ATOM 4916 O O . LEU B 1 289 ? 51.842 47.224 -27.035 1.00 13.62 287 LEU B O 1
ATOM 4921 N N . ASP B 1 290 ? 52.791 48.665 -28.466 1.00 14.54 288 ASP B N 1
ATOM 4922 C CA . ASP B 1 290 ? 52.103 48.092 -29.615 1.00 12.47 288 ASP B CA 1
ATOM 4923 C C . ASP B 1 290 ? 52.400 46.607 -29.731 1.00 13.69 288 ASP B C 1
ATOM 4924 O O . ASP B 1 290 ? 51.490 45.802 -29.950 1.00 15.57 288 ASP B O 1
ATOM 4929 N N . HIS B 1 291 ? 53.679 46.243 -29.617 1.00 12.44 289 HIS B N 1
ATOM 4930 C CA . HIS B 1 291 ? 54.084 44.850 -29.795 1.00 12.35 289 HIS B CA 1
ATOM 4931 C C . HIS B 1 291 ? 53.490 43.968 -28.711 1.00 13.71 289 HIS B C 1
ATOM 4932 O O . HIS B 1 291 ? 52.946 42.898 -28.985 1.00 14.94 289 HIS B O 1
ATOM 4939 N N . LEU B 1 292 ? 53.605 44.416 -27.462 1.00 12.05 290 LEU B N 1
ATOM 4940 C CA . LEU B 1 292 ? 53.030 43.686 -26.342 1.00 13.22 290 LEU B CA 1
ATOM 4941 C C . LEU B 1 292 ? 51.508 43.518 -26.445 1.00 11.48 290 LEU B C 1
ATOM 4942 O O . LEU B 1 292 ? 50.992 42.417 -26.267 1.00 12.93 290 LEU B O 1
ATOM 4947 N N . ILE B 1 293 ? 50.798 44.610 -26.725 1.00 13.23 291 ILE B N 1
ATOM 4948 C CA . ILE B 1 293 ? 49.338 44.559 -26.868 1.00 13.98 291 ILE B CA 1
ATOM 4949 C C . ILE B 1 293 ? 48.916 43.662 -28.029 1.00 13.92 291 ILE B C 1
ATOM 4950 O O . ILE B 1 293 ? 47.974 42.884 -27.903 1.00 15.09 291 ILE B O 1
ATOM 4955 N N . ASP B 1 294 ? 49.620 43.773 -29.151 1.00 14.10 292 ASP B N 1
ATOM 4956 C CA . ASP B 1 294 ? 49.333 42.937 -30.314 1.00 15.16 292 ASP B CA 1
ATOM 4957 C C . ASP B 1 294 ? 49.424 41.444 -29.977 1.00 17.62 292 ASP B C 1
ATOM 4958 O O . ASP B 1 294 ? 48.518 40.679 -30.286 1.00 19.85 292 ASP B O 1
ATOM 4963 N N . ARG B 1 295 ? 50.497 41.027 -29.312 1.00 17.43 293 ARG B N 1
ATOM 4964 C CA . ARG B 1 295 ? 50.717 39.604 -29.088 1.00 18.05 293 ARG B CA 1
ATOM 4965 C C . ARG B 1 295 ? 50.098 39.065 -27.796 1.00 19.94 293 ARG B C 1
ATOM 4966 O O . ARG B 1 295 ? 49.661 37.918 -27.744 1.00 18.53 293 ARG B O 1
ATOM 4974 N N . LEU B 1 296 ? 50.058 39.880 -26.749 1.00 15.87 294 LEU B N 1
ATOM 4975 C CA . LEU B 1 296 ? 49.483 39.427 -25.486 1.00 15.86 294 LEU B CA 1
ATOM 4976 C C . LEU B 1 296 ? 47.971 39.569 -25.423 1.00 15.79 294 LEU B C 1
ATOM 4977 O O . LEU B 1 296 ? 47.282 38.798 -24.752 1.00 16.23 294 LEU B O 1
ATOM 4982 N N . GLY B 1 297 ? 47.465 40.581 -26.111 1.00 16.93 295 GLY B N 1
ATOM 4983 C CA . GLY B 1 297 ? 46.069 40.949 -25.998 1.00 17.43 295 GLY B CA 1
ATOM 4984 C C . GLY B 1 297 ? 45.883 42.173 -25.125 1.00 19.89 295 GLY B C 1
ATOM 4985 O O . GLY B 1 297 ? 46.672 42.424 -24.202 1.00 15.67 295 GLY B O 1
ATOM 4986 N N . GLU B 1 298 ? 44.830 42.929 -25.412 1.00 17.27 296 GLU B N 1
ATOM 4987 C CA . GLU B 1 298 ? 44.528 44.176 -24.717 1.00 17.15 296 GLU B CA 1
ATOM 4988 C C . GLU B 1 298 ? 44.321 44.020 -23.219 1.00 16.40 296 GLU B C 1
ATOM 4989 O O . GLU B 1 298 ? 44.415 45.003 -22.487 1.00 16.60 296 GLU B O 1
ATOM 4995 N N . ASP B 1 299 ? 44.027 42.802 -22.766 1.00 15.25 297 ASP B N 1
ATOM 4996 C CA . ASP B 1 299 ? 43.746 42.565 -21.351 1.00 14.75 297 ASP B CA 1
ATOM 4997 C C . ASP B 1 299 ? 44.971 42.125 -20.551 1.00 14.93 297 ASP B C 1
ATOM 4998 O O . ASP B 1 299 ? 44.869 41.897 -19.342 1.00 15.94 297 ASP B O 1
ATOM 5003 N N . HIS B 1 300 ? 46.126 42.030 -21.206 1.00 13.94 298 HIS B N 1
ATOM 5004 C CA . HIS B 1 300 ? 47.285 41.400 -20.567 1.00 14.27 298 HIS B CA 1
ATOM 5005 C C . HIS B 1 300 ? 48.543 42.253 -20.522 1.00 12.33 298 HIS B C 1
ATOM 5006 O O . HIS B 1 300 ? 49.649 41.725 -20.381 1.00 13.04 298 HIS B O 1
ATOM 5013 N N . VAL B 1 301 ? 48.366 43.566 -20.648 1.00 10.16 299 VAL B N 1
ATOM 5014 C CA . VAL B 1 301 ? 49.471 44.516 -20.616 1.00 9.84 299 VAL B CA 1
ATOM 5015 C C . VAL B 1 301 ? 49.150 45.660 -19.678 1.00 11.10 299 VAL B C 1
ATOM 5016 O O . VAL B 1 301 ? 48.022 46.137 -19.624 1.00 11.78 299 VAL B O 1
ATOM 5020 N N . GLY B 1 302 ? 50.141 46.085 -18.904 1.00 10.81 300 GLY B N 1
ATOM 5021 C CA . GLY B 1 302 ? 49.967 47.231 -18.034 1.00 12.44 300 GLY B CA 1
ATOM 5022 C C . GLY B 1 302 ? 51.290 47.950 -17.882 1.00 9.96 300 GLY B C 1
ATOM 5023 O O . GLY B 1 302 ? 52.198 47.774 -18.695 1.00 11.41 300 GLY B O 1
ATOM 5024 N N . MET B 1 303 ? 51.391 48.770 -16.843 1.00 10.10 301 MET B N 1
ATOM 5025 C CA . MET B 1 303 ? 52.620 49.488 -16.544 1.00 10.53 301 MET B CA 1
ATOM 5026 C C . MET B 1 303 ? 53.426 48.729 -15.499 1.00 11.27 301 MET B C 1
ATOM 5027 O O . MET B 1 303 ? 52.859 48.123 -14.591 1.00 11.11 301 MET B O 1
ATOM 5032 N N . GLY B 1 304 ? 54.749 48.767 -15.641 1.00 9.78 302 GLY B N 1
ATOM 5033 C CA . GLY B 1 304 ? 55.670 48.194 -14.669 1.00 10.12 302 GLY B CA 1
ATOM 5034 C C . GLY B 1 304 ? 56.883 49.100 -14.594 1.00 9.92 302 GLY B C 1
ATOM 5035 O O . GLY B 1 304 ? 57.985 48.712 -14.980 1.00 9.79 302 GLY B O 1
ATOM 5036 N N . SER B 1 305 ? 56.658 50.295 -14.065 1.00 9.72 303 SER B N 1
ATOM 5037 C CA . SER B 1 305 ? 57.527 51.452 -14.248 1.00 10.97 303 SER B CA 1
ATOM 5038 C C . SER B 1 305 ? 58.998 51.228 -13.970 1.00 9.17 303 SER B C 1
ATOM 5039 O O . SER B 1 305 ? 59.855 51.716 -14.711 1.00 11.55 303 SER B O 1
ATOM 5042 N N . ASP B 1 306 ? 59.280 50.535 -12.874 1.00 9.79 304 ASP B N 1
ATOM 5043 C CA . ASP B 1 306 ? 60.629 50.502 -12.318 1.00 10.72 304 ASP B CA 1
ATOM 5044 C C . ASP B 1 306 ? 61.003 51.882 -11.769 1.00 9.52 304 ASP B C 1
ATOM 5045 O O . ASP B 1 306 ? 62.185 52.224 -11.688 1.00 11.55 304 ASP B O 1
ATOM 5050 N N . PHE B 1 307 ? 60.003 52.667 -11.370 1.00 10.44 305 PHE B N 1
ATOM 5051 C CA . PHE B 1 307 ? 60.291 53.944 -10.709 1.00 12.27 305 PHE B CA 1
ATOM 5052 C C . PHE B 1 307 ? 61.265 53.724 -9.547 1.00 10.93 305 PHE B C 1
ATOM 5053 O O . PHE B 1 307 ? 61.087 52.807 -8.725 1.00 10.57 305 PHE B O 1
ATOM 5061 N N . ASP B 1 308 ? 62.278 54.587 -9.485 1.00 10.59 306 ASP B N 1
ATOM 5062 C CA . ASP B 1 308 ? 63.310 54.582 -8.439 1.00 12.22 306 ASP B CA 1
ATOM 5063 C C . ASP B 1 308 ? 64.236 53.365 -8.507 1.00 14.66 306 ASP B C 1
ATOM 5064 O O . ASP B 1 308 ? 65.055 53.145 -7.612 1.00 14.27 306 ASP B O 1
ATOM 5069 N N . GLY B 1 309 ? 64.131 52.610 -9.598 1.00 12.49 307 GLY B N 1
ATOM 5070 C CA . GLY B 1 309 ? 64.978 51.454 -9.814 1.00 13.05 307 GLY B CA 1
ATOM 5071 C C . GLY B 1 309 ? 65.829 51.568 -11.060 1.00 15.57 307 GLY B C 1
ATOM 5072 O O . GLY B 1 309 ? 66.813 50.851 -11.209 1.00 16.74 307 GLY B O 1
ATOM 5073 N N . ALA B 1 310 ? 65.461 52.477 -11.961 1.00 13.61 308 ALA B N 1
ATOM 5074 C CA . ALA B 1 310 ? 66.169 52.610 -13.224 1.00 15.81 308 ALA B CA 1
ATOM 5075 C C . ALA B 1 310 ? 66.103 54.029 -13.750 1.00 15.36 308 ALA B C 1
ATOM 5076 O O . ALA B 1 310 ? 65.267 54.825 -13.320 1.00 16.85 308 ALA B O 1
ATOM 5078 N N . THR B 1 311 ? 66.980 54.338 -14.701 1.00 14.49 309 THR B N 1
ATOM 5079 C CA . THR B 1 311 ? 66.859 55.571 -15.465 1.00 15.44 309 THR B CA 1
ATOM 5080 C C . THR B 1 311 ? 65.709 55.426 -16.457 1.00 12.85 309 THR B C 1
ATOM 5081 O O . THR B 1 311 ? 65.609 54.413 -17.138 1.00 14.31 309 THR B O 1
ATOM 5085 N N . ILE B 1 312 ? 64.838 56.428 -16.522 1.00 12.90 310 ILE B N 1
ATOM 5086 C CA . ILE B 1 312 ? 63.659 56.355 -17.386 1.00 13.65 310 ILE B CA 1
ATOM 5087 C C . ILE B 1 312 ? 63.680 57.484 -18.444 1.00 15.18 310 ILE B C 1
ATOM 5088 O O . ILE B 1 312 ? 64.546 58.358 -18.386 1.00 15.40 310 ILE B O 1
ATOM 5093 N N . PRO B 1 313 ? 62.754 57.456 -19.420 1.00 12.89 311 PRO B N 1
ATOM 5094 C CA . PRO B 1 313 ? 62.842 58.460 -20.495 1.00 12.84 311 PRO B CA 1
ATOM 5095 C C . PRO B 1 313 ? 62.624 59.873 -19.976 1.00 15.31 311 PRO B C 1
ATOM 5096 O O . PRO B 1 313 ? 61.833 60.086 -19.066 1.00 15.22 311 PRO B O 1
ATOM 5100 N N . GLN B 1 314 ? 63.315 60.844 -20.566 1.00 17.52 312 GLN B N 1
ATOM 5101 C CA . GLN B 1 314 ? 63.221 62.223 -20.096 1.00 17.49 312 GLN B CA 1
ATOM 5102 C C . GLN B 1 314 ? 61.789 62.756 -20.137 1.00 14.45 312 GLN B C 1
ATOM 5103 O O . GLN B 1 314 ? 61.412 63.604 -19.324 1.00 15.45 312 GLN B O 1
ATOM 5109 N N . GLY B 1 315 ? 60.997 62.240 -21.072 1.00 14.88 313 GLY B N 1
ATOM 5110 C CA . GLY B 1 315 ? 59.613 62.651 -21.228 1.00 16.34 313 GLY B CA 1
ATOM 5111 C C . GLY B 1 315 ? 58.716 62.223 -20.082 1.00 16.26 313 GLY B C 1
ATOM 5112 O O . GLY B 1 315 ? 57.662 62.821 -19.840 1.00 15.40 313 GLY B O 1
ATOM 5113 N N . ILE B 1 316 ? 59.130 61.178 -19.370 1.00 14.93 314 ILE B N 1
ATOM 5114 C CA . ILE B 1 316 ? 58.439 60.786 -18.144 1.00 14.65 314 ILE B CA 1
ATOM 5115 C C . ILE B 1 316 ? 59.110 61.438 -16.937 1.00 12.93 314 ILE B C 1
ATOM 5116 O O . ILE B 1 316 ? 58.456 62.152 -16.180 1.00 14.89 314 ILE B O 1
ATOM 5121 N N . ALA B 1 317 ? 60.411 61.174 -16.777 1.00 13.84 315 ALA B N 1
ATOM 5122 C CA . ALA B 1 317 ? 61.280 61.794 -15.761 1.00 15.59 315 ALA B CA 1
ATOM 5123 C C . ALA B 1 317 ? 61.034 61.351 -14.318 1.00 13.40 315 ALA B C 1
ATOM 5124 O O . ALA B 1 317 ? 61.983 61.105 -13.575 1.00 15.18 315 ALA B O 1
ATOM 5126 N N . ASP B 1 318 ? 59.767 61.283 -13.924 1.00 12.88 316 ASP B N 1
ATOM 5127 C CA . ASP B 1 318 ? 59.389 60.814 -12.589 1.00 13.14 316 ASP B CA 1
ATOM 5128 C C . ASP B 1 318 ? 57.894 60.533 -12.599 1.00 12.13 316 ASP B C 1
ATOM 5129 O O . ASP B 1 318 ? 57.264 60.559 -13.649 1.00 13.40 316 ASP B O 1
ATOM 5134 N N . VAL B 1 319 ? 57.304 60.270 -11.441 1.00 11.96 317 VAL B N 1
ATOM 5135 C CA . VAL B 1 319 ? 55.901 59.879 -11.420 1.00 12.43 317 VAL B CA 1
ATOM 5136 C C . VAL B 1 319 ? 54.971 60.982 -11.939 1.00 12.89 317 VAL B C 1
ATOM 5137 O O . VAL B 1 319 ? 53.867 60.694 -12.406 1.00 13.96 317 VAL B O 1
ATOM 5141 N N . THR B 1 320 ? 55.413 62.238 -11.895 1.00 14.41 318 THR B N 1
ATOM 5142 C CA . THR B 1 320 ? 54.567 63.326 -12.391 1.00 15.02 318 THR B CA 1
ATOM 5143 C C . THR B 1 320 ? 54.495 63.348 -13.913 1.00 14.82 318 THR B C 1
ATOM 5144 O O . THR B 1 320 ? 53.736 64.131 -14.486 1.00 16.64 318 THR B O 1
ATOM 5148 N N . GLY B 1 321 ? 55.288 62.497 -14.559 1.00 13.57 319 GLY B N 1
ATOM 5149 C CA . GLY B 1 321 ? 55.240 62.356 -16.003 1.00 12.29 319 GLY B CA 1
ATOM 5150 C C . GLY B 1 321 ? 54.195 61.378 -16.516 1.00 12.18 319 GLY B C 1
ATOM 5151 O O . GLY B 1 321 ? 54.050 61.208 -17.723 1.00 14.95 319 GLY B O 1
ATOM 5152 N N . LEU B 1 322 ? 53.478 60.706 -15.623 1.00 13.69 320 LEU B N 1
ATOM 5153 C CA . LEU B 1 322 ? 52.458 59.761 -16.076 1.00 14.08 320 LEU B CA 1
ATOM 5154 C C . LEU B 1 322 ? 51.407 60.404 -16.997 1.00 13.88 320 LEU B C 1
ATOM 5155 O O . LEU B 1 322 ? 51.010 59.804 -17.990 1.00 14.12 320 LEU B O 1
ATOM 5160 N N . PRO B 1 323 ? 50.957 61.628 -16.676 1.00 14.42 321 PRO B N 1
ATOM 5161 C CA . PRO B 1 323 ? 50.003 62.258 -17.605 1.00 16.88 321 PRO B CA 1
ATOM 5162 C C . PRO B 1 323 ? 50.578 62.473 -19.006 1.00 15.54 321 PRO B C 1
ATOM 5163 O O . PRO B 1 323 ? 49.862 62.273 -19.990 1.00 15.57 321 PRO B O 1
ATOM 5167 N N . ALA B 1 324 ? 51.848 62.856 -19.104 1.00 15.46 322 ALA B N 1
ATOM 5168 C CA . ALA B 1 324 ? 52.465 63.069 -20.413 1.00 14.83 322 ALA B CA 1
ATOM 5169 C C . ALA B 1 324 ? 52.560 61.759 -21.190 1.00 14.09 322 ALA B C 1
ATOM 5170 O O . ALA B 1 324 ? 52.323 61.719 -22.394 1.00 15.73 322 ALA B O 1
ATOM 5172 N N . LEU B 1 325 ? 52.901 60.679 -20.492 1.00 14.02 323 LEU B N 1
ATOM 5173 C CA . LEU B 1 325 ? 52.938 59.361 -21.099 1.00 12.37 323 LEU B CA 1
ATOM 5174 C C . LEU B 1 325 ? 51.565 59.005 -21.669 1.00 13.85 323 LEU B C 1
ATOM 5175 O O . LEU B 1 325 ? 51.449 58.549 -22.810 1.00 15.24 323 LEU B O 1
ATOM 5180 N N . GLN B 1 326 ? 50.524 59.226 -20.871 1.00 13.37 324 GLN B N 1
ATOM 5181 C CA . GLN B 1 326 ? 49.158 58.951 -21.310 1.00 13.88 324 GLN B CA 1
ATOM 5182 C C . GLN B 1 326 ? 48.764 59.783 -22.532 1.00 12.83 324 GLN B C 1
ATOM 5183 O O . GLN B 1 326 ? 48.095 59.284 -23.426 1.00 13.88 324 GLN B O 1
ATOM 5189 N N . ALA B 1 327 ? 49.191 61.040 -22.573 1.00 13.78 325 ALA B N 1
ATOM 5190 C CA . ALA B 1 327 ? 48.843 61.888 -23.711 1.00 15.27 325 ALA B CA 1
ATOM 5191 C C . ALA B 1 327 ? 49.501 61.367 -24.986 1.00 15.44 325 ALA B C 1
ATOM 5192 O O . ALA B 1 327 ? 48.891 61.376 -26.059 1.00 15.99 325 ALA B O 1
ATOM 5194 N N . ALA B 1 328 ? 50.743 60.904 -24.874 1.00 14.54 326 ALA B N 1
ATOM 5195 C CA . ALA B 1 328 ? 51.428 60.293 -26.009 1.00 14.90 326 ALA B CA 1
ATOM 5196 C C . ALA B 1 328 ? 50.702 59.028 -26.470 1.00 13.38 326 ALA B C 1
ATOM 5197 O O . ALA B 1 328 ? 50.515 58.807 -27.671 1.00 14.71 326 ALA B O 1
ATOM 5199 N N . MET B 1 329 ? 50.268 58.211 -25.511 1.00 14.15 327 MET B N 1
ATOM 5200 C CA . MET B 1 329 ? 49.500 57.006 -25.811 1.00 13.13 327 MET B CA 1
ATOM 5201 C C . MET B 1 329 ? 48.191 57.337 -26.540 1.00 14.20 327 MET B C 1
ATOM 5202 O O . MET B 1 329 ? 47.837 56.679 -27.510 1.00 14.69 327 MET B O 1
ATOM 5207 N N . ARG B 1 330 ? 47.484 58.356 -26.064 1.00 13.78 328 ARG B N 1
ATOM 5208 C CA . ARG B 1 330 ? 46.239 58.765 -26.710 1.00 15.46 328 ARG B CA 1
ATOM 5209 C C . ARG B 1 330 ? 46.483 59.268 -28.131 1.00 16.64 328 ARG B C 1
ATOM 5210 O O . ARG B 1 330 ? 45.738 58.926 -29.058 1.00 16.91 328 ARG B O 1
ATOM 5218 N N . ALA B 1 331 ? 47.527 60.073 -28.303 1.00 15.21 329 ALA B N 1
ATOM 5219 C CA . ALA B 1 331 ? 47.836 60.640 -29.614 1.00 14.37 329 ALA B CA 1
ATOM 5220 C C . ALA B 1 331 ? 48.269 59.550 -30.589 1.00 16.22 329 ALA B C 1
ATOM 5221 O O . ALA B 1 331 ? 48.180 59.717 -31.808 1.00 17.71 329 ALA B O 1
ATOM 5223 N N . HIS B 1 332 ? 48.708 58.420 -30.041 1.00 15.80 330 HIS B N 1
ATOM 5224 C CA . HIS B 1 332 ? 49.123 57.273 -30.832 1.00 18.21 330 HIS B CA 1
ATOM 5225 C C . HIS B 1 332 ? 47.905 56.461 -31.288 1.00 18.99 330 HIS B C 1
ATOM 5226 O O . HIS B 1 332 ? 48.012 55.570 -32.132 1.00 22.47 330 HIS B O 1
ATOM 5233 N N . GLY B 1 333 ? 46.748 56.774 -30.715 1.00 16.07 331 GLY B N 1
ATOM 5234 C CA . GLY B 1 333 ? 45.498 56.172 -31.141 1.00 20.92 331 GLY B CA 1
ATOM 5235 C C . GLY B 1 333 ? 44.817 55.222 -30.170 1.00 19.50 331 GLY B C 1
ATOM 5236 O O . GLY B 1 333 ? 43.822 54.596 -30.528 1.00 20.24 331 GLY B O 1
ATOM 5237 N N . TYR B 1 334 ? 45.334 55.093 -28.949 1.00 18.01 332 TYR B N 1
ATOM 5238 C CA . TYR B 1 334 ? 44.694 54.208 -27.976 1.00 15.98 332 TYR B CA 1
ATOM 5239 C C . TYR B 1 334 ? 43.425 54.857 -27.430 1.00 17.23 332 TYR B C 1
ATOM 5240 O O . TYR B 1 334 ? 43.467 55.976 -26.912 1.00 18.59 332 TYR B O 1
ATOM 5249 N N . ASP B 1 335 ? 42.304 54.153 -27.529 1.00 17.16 333 ASP B N 1
ATOM 5250 C CA . ASP B 1 335 ? 41.042 54.730 -27.078 1.00 16.66 333 ASP B CA 1
ATOM 5251 C C . ASP B 1 335 ? 40.853 54.580 -25.574 1.00 20.12 333 ASP B C 1
ATOM 5252 O O . ASP B 1 335 ? 41.655 53.929 -24.900 1.00 17.50 333 ASP B O 1
ATOM 5257 N N . GLU B 1 336 ? 39.799 55.192 -25.049 1.00 17.92 334 GLU B N 1
ATOM 5258 C CA . GLU B 1 336 ? 39.630 55.286 -23.602 1.00 18.14 334 GLU B CA 1
ATOM 5259 C C . GLU B 1 336 ? 39.491 53.946 -22.885 1.00 18.40 334 GLU B C 1
ATOM 5260 O O . GLU B 1 336 ? 40.109 53.752 -21.839 1.00 18.66 334 GLU B O 1
ATOM 5266 N N . PRO B 1 337 ? 38.675 53.022 -23.424 1.00 15.26 335 PRO B N 1
ATOM 5267 C CA . PRO B 1 337 ? 38.591 51.715 -22.765 1.00 18.04 335 PRO B CA 1
ATOM 5268 C C . PRO B 1 337 ? 39.951 51.006 -22.705 1.00 15.50 335 PRO B C 1
ATOM 5269 O O . PRO B 1 337 ? 40.269 50.374 -21.695 1.00 16.12 335 PRO B O 1
ATOM 5273 N N . LEU B 1 338 ? 40.741 51.116 -23.767 1.00 14.99 336 LEU B N 1
ATOM 5274 C CA . LEU B 1 338 ? 42.065 50.507 -23.779 1.00 16.57 336 LEU B CA 1
ATOM 5275 C C . LEU B 1 338 ? 42.964 51.214 -22.776 1.00 14.35 336 LEU B C 1
ATOM 5276 O O . LEU B 1 338 ? 43.727 50.565 -22.057 1.00 14.70 336 LEU B O 1
ATOM 5281 N N . MET B 1 339 ? 42.870 52.538 -22.703 1.00 13.87 337 MET B N 1
ATOM 5282 C CA . MET B 1 339 ? 43.665 53.271 -21.728 1.00 13.37 337 MET B CA 1
ATOM 5283 C C . MET B 1 339 ? 43.352 52.819 -20.300 1.00 14.61 337 MET B C 1
ATOM 5284 O O . MET B 1 339 ? 44.262 52.644 -19.496 1.00 14.07 337 MET B O 1
ATOM 5289 N N . ARG B 1 340 ? 42.077 52.616 -19.970 1.00 14.26 338 ARG B N 1
ATOM 5290 C CA . ARG B 1 340 ? 41.741 52.149 -18.620 1.00 13.05 338 ARG B CA 1
ATOM 5291 C C . ARG B 1 340 ? 42.344 50.775 -18.335 1.00 13.77 338 ARG B C 1
ATOM 5292 O O . ARG B 1 340 ? 42.817 50.517 -17.226 1.00 13.34 338 ARG B O 1
ATOM 5300 N N . LYS B 1 341 ? 42.329 49.894 -19.331 1.00 13.87 339 LYS B N 1
ATOM 5301 C CA . LYS B 1 341 ? 42.915 48.563 -19.173 1.00 14.86 339 LYS B CA 1
ATOM 5302 C C . LYS B 1 341 ? 44.412 48.676 -18.900 1.00 12.70 339 LYS B C 1
ATOM 5303 O O . LYS B 1 341 ? 44.921 48.076 -17.956 1.00 12.54 339 LYS B O 1
ATOM 5309 N N . LEU B 1 342 ? 45.101 49.458 -19.725 1.00 12.98 340 LEU B N 1
ATOM 5310 C CA . LEU B 1 342 ? 46.554 49.592 -19.621 1.00 11.18 340 LEU B CA 1
ATOM 5311 C C . LEU B 1 342 ? 46.974 50.327 -18.353 1.00 10.80 340 LEU B C 1
ATOM 5312 O O . LEU B 1 342 ? 48.049 50.071 -17.805 1.00 12.91 340 LEU B O 1
ATOM 5317 N N . CYS B 1 343 ? 46.134 51.241 -17.881 1.00 12.08 341 CYS B N 1
ATOM 5318 C CA . CYS B 1 343 ? 46.489 52.043 -16.719 1.00 12.84 341 CYS B CA 1
ATOM 5319 C C . CYS B 1 343 ? 46.236 51.346 -15.392 1.00 11.70 341 CYS B C 1
ATOM 5320 O O . CYS B 1 343 ? 47.044 51.480 -14.479 1.00 12.33 341 CYS B O 1
ATOM 5323 N N . HIS B 1 344 ? 45.141 50.598 -15.273 1.00 11.88 342 HIS B N 1
ATOM 5324 C CA . HIS B 1 344 ? 44.899 49.892 -14.017 1.00 11.75 342 HIS B CA 1
ATOM 5325 C C . HIS B 1 344 ? 44.026 48.645 -14.092 1.00 12.12 342 HIS B C 1
ATOM 5326 O O . HIS B 1 344 ? 44.197 47.736 -13.288 1.00 11.89 342 HIS B O 1
ATOM 5333 N N . GLU B 1 345 ? 43.066 48.601 -15.013 1.00 12.07 343 GLU B N 1
ATOM 5334 C CA . GLU B 1 345 ? 42.112 47.494 -14.969 1.00 13.41 343 GLU B CA 1
ATOM 5335 C C . GLU B 1 345 ? 42.767 46.133 -15.170 1.00 12.90 343 GLU B C 1
ATOM 5336 O O . GLU B 1 345 ? 42.375 45.147 -14.543 1.00 13.22 343 GLU B O 1
ATOM 5342 N N . ASN B 1 346 ? 43.764 46.069 -16.042 1.00 11.94 344 ASN B N 1
ATOM 5343 C CA . ASN B 1 346 ? 44.407 44.788 -16.305 1.00 13.88 344 ASN B CA 1
ATOM 5344 C C . ASN B 1 346 ? 45.116 44.225 -15.065 1.00 12.16 344 ASN B C 1
ATOM 5345 O O . ASN B 1 346 ? 45.017 43.035 -14.777 1.00 11.34 344 ASN B O 1
ATOM 5350 N N . TRP B 1 347 ? 45.819 45.074 -14.316 1.00 11.64 345 TRP B N 1
ATOM 5351 C CA . TRP B 1 347 ? 46.416 44.610 -13.063 1.00 10.09 345 TRP B CA 1
ATOM 5352 C C . TRP B 1 347 ? 45.352 44.114 -12.092 1.00 11.56 345 TRP B C 1
ATOM 5353 O O . TRP B 1 347 ? 45.518 43.066 -11.466 1.00 11.76 345 TRP B O 1
ATOM 5364 N N . TYR B 1 348 ? 44.267 44.866 -11.944 1.00 11.34 346 TYR B N 1
ATOM 5365 C CA . TYR B 1 348 ? 43.241 44.437 -10.995 1.00 12.46 346 TYR B CA 1
ATOM 5366 C C . TYR B 1 348 ? 42.657 43.072 -11.363 1.00 13.64 346 TYR B C 1
ATOM 5367 O O . TYR B 1 348 ? 42.438 42.226 -10.493 1.00 14.29 346 TYR B O 1
ATOM 5376 N N . GLY B 1 349 ? 42.408 42.864 -12.653 1.00 12.57 347 GLY B N 1
ATOM 5377 C CA . GLY B 1 349 ? 41.935 41.574 -13.130 1.00 13.11 347 GLY B CA 1
ATOM 5378 C C . GLY B 1 349 ? 42.936 40.469 -12.850 1.00 13.69 347 GLY B C 1
ATOM 5379 O O . GLY B 1 349 ? 42.574 39.392 -12.386 1.00 14.13 347 GLY B O 1
ATOM 5380 N N . LEU B 1 350 ? 44.208 40.738 -13.128 1.00 12.44 348 LEU B N 1
ATOM 5381 C CA . LEU B 1 350 ? 45.263 39.765 -12.875 1.00 12.71 348 LEU B CA 1
ATOM 5382 C C . LEU B 1 350 ? 45.318 39.383 -11.387 1.00 12.52 348 LEU B C 1
ATOM 5383 O O . LEU B 1 350 ? 45.467 38.210 -11.038 1.00 12.81 348 LEU B O 1
ATOM 5388 N N . LEU B 1 351 ? 45.213 40.373 -10.506 1.00 12.86 349 LEU B N 1
ATOM 5389 C CA . LEU B 1 351 ? 45.230 40.075 -9.076 1.00 14.17 349 LEU B CA 1
ATOM 5390 C C . LEU B 1 351 ? 44.093 39.123 -8.726 1.00 15.29 349 LEU B C 1
ATOM 5391 O O . LEU B 1 351 ? 44.284 38.151 -7.983 1.00 14.91 349 LEU B O 1
ATOM 5396 N N . GLU B 1 352 ? 42.915 39.385 -9.274 1.00 13.89 350 GLU B N 1
ATOM 5397 C CA . GLU B 1 352 ? 41.765 38.527 -9.008 1.00 14.59 350 GLU B CA 1
ATOM 5398 C C . GLU B 1 352 ? 41.964 37.103 -9.518 1.00 16.47 350 GLU B C 1
ATOM 5399 O O . GLU B 1 352 ? 41.596 36.143 -8.835 1.00 19.23 350 GLU B O 1
ATOM 5405 N N . ARG B 1 353 ? 42.550 36.962 -10.703 1.00 15.16 351 ARG B N 1
ATOM 5406 C CA . ARG B 1 353 ? 42.855 35.637 -11.247 1.00 16.29 351 ARG B CA 1
ATOM 5407 C C . ARG B 1 353 ? 43.937 34.899 -10.465 1.00 16.95 351 ARG B C 1
ATOM 5408 O O . ARG B 1 353 ? 44.037 33.679 -10.542 1.00 21.54 351 ARG B O 1
ATOM 5416 N N . THR B 1 354 ? 44.753 35.637 -9.723 1.00 14.97 352 THR B N 1
ATOM 5417 C CA . THR B 1 354 ? 45.890 35.054 -9.015 1.00 15.72 352 THR B CA 1
ATOM 5418 C C . THR B 1 354 ? 45.602 34.755 -7.549 1.00 18.39 352 THR B C 1
ATOM 5419 O O . THR B 1 354 ? 45.876 33.655 -7.058 1.00 16.96 352 THR B O 1
ATOM 5423 N N . TRP B 1 355 ? 45.058 35.747 -6.855 1.00 18.13 353 TRP B N 1
ATOM 5424 C CA . TRP B 1 355 ? 44.797 35.639 -5.430 1.00 21.41 353 TRP B CA 1
ATOM 5425 C C . TRP B 1 355 ? 43.459 34.946 -5.182 1.00 23.21 353 TRP B C 1
ATOM 5426 O O . TRP B 1 355 ? 43.183 34.505 -4.068 1.00 30.75 353 TRP B O 1
ATOM 5437 N N . GLY B 1 356 ? 42.629 34.871 -6.220 1.00 23.25 354 GLY B N 1
ATOM 5438 C CA . GLY B 1 356 ? 41.343 34.201 -6.130 1.00 31.46 354 GLY B CA 1
ATOM 5439 C C . GLY B 1 356 ? 40.209 35.141 -5.772 1.00 29.40 354 GLY B C 1
ATOM 5440 O O . GLY B 1 356 ? 40.408 36.115 -5.043 1.00 39.02 354 GLY B O 1
#

InterPro domains:
  IPR008257 Peptidase M19 [PF01244] (3-349)
  IPR008257 Peptidase M19 [PS51365] (1-355)
  IPR008257 Peptidase M19 [PTHR10443] (3-351)
  IPR008257 Peptidase M19 [cd01301] (6-346)
  IPR032466 Metal-dependent hydrolase [SSF51556] (3-354)

Solvent-accessible surface area: 23855 Å² total; per-residue (Å²): 154,57,18,55,3,0,2,0,0,0,8,0,0,4,32,0,45,119,62,70,106,54,34,117,47,3,0,39,158,13,54,82,76,38,24,0,3,0,52,50,0,100,135,0,21,4,15,0,0,0,0,0,2,8,10,31,7,135,107,19,40,52,21,82,90,19,56,61,68,27,52,70,32,114,19,105,12,98,82,26,100,80,27,133,24,114,102,0,15,17,41,1,5,39,1,0,0,11,0,12,28,0,44,79,24,0,212,48,123,2,73,0,0,70,61,13,76,56,1,97,60,4,53,88,97,48,49,0,2,0,0,0,0,2,9,3,0,6,3,1,14,39,89,11,13,5,0,16,1,1,42,44,1,0,0,35,0,0,2,2,1,18,2,0,29,7,34,0,0,52,2,1,9,34,60,19,76,18,59,4,69,43,26,124,16,12,48,95,9,1,100,90,0,0,60,33,0,14,140,29,100,3,2,13,3,5,4,9,10,0,25,95,0,2,46,21,1,31,155,72,20,119,24,22,9,0,0,0,1,1,0,0,31,66,22,0,42,4,2,8,3,9,28,55,108,3,0,59,44,0,115,151,34,147,0,0,0,0,0,0,0,3,1,12,18,0,26,93,65,0,101,56,32,32,132,21,44,72,129,15,0,15,74,0,0,56,32,0,20,100,108,0,11,80,68,28,0,0,2,0,0,12,1,21,18,32,50,6,1,106,35,3,54,27,0,59,7,2,43,45,2,3,58,14,1,59,93,83,58,22,88,74,71,14,0,95,51,1,2,14,69,7,1,5,16,0,0,93,68,9,60,151,48,19,55,2,0,1,0,0,0,8,0,0,5,32,0,44,108,84,68,111,67,36,116,46,2,0,38,156,13,55,83,75,38,24,0,3,0,57,45,0,105,126,0,21,4,16,0,0,0,0,0,2,7,10,33,8,128,101,23,38,58,22,82,89,18,53,68,71,27,57,70,37,111,20,106,11,95,81,28,98,84,27,135,23,113,104,0,16,18,41,0,4,38,1,0,0,12,0,17,27,0,58,50,21,1,192,52,117,1,68,2,0,71,62,11,75,55,0,98,60,3,51,87,97,47,48,1,1,0,0,0,0,2,10,4,0,7,2,1,14,40,89,11,13,6,0,20,1,2,41,43,2,0,0,33,0,0,2,1,1,20,1,0,28,8,37,0,0,54,2,2,11,36,69,18,76,16,57,4,71,41,26,126,15,12,50,95,9,1,104,89,0,1,50,29,0,22,168,38,106,3,2,11,2,6,4,10,10,0,26,98,0,2,47,21,1,31,152,72,21,123,25,21,8,0,0,0,2,1,0,0,33,63,18,0,42,5,2,8,3,9,29,55,108,3,0,59,47,0,114,155,35,124,0,0,0,0,0,0,0,4,1,11,18,0,26,92,64,0,86,62,18,27,135,23,45,66,111,22,0,18,83,0,0,57,32,0,21,91,111,0,10,82,59,17,0,0,3,0,0,12,1,20,21,30,51,6,1,108,34,4,53,27,0,44,8,1,41,45,2,2,49,14,1,59,95,80,61,22,88,86,66,16,0,101,53,0,2,14,56,8,1,6,17,0,0,71,71,11,25,80

Organism: Cereibacter sphaeroides (strain ATCC 17023 / DSM 158 / JCM 6121 / CCUG 31486 / LMG 2827 / NBRC 12203 / NCIMB 8253 / ATH 2.4.1.) (NCBI:txid272943)

Nearest PDB structures (foldseek):
  3ly0-assembly1_A  TM=1.003E+00  e=5.093E-79  Cereibacter sphaeroides 2.4.1
  3fdg-assembly1_B  TM=1.002E+00  e=5.523E-74  Cereibacter sphaeroides 2.4.1
  3fdg-assembly1_A  TM=1.003E+00  e=1.471E-71  Cereibacter sphaeroides 2.4.1
  1itq-assembly1_B  TM=9.152E-01  e=4.651E-27  Homo sapiens
  6vgo-assembly1_A  TM=8.868E-01  e=3.909E-25  Homo sapiens

Secondary structure (DSSP, 8-state):
-PPPEEEEEE-HHHHHHH-GGGHHHHHHT--S-SS--HHHHHHHTEEEEEEEE----SS-TT-HHHHHHHHSSSEEPPPPPP--HHHHHHHHHHHHHHHHHHHHHTTTSEEE--SHHHHHHHHHHTPEEEEEEEES-TTS-TT-HHHHHHHHHTEEEEES-SSS-BTTB-BPP-EES--S--S----HHHHHHHHHHHHHTPEEB-TTB-HHHHHHHHHH-SS--EETT--BTTTS--TTSB-HHHHHHHHHTT-EEEEP--HHHHSTT----S---SHHHHHHHHHHHHHH-TTSEEE---BTTS---TTT-SGGGHHHHHHHHHHHT--HHHHHIIIIIHHHHHHHHH-/----EEEEEE-HHHHHHH-GGGHHHHHHT--S-SS--HHHHHHHTEEEEEEEEE---SS-TT-HHHHHHHTSSSEEPPPPPP--HHHHHHHHHHHHHHHHHHHHHHTTSEEE--SHHHHHHHHHHTPEEEEEEEES-TTS-TT-HHHHHHHHHTEEEEES--SS-BTTB-BPP-EES--S--S----HHHHHHHHHHHHHTPEEB-TTB-HHHHHHHHHH-SS--EETT--BTTTS--TTSB-HHHHHHHHHTT-EEEEP--HHHHSTT----S---SHHHHHHHHHHHHHH-TTSEEE---BTTS---TTT-SGGGHHHHHHHHHHTT--HHHHHIIIIIHHHHHHHHHH-